Protein AF-A0A165X1Z7-F1 (afdb_monomer)

Secondary structure (DSSP, 8-state):
-TTHHHHHHHHHHHHTT----HHHHHHHHHHHHHHHH-SS-GGGT--S-PPPPPHHHHHHHHHHHHHHHHHHHT-SSS--HHHHHHHHHHHHHHHHHHHHHHHHHHHHHHH-STTS------HHHHHHHHSS---HHHHHHHHHHH---HHHHHHHHHHHHHHTS-HHHHHHHHHHHHHHHHHHHHHHHHHHHS--SSHHHHHHHHHHHHHHHHHHHHHHHHHHTSEEEEEEE-SS-EEEEEEE---TTS----GGGSHHHHHHHHHHHHHHHHHHHHHHHHHS-GGGHHHH-------S-------PPP--------------------------------------------------------EEEEEE--

Sequence (374 aa):
MSGLPDYAKEKRKKVAKEPHKITELFDTKTVVFIAKFGWNNLFRTLTEVVREATDKARAATQGEANAAHAAVKGGSGSTDTDKFAEQQRKDDIVKAVRGKYTKLYQRVLREGVPGATKLSIDVVKLIKSIMAKPSQRQLYLVWAKLRTRPDLEHKVDKQHAAALESKDEKVITRREALKLLDIEMKSWEDQAVSNPSSPAEARVFIERSEELLRAMMQFFANHVSGIAIMFLAGPKKVSLSEAVCEMPGQPKVLYSQVAEEETTLRLMGSRVLSQSCLINGAFIGVDSEMKWGVLLNDDEDKEDQPESIPMDVDSILDPAPQQTKSQTTLAAEDVVPSIVTVQAVTMTDGIEGHPRQVRGSPHRIEAALIVLTG

Structure (mmCIF, N/CA/C/O backbone):
data_AF-A0A165X1Z7-F1
#
_entry.id   AF-A0A165X1Z7-F1
#
loop_
_atom_site.group_PDB
_atom_site.id
_atom_site.type_symbol
_atom_site.label_atom_id
_atom_site.label_alt_id
_atom_site.label_comp_id
_atom_site.label_asym_id
_atom_site.label_entity_id
_atom_site.label_seq_id
_atom_site.pdbx_PDB_ins_code
_atom_site.Cartn_x
_atom_site.Cartn_y
_atom_site.Cartn_z
_atom_site.occupancy
_atom_site.B_iso_or_equiv
_atom_site.auth_seq_id
_atom_site.auth_comp_id
_atom_site.auth_asym_id
_atom_site.auth_atom_id
_atom_site.pdbx_PDB_model_num
ATOM 1 N N . MET A 1 1 ? 13.454 -23.107 -8.559 1.00 62.88 1 MET A N 1
ATOM 2 C CA . MET A 1 1 ? 14.526 -22.149 -8.927 1.00 62.88 1 MET A CA 1
ATOM 3 C C . MET A 1 1 ? 15.833 -22.530 -8.247 1.00 62.88 1 MET A C 1
ATOM 5 O O . MET A 1 1 ? 15.978 -22.299 -7.052 1.00 62.88 1 MET A O 1
ATOM 9 N N . SER A 1 2 ? 16.778 -23.107 -8.987 1.00 75.00 2 SER A N 1
ATOM 10 C CA . SER A 1 2 ? 18.017 -23.716 -8.467 1.00 75.00 2 SER A CA 1
ATOM 11 C C . SER A 1 2 ? 19.110 -22.719 -8.024 1.00 75.00 2 SER A C 1
ATOM 13 O O . SER A 1 2 ? 20.282 -22.920 -8.310 1.00 75.00 2 SER A O 1
ATOM 15 N N . GLY A 1 3 ? 18.763 -21.601 -7.382 1.00 83.06 3 GLY A N 1
ATOM 16 C CA . GLY A 1 3 ? 19.760 -20.610 -6.922 1.00 83.06 3 GLY A CA 1
ATOM 17 C C . GLY A 1 3 ? 19.290 -19.655 -5.827 1.00 83.06 3 GLY A C 1
ATOM 18 O O . GLY A 1 3 ? 20.037 -18.779 -5.400 1.00 83.06 3 GLY A O 1
ATOM 19 N N . LEU A 1 4 ? 18.050 -19.810 -5.359 1.00 84.75 4 LEU A N 1
ATOM 20 C CA . LEU A 1 4 ? 17.526 -19.021 -4.249 1.00 84.75 4 LEU A CA 1
ATOM 21 C C . LEU A 1 4 ? 18.268 -19.290 -2.922 1.00 84.75 4 LEU A C 1
ATOM 23 O O . LEU A 1 4 ? 18.559 -18.308 -2.237 1.00 84.75 4 LEU A O 1
ATOM 27 N N . PRO A 1 5 ? 18.607 -20.546 -2.550 1.00 89.12 5 PRO A N 1
ATOM 28 C CA . PRO A 1 5 ? 19.363 -20.808 -1.322 1.00 89.12 5 PRO A CA 1
ATOM 29 C C . PRO A 1 5 ? 20.733 -20.125 -1.331 1.00 89.12 5 PRO A C 1
ATOM 31 O O . PRO A 1 5 ? 21.108 -19.478 -0.354 1.00 89.12 5 PRO A O 1
ATOM 34 N N . ASP A 1 6 ? 21.430 -20.185 -2.466 1.00 91.06 6 ASP A N 1
ATOM 35 C CA . ASP A 1 6 ? 22.742 -19.563 -2.643 1.00 91.06 6 ASP A CA 1
ATOM 36 C C . ASP A 1 6 ? 22.649 -18.032 -2.565 1.00 91.06 6 ASP A C 1
ATOM 38 O O . ASP A 1 6 ? 23.439 -17.387 -1.875 1.00 91.06 6 ASP A O 1
ATOM 42 N N . TYR A 1 7 ? 21.620 -17.435 -3.181 1.00 90.12 7 TYR A N 1
ATOM 43 C CA . TYR A 1 7 ? 21.368 -15.996 -3.078 1.00 90.12 7 TYR A CA 1
ATOM 44 C C . TYR A 1 7 ? 21.060 -15.568 -1.638 1.00 90.12 7 TYR A C 1
ATOM 46 O O . TYR A 1 7 ? 21.568 -14.550 -1.165 1.00 90.12 7 TYR A O 1
ATOM 54 N N . ALA A 1 8 ? 20.249 -16.346 -0.917 1.00 88.56 8 ALA A N 1
ATOM 55 C CA . ALA A 1 8 ? 19.943 -16.084 0.484 1.00 88.56 8 ALA A CA 1
ATOM 56 C C . ALA A 1 8 ? 21.203 -16.173 1.359 1.00 88.56 8 ALA A C 1
ATOM 58 O O . ALA A 1 8 ? 21.411 -15.305 2.209 1.00 88.56 8 ALA A O 1
ATOM 59 N N . LYS A 1 9 ? 22.069 -17.166 1.116 1.00 93.06 9 LYS A N 1
ATOM 60 C CA . LYS A 1 9 ? 23.359 -17.328 1.800 1.00 93.06 9 LYS A CA 1
ATOM 61 C C . LYS A 1 9 ? 24.262 -16.114 1.582 1.00 93.06 9 LYS A C 1
ATOM 63 O O . LYS A 1 9 ? 24.727 -15.524 2.552 1.00 93.06 9 LYS A O 1
ATOM 68 N N . GLU A 1 10 ? 24.440 -15.679 0.338 1.00 94.25 10 GLU A N 1
ATOM 69 C CA . GLU A 1 10 ? 25.257 -14.501 0.017 1.00 94.25 10 GLU A CA 1
ATOM 70 C C . GLU A 1 10 ? 24.659 -13.193 0.567 1.00 94.25 10 GLU A C 1
ATOM 72 O O . GLU A 1 10 ? 25.383 -12.298 1.006 1.00 94.25 10 GLU A O 1
ATOM 77 N N . LYS A 1 11 ? 23.328 -13.078 0.630 1.00 89.38 11 LYS A N 1
ATOM 78 C CA . LYS A 1 11 ? 22.671 -11.924 1.257 1.00 89.38 11 LYS A CA 1
ATOM 79 C C . LYS A 1 11 ? 22.875 -11.896 2.775 1.00 89.38 11 LYS A C 1
ATOM 81 O O . LYS A 1 11 ? 23.050 -10.813 3.327 1.00 89.38 11 LYS A O 1
ATOM 86 N N . ARG A 1 12 ? 22.880 -13.054 3.447 1.00 90.56 12 ARG A N 1
ATOM 87 C CA . ARG A 1 12 ? 23.197 -13.148 4.885 1.00 90.56 12 ARG A CA 1
ATOM 88 C C . ARG A 1 12 ? 24.625 -12.687 5.165 1.00 90.56 12 ARG A C 1
ATOM 90 O O . ARG A 1 12 ? 24.799 -11.859 6.050 1.00 90.56 12 ARG A O 1
ATOM 97 N N . LYS A 1 13 ? 25.598 -13.105 4.347 1.00 94.56 13 LYS A N 1
ATOM 98 C CA . LYS A 1 13 ? 26.982 -12.599 4.421 1.00 94.56 13 LYS A CA 1
ATOM 99 C C . LYS A 1 13 ? 27.038 -11.075 4.324 1.00 94.56 13 LYS A C 1
ATOM 101 O O . LYS A 1 13 ? 27.660 -10.425 5.153 1.00 94.56 13 LYS A O 1
ATOM 106 N N . LYS A 1 14 ? 26.305 -10.483 3.371 1.00 91.62 14 LYS A N 1
ATOM 107 C CA . LYS A 1 14 ? 26.214 -9.020 3.237 1.00 91.62 14 LYS A CA 1
ATOM 108 C C . LYS A 1 14 ? 25.673 -8.340 4.502 1.00 91.62 14 LYS A C 1
ATOM 110 O O . LYS A 1 14 ? 26.192 -7.299 4.890 1.00 91.62 14 LYS A O 1
ATOM 115 N N . VAL A 1 15 ? 24.641 -8.904 5.132 1.00 88.19 15 VAL A N 1
ATOM 116 C CA . VAL A 1 15 ? 24.083 -8.382 6.396 1.00 88.19 15 VAL A CA 1
ATOM 117 C C . VAL A 1 15 ? 25.090 -8.522 7.541 1.00 88.19 15 VAL A C 1
ATOM 119 O O . VAL A 1 15 ? 25.256 -7.587 8.316 1.00 88.19 15 VAL A O 1
ATOM 122 N N . ALA A 1 16 ? 25.821 -9.637 7.587 1.00 93.75 16 ALA A N 1
ATOM 123 C CA . ALA A 1 16 ? 26.905 -9.886 8.536 1.00 93.75 16 ALA A CA 1
ATOM 124 C C . ALA A 1 16 ? 28.187 -9.073 8.250 1.00 93.75 16 ALA A C 1
ATOM 126 O O . ALA A 1 16 ? 29.165 -9.204 8.978 1.00 93.75 16 ALA A O 1
ATOM 127 N N . LYS A 1 17 ? 28.195 -8.224 7.209 1.00 95.12 17 LYS A N 1
ATOM 128 C CA . LYS A 1 17 ? 29.367 -7.471 6.720 1.00 95.12 17 LYS A CA 1
ATOM 129 C C . LYS A 1 17 ? 30.551 -8.360 6.305 1.00 95.12 17 LYS A C 1
ATOM 131 O O . LYS A 1 17 ? 31.687 -7.901 6.259 1.00 95.12 17 LYS A O 1
ATOM 136 N N . GLU A 1 18 ? 30.284 -9.609 5.943 1.00 97.06 18 GLU A N 1
ATOM 137 C CA . GLU A 1 18 ? 31.279 -10.531 5.404 1.00 97.06 18 GLU A CA 1
ATOM 138 C C . GLU A 1 18 ? 31.503 -10.296 3.895 1.00 97.06 18 GLU A C 1
ATOM 140 O O . GLU A 1 18 ? 30.596 -9.829 3.179 1.00 97.06 18 GLU A O 1
ATOM 145 N N . PRO A 1 19 ? 32.689 -10.659 3.366 1.00 94.19 19 PRO A N 1
ATOM 146 C CA . PRO A 1 19 ? 32.923 -10.718 1.930 1.00 94.19 19 PRO A CA 1
ATOM 147 C C . PRO A 1 19 ? 31.874 -11.603 1.244 1.00 94.19 19 PRO A C 1
ATOM 149 O O . PRO A 1 19 ? 31.699 -12.775 1.581 1.00 94.19 19 PRO A O 1
ATOM 152 N N . HIS A 1 20 ? 31.171 -11.040 0.264 1.00 94.19 20 HIS A N 1
ATOM 153 C CA . HIS A 1 20 ? 30.093 -11.710 -0.460 1.00 94.19 20 HIS A CA 1
ATOM 154 C C . HIS A 1 20 ? 30.296 -11.576 -1.969 1.00 94.19 20 HIS A C 1
ATOM 156 O O . HIS A 1 20 ? 30.790 -10.562 -2.460 1.00 94.19 20 HIS A O 1
ATOM 162 N N . LYS A 1 21 ? 29.882 -12.599 -2.716 1.00 93.25 21 LYS A N 1
ATOM 163 C CA . LYS A 1 21 ? 30.044 -12.707 -4.172 1.00 93.25 21 LYS A CA 1
ATOM 164 C C . LYS A 1 21 ? 28.693 -12.790 -4.878 1.00 93.25 21 LYS A C 1
ATOM 166 O O . LYS A 1 21 ? 28.464 -13.616 -5.756 1.00 93.25 21 LYS A O 1
ATOM 171 N N . ILE A 1 22 ? 27.777 -11.895 -4.502 1.00 87.62 22 ILE A N 1
ATOM 172 C CA . ILE A 1 22 ? 26.432 -11.816 -5.098 1.00 87.62 22 ILE A CA 1
ATOM 173 C C . ILE A 1 22 ? 26.507 -11.656 -6.627 1.00 87.62 22 ILE A C 1
ATOM 175 O O . ILE A 1 22 ? 25.690 -12.234 -7.342 1.00 87.62 22 ILE A O 1
ATOM 179 N N . THR A 1 23 ? 27.490 -10.905 -7.132 1.00 87.44 23 THR A N 1
ATOM 180 C CA . THR A 1 23 ? 27.692 -10.687 -8.572 1.00 87.44 23 THR A CA 1
ATOM 181 C C . THR A 1 23 ? 27.964 -11.994 -9.317 1.00 87.44 23 THR A C 1
ATOM 183 O O . THR A 1 23 ? 27.291 -12.265 -10.302 1.00 87.44 23 THR A O 1
ATOM 186 N N . GLU A 1 24 ? 28.841 -12.856 -8.797 1.00 90.88 24 GLU A N 1
ATOM 187 C CA . GLU A 1 24 ? 29.212 -14.138 -9.421 1.00 90.88 24 GLU A CA 1
ATOM 188 C C . GLU A 1 24 ? 28.003 -15.081 -9.571 1.00 90.88 24 GLU A C 1
ATOM 190 O O . GLU A 1 24 ? 27.826 -15.760 -10.588 1.00 90.88 24 GLU A O 1
ATOM 195 N N . LEU A 1 25 ? 27.102 -15.061 -8.584 1.00 89.00 25 LEU A N 1
ATOM 196 C CA . LEU A 1 25 ? 25.853 -15.816 -8.631 1.00 89.00 25 LEU A CA 1
ATOM 197 C C . LEU A 1 25 ? 24.922 -15.311 -9.739 1.00 89.00 25 LEU A C 1
ATOM 199 O O . LEU A 1 25 ? 24.316 -16.111 -10.460 1.00 89.00 25 LEU A O 1
ATOM 203 N N . PHE A 1 26 ? 24.802 -13.990 -9.893 1.00 87.69 26 PHE A N 1
ATOM 204 C CA . PHE A 1 26 ? 24.029 -13.408 -10.987 1.00 87.69 26 PHE A CA 1
ATOM 205 C C . PHE A 1 26 ? 24.667 -13.687 -12.343 1.00 87.69 26 PHE A C 1
ATOM 207 O O . PHE A 1 26 ? 23.932 -13.986 -13.284 1.00 87.69 26 PHE A O 1
ATOM 214 N N . ASP A 1 27 ? 25.991 -13.635 -12.442 1.00 88.44 27 ASP A N 1
ATOM 215 C CA . ASP A 1 27 ? 26.734 -13.891 -13.676 1.00 88.44 27 ASP A CA 1
ATOM 216 C C . ASP A 1 27 ? 26.479 -15.316 -14.160 1.00 88.44 27 ASP A C 1
ATOM 218 O O . ASP A 1 27 ? 25.999 -15.510 -15.276 1.00 88.44 27 ASP A O 1
ATOM 222 N N . THR A 1 28 ? 26.630 -16.297 -13.268 1.00 90.00 28 THR A N 1
ATOM 223 C CA . THR A 1 28 ? 26.376 -17.713 -13.565 1.00 90.00 28 THR A CA 1
ATOM 224 C C . THR A 1 28 ? 24.949 -17.940 -14.076 1.00 90.00 28 THR A C 1
ATOM 226 O O . THR A 1 28 ? 24.734 -18.589 -15.101 1.00 90.00 28 THR A O 1
ATOM 229 N N . LYS A 1 29 ? 23.934 -17.383 -13.399 1.00 89.25 29 LYS A N 1
ATOM 230 C CA . LYS A 1 29 ? 22.527 -17.554 -13.811 1.00 89.25 29 LYS A CA 1
ATOM 231 C C . LYS A 1 29 ? 22.181 -16.777 -15.080 1.00 89.25 29 LYS A C 1
ATOM 233 O O . LYS A 1 29 ? 21.338 -17.231 -15.853 1.00 89.25 29 LYS A O 1
ATOM 238 N N . THR A 1 30 ? 22.824 -15.635 -15.303 1.00 87.81 30 THR A N 1
ATOM 239 C CA . THR A 1 30 ? 22.654 -14.844 -16.526 1.00 87.81 30 THR A CA 1
ATOM 240 C C . THR A 1 30 ? 23.231 -15.590 -17.723 1.00 87.81 30 THR A C 1
ATOM 242 O O . THR A 1 30 ? 22.559 -15.692 -18.742 1.00 87.81 30 THR A O 1
ATOM 245 N N . VAL A 1 31 ? 24.405 -16.206 -17.576 1.00 89.94 31 VAL A N 1
ATOM 246 C CA . VAL A 1 31 ? 25.035 -17.022 -18.622 1.00 89.94 31 VAL A CA 1
ATOM 247 C C . VAL A 1 31 ? 24.196 -18.255 -18.939 1.00 89.94 31 VAL A C 1
ATOM 249 O O . VAL A 1 31 ? 23.938 -18.517 -20.106 1.00 89.94 31 VAL A O 1
ATOM 252 N N . VAL A 1 32 ? 23.679 -18.968 -17.932 1.00 88.38 32 VAL A N 1
ATOM 253 C CA . VAL A 1 32 ? 22.759 -20.100 -18.165 1.00 88.38 32 VAL A CA 1
ATOM 254 C C . VAL A 1 32 ? 21.491 -19.654 -18.897 1.00 88.38 32 VAL A C 1
ATOM 256 O O . VAL A 1 32 ? 21.007 -20.359 -19.781 1.00 88.38 32 VAL A O 1
ATOM 259 N N . PHE A 1 33 ? 20.952 -18.483 -18.550 1.00 87.88 33 PHE A N 1
ATOM 260 C CA . PHE A 1 33 ? 19.776 -17.929 -19.215 1.00 87.88 33 PHE A CA 1
ATOM 261 C C . PHE A 1 33 ? 20.069 -17.587 -20.682 1.00 87.88 33 PHE A C 1
ATOM 263 O O . PHE A 1 33 ? 19.342 -18.028 -21.567 1.00 87.88 33 PHE A O 1
ATOM 270 N N . ILE A 1 34 ? 21.154 -16.863 -20.956 1.00 88.50 34 ILE A N 1
ATOM 271 C CA . ILE A 1 34 ? 21.539 -16.484 -22.321 1.00 88.50 34 ILE A CA 1
ATOM 272 C C . ILE A 1 34 ? 21.917 -17.724 -23.139 1.00 88.50 34 ILE A C 1
ATOM 274 O O . ILE A 1 34 ? 21.509 -17.834 -24.285 1.00 88.50 34 ILE A O 1
ATOM 278 N N . ALA A 1 35 ? 22.584 -18.717 -22.553 1.00 88.38 35 ALA A N 1
ATOM 279 C CA . ALA A 1 35 ? 22.888 -19.973 -23.237 1.00 88.38 35 ALA A CA 1
ATOM 280 C C . ALA A 1 35 ? 21.624 -20.754 -23.620 1.00 88.38 35 ALA A C 1
ATOM 282 O O . ALA A 1 35 ? 21.594 -21.432 -24.644 1.00 88.38 35 ALA A O 1
ATOM 283 N N . LYS A 1 36 ? 20.578 -20.679 -22.788 1.00 87.31 36 LYS A N 1
ATOM 284 C CA . LYS A 1 36 ? 19.306 -21.360 -23.041 1.00 87.31 36 LYS A CA 1
ATOM 285 C C . LYS A 1 36 ? 18.487 -20.663 -24.118 1.00 87.31 36 LYS A C 1
ATOM 287 O O . LYS A 1 36 ? 17.835 -21.334 -24.905 1.00 87.31 36 LYS A O 1
ATOM 292 N N . PHE A 1 37 ? 18.490 -19.338 -24.126 1.00 85.62 37 PHE A N 1
ATOM 293 C CA . PHE A 1 37 ? 17.506 -18.571 -24.878 1.00 85.62 37 PHE A CA 1
ATOM 294 C C . PHE A 1 37 ? 18.107 -17.621 -25.937 1.00 85.62 37 PHE A C 1
ATOM 296 O O . PHE A 1 37 ? 17.380 -17.040 -26.740 1.00 85.62 37 PHE A O 1
ATOM 303 N N . GLY A 1 38 ? 19.427 -17.470 -25.970 1.00 88.44 38 GLY A N 1
ATOM 304 C CA . GLY A 1 38 ? 20.171 -16.605 -26.883 1.00 88.44 38 GLY A CA 1
ATOM 305 C C . GLY A 1 38 ? 20.200 -15.121 -26.493 1.00 88.44 38 GLY A C 1
ATOM 306 O O . GLY A 1 38 ? 19.668 -14.693 -25.468 1.00 88.44 38 GLY A O 1
ATOM 307 N N . TRP A 1 39 ? 20.816 -14.317 -27.365 1.00 89.25 39 TRP A N 1
ATOM 308 C CA . TRP A 1 39 ? 20.972 -12.855 -27.251 1.00 89.25 39 TRP A CA 1
ATOM 309 C C . TRP A 1 39 ? 19.785 -12.057 -27.826 1.00 89.25 39 TRP A C 1
ATOM 311 O O . TRP A 1 39 ? 19.908 -10.887 -28.197 1.00 89.25 39 TRP A O 1
ATOM 321 N N . ASN A 1 40 ? 18.613 -12.673 -27.951 1.00 85.06 40 ASN A N 1
ATOM 322 C CA . ASN A 1 40 ? 17.396 -11.965 -28.345 1.00 85.06 40 ASN A CA 1
ATOM 323 C C . ASN A 1 40 ? 16.630 -11.535 -27.083 1.00 85.06 40 ASN A C 1
ATOM 325 O O . ASN A 1 40 ? 16.719 -12.182 -26.045 1.00 85.06 40 ASN A O 1
ATOM 329 N N . ASN A 1 41 ? 15.912 -10.405 -27.119 1.00 69.81 41 ASN A N 1
ATOM 330 C CA . ASN A 1 41 ? 15.193 -9.901 -25.941 1.00 69.81 41 ASN A CA 1
ATOM 331 C C . ASN A 1 41 ? 13.925 -10.726 -25.673 1.00 69.81 41 ASN A C 1
ATOM 333 O O . ASN A 1 41 ? 12.819 -10.384 -26.086 1.00 69.81 41 ASN A O 1
ATOM 337 N N . LEU A 1 42 ? 14.110 -11.823 -24.951 1.00 66.62 42 LEU A N 1
ATOM 338 C CA . LEU A 1 42 ? 13.123 -12.886 -24.777 1.00 66.62 42 LEU A CA 1
ATOM 339 C C . LEU A 1 42 ? 11.930 -12.523 -23.904 1.00 66.62 42 LEU A C 1
ATOM 341 O O . LEU A 1 42 ? 10.900 -13.187 -23.967 1.00 66.62 42 LEU A O 1
ATOM 345 N N . PHE A 1 43 ? 12.023 -11.446 -23.119 1.00 68.44 43 PHE A N 1
ATOM 346 C CA . PHE A 1 43 ? 10.881 -10.959 -22.343 1.00 68.44 43 PHE A CA 1
ATOM 347 C C . PHE A 1 43 ? 9.742 -10.436 -23.228 1.00 68.44 43 PHE A C 1
ATOM 349 O O . PHE A 1 43 ? 8.684 -10.103 -22.699 1.00 68.44 43 PHE A O 1
ATOM 356 N N . ARG A 1 44 ? 9.959 -10.332 -24.546 1.00 61.25 44 ARG A N 1
ATOM 357 C CA . ARG A 1 44 ? 8.956 -9.896 -25.520 1.00 61.25 44 ARG A CA 1
ATOM 358 C C . ARG A 1 44 ? 8.492 -10.997 -26.478 1.00 61.25 44 ARG A C 1
ATOM 360 O O . ARG A 1 44 ? 7.483 -10.792 -27.136 1.00 61.25 44 ARG A O 1
ATOM 367 N N . THR A 1 45 ? 9.202 -12.121 -26.576 1.00 61.72 45 THR A N 1
ATOM 368 C CA . THR A 1 45 ? 9.046 -13.068 -27.699 1.00 61.72 45 THR A CA 1
ATOM 369 C C . THR A 1 45 ? 8.896 -14.538 -27.302 1.00 61.72 45 THR A C 1
ATOM 371 O O . THR A 1 45 ? 8.754 -15.379 -28.182 1.00 61.72 45 THR A O 1
ATOM 374 N N . LEU A 1 46 ? 8.911 -14.888 -26.012 1.00 63.50 46 LEU A N 1
ATOM 375 C CA . LEU A 1 46 ? 8.775 -16.288 -25.593 1.00 63.50 46 LEU A CA 1
ATOM 376 C C . LEU A 1 46 ? 7.316 -16.767 -25.608 1.00 63.50 46 LEU A C 1
ATOM 378 O O . LEU A 1 46 ? 6.563 -16.499 -24.674 1.00 63.50 46 LEU A O 1
ATOM 382 N N . THR A 1 47 ? 6.958 -17.542 -26.630 1.00 67.69 47 THR A N 1
ATOM 383 C CA . THR A 1 47 ? 5.772 -18.420 -26.649 1.00 67.69 47 THR A CA 1
ATOM 384 C C . THR A 1 47 ? 6.127 -19.902 -26.502 1.00 67.69 47 THR A C 1
ATOM 386 O O . THR A 1 47 ? 5.267 -20.696 -26.131 1.00 67.69 47 THR A O 1
ATOM 389 N N . GLU A 1 48 ? 7.383 -20.293 -26.739 1.00 72.00 48 GLU A N 1
ATOM 390 C CA . GLU A 1 48 ? 7.781 -21.703 -26.817 1.00 72.00 48 GLU A CA 1
ATOM 391 C C . GLU A 1 48 ? 8.545 -22.217 -25.589 1.00 72.00 48 GLU A C 1
ATOM 393 O O . GLU A 1 48 ? 9.341 -21.518 -24.953 1.00 72.00 48 GLU A O 1
ATOM 398 N N . VAL A 1 49 ? 8.324 -23.497 -25.276 1.00 71.50 49 VAL A N 1
ATOM 399 C CA . VAL A 1 49 ? 9.027 -24.223 -24.214 1.00 71.50 49 VAL A CA 1
ATOM 400 C C . VAL A 1 49 ? 10.423 -24.605 -24.706 1.00 71.50 49 VAL A C 1
ATOM 402 O O . VAL A 1 49 ? 10.608 -25.578 -25.432 1.00 71.50 49 VAL A O 1
ATOM 405 N N . VAL A 1 50 ? 11.431 -23.844 -24.285 1.00 77.19 50 VAL A N 1
ATOM 406 C CA . VAL A 1 50 ? 12.826 -24.103 -24.666 1.00 77.19 50 VAL A CA 1
ATOM 407 C C . VAL A 1 50 ? 13.450 -25.191 -23.779 1.00 77.19 50 VAL A C 1
ATOM 409 O O . VAL A 1 50 ? 13.364 -25.134 -22.543 1.00 77.19 50 VAL A O 1
ATOM 412 N N . ARG A 1 51 ? 14.114 -26.173 -24.411 1.00 84.31 51 ARG A N 1
ATOM 413 C CA . ARG A 1 51 ? 14.885 -27.248 -23.748 1.00 84.31 51 ARG A CA 1
ATOM 414 C C . ARG A 1 51 ? 16.034 -26.676 -22.905 1.00 84.31 51 ARG A C 1
ATOM 416 O O . ARG A 1 51 ? 16.444 -25.534 -23.085 1.00 84.31 51 ARG A O 1
ATOM 423 N N . GLU A 1 52 ? 16.533 -27.432 -21.929 1.00 86.06 52 GLU A N 1
ATOM 424 C CA . GLU A 1 52 ? 17.656 -26.971 -21.100 1.00 86.06 52 GLU A CA 1
ATOM 425 C C . GLU A 1 52 ? 18.942 -26.768 -21.916 1.00 86.06 52 GLU A C 1
ATOM 427 O O . GLU A 1 52 ? 19.228 -27.521 -22.845 1.00 86.06 52 GLU A O 1
ATOM 432 N N . ALA A 1 53 ? 19.721 -25.739 -21.562 1.00 87.38 53 ALA A N 1
ATOM 433 C CA . ALA A 1 53 ? 20.994 -25.452 -22.219 1.00 87.38 53 ALA A CA 1
ATOM 434 C C . ALA A 1 53 ? 22.012 -26.560 -21.933 1.00 87.38 53 ALA A C 1
ATOM 436 O O . ALA A 1 53 ? 22.261 -26.875 -20.762 1.00 87.38 53 ALA A O 1
ATOM 437 N N . THR A 1 54 ? 22.645 -27.081 -22.985 1.00 89.81 54 THR A N 1
ATOM 438 C CA . THR A 1 54 ? 23.771 -28.018 -22.885 1.00 89.81 54 THR A CA 1
ATOM 439 C C . THR A 1 54 ? 25.012 -27.320 -22.324 1.00 89.81 54 THR A C 1
ATOM 441 O O . THR A 1 54 ? 25.187 -26.111 -22.497 1.00 89.81 54 THR A O 1
ATOM 444 N N . ASP A 1 55 ? 25.913 -28.063 -21.677 1.00 89.12 55 ASP A N 1
ATOM 445 C CA . ASP A 1 55 ? 27.141 -27.482 -21.107 1.00 89.12 55 ASP A CA 1
ATOM 446 C C . ASP A 1 55 ? 28.035 -26.837 -22.171 1.00 89.12 55 ASP A C 1
ATOM 448 O O . ASP A 1 55 ? 28.638 -25.792 -21.929 1.00 89.12 55 ASP A O 1
ATOM 452 N N . LYS A 1 56 ? 28.025 -27.381 -23.395 1.00 89.75 56 LYS A N 1
ATOM 453 C CA . LYS A 1 56 ? 28.696 -26.779 -24.554 1.00 89.75 56 LYS A CA 1
ATOM 454 C C . LYS A 1 56 ? 28.155 -25.378 -24.868 1.00 89.75 56 LYS A C 1
ATOM 456 O O . LYS A 1 56 ? 28.944 -24.466 -25.102 1.00 89.75 56 LYS A O 1
ATOM 461 N N . ALA A 1 57 ? 26.833 -25.184 -24.836 1.00 86.81 57 ALA A N 1
ATOM 462 C CA . ALA A 1 57 ? 26.217 -23.874 -25.067 1.00 86.81 57 ALA A CA 1
ATOM 463 C C . ALA A 1 57 ? 26.546 -22.880 -23.941 1.00 86.81 57 ALA A C 1
ATOM 465 O O . ALA A 1 57 ? 26.805 -21.704 -24.202 1.00 86.81 57 ALA A O 1
ATOM 466 N N . ARG A 1 58 ? 26.599 -23.356 -22.688 1.00 87.31 58 ARG A N 1
ATOM 467 C CA . ARG A 1 58 ? 27.004 -22.537 -21.532 1.00 87.31 58 ARG A CA 1
ATOM 468 C C . ARG A 1 58 ? 28.456 -22.077 -21.654 1.00 87.31 58 ARG A C 1
ATOM 470 O O . ARG A 1 58 ? 28.720 -20.893 -21.477 1.00 87.31 58 ARG A O 1
ATOM 477 N N . ALA A 1 59 ? 29.371 -22.982 -22.008 1.00 89.56 59 ALA A N 1
ATOM 478 C CA . ALA A 1 59 ? 30.787 -22.666 -22.192 1.00 89.56 59 ALA A CA 1
ATOM 479 C C . ALA A 1 59 ? 31.015 -21.668 -23.339 1.00 89.56 59 ALA A C 1
ATOM 481 O O . ALA A 1 59 ? 31.762 -20.708 -23.167 1.00 89.56 59 ALA A O 1
ATOM 482 N N . ALA A 1 60 ? 30.321 -21.842 -24.472 1.00 89.25 60 ALA A N 1
ATOM 483 C CA . ALA A 1 60 ? 30.378 -20.898 -25.590 1.00 89.25 60 ALA A CA 1
ATOM 484 C C . ALA A 1 60 ? 29.889 -19.498 -25.179 1.00 89.25 60 ALA A C 1
ATOM 486 O O . ALA A 1 60 ? 30.587 -18.509 -25.387 1.00 89.25 60 ALA A O 1
ATOM 487 N N . THR A 1 61 ? 28.743 -19.426 -24.496 1.00 87.62 61 THR A N 1
ATOM 488 C CA . THR A 1 61 ? 28.167 -18.159 -24.012 1.00 87.62 61 THR A CA 1
ATOM 489 C C . THR A 1 61 ? 29.076 -17.470 -22.993 1.00 87.62 61 THR A C 1
ATOM 491 O O . THR A 1 61 ? 29.238 -16.252 -23.025 1.00 87.62 61 THR A O 1
ATOM 494 N N . GLN A 1 62 ? 29.701 -18.237 -22.095 1.00 87.88 62 GLN A N 1
ATOM 495 C CA . GLN A 1 62 ? 30.678 -17.704 -21.147 1.00 87.88 62 GLN A CA 1
ATOM 496 C C . GLN A 1 62 ? 31.910 -17.147 -21.870 1.00 87.88 62 GLN A C 1
ATOM 498 O O . GLN A 1 62 ? 32.403 -16.082 -21.501 1.00 87.88 62 GLN A O 1
ATOM 503 N N . GLY A 1 63 ? 32.393 -17.844 -22.902 1.00 88.50 63 GLY A N 1
ATOM 504 C CA . GLY A 1 63 ? 33.491 -17.383 -23.750 1.00 88.50 63 GLY A CA 1
ATOM 505 C C . GLY A 1 63 ? 33.166 -16.058 -24.439 1.00 88.50 63 GLY A C 1
ATOM 506 O O . GLY A 1 63 ? 33.958 -15.122 -24.354 1.00 88.50 63 GLY A O 1
ATOM 507 N N . GLU A 1 64 ? 31.975 -15.943 -25.032 1.00 87.12 64 GLU A N 1
ATOM 508 C CA . GLU A 1 64 ? 31.494 -14.702 -25.650 1.00 87.12 64 GLU A CA 1
ATOM 509 C C . GLU A 1 64 ? 31.388 -13.555 -24.640 1.00 87.12 64 GLU A C 1
ATOM 511 O O . GLU A 1 64 ? 31.874 -12.459 -24.907 1.00 87.12 64 GLU A O 1
ATOM 516 N N . ALA A 1 65 ? 30.810 -13.805 -23.461 1.00 82.94 65 ALA A N 1
ATOM 517 C CA . ALA A 1 65 ? 30.684 -12.798 -22.407 1.00 82.94 65 ALA A CA 1
ATOM 518 C C . ALA A 1 65 ? 32.053 -12.324 -21.881 1.00 82.94 65 ALA A C 1
ATOM 520 O O . ALA A 1 65 ? 32.250 -11.134 -21.628 1.00 82.94 65 ALA A O 1
ATOM 521 N N . ASN A 1 66 ? 33.021 -13.235 -21.752 1.00 84.50 66 ASN A N 1
ATOM 522 C CA . ASN A 1 66 ? 34.379 -12.901 -21.324 1.00 84.50 66 ASN A CA 1
ATOM 523 C C . ASN A 1 66 ? 35.135 -12.106 -22.400 1.00 84.50 66 ASN A C 1
ATOM 525 O O . ASN A 1 66 ? 35.818 -11.136 -22.072 1.00 84.50 66 ASN A O 1
ATOM 529 N N . ALA A 1 67 ? 34.999 -12.488 -23.674 1.00 84.62 67 ALA A N 1
ATOM 530 C CA . ALA A 1 67 ? 35.605 -11.779 -24.800 1.00 84.62 67 ALA A CA 1
ATOM 531 C C . ALA A 1 67 ? 35.045 -10.355 -24.934 1.00 84.62 67 ALA A C 1
ATOM 533 O O . ALA A 1 67 ? 35.805 -9.397 -25.067 1.00 84.62 67 ALA A O 1
ATOM 534 N N . ALA A 1 68 ? 33.726 -10.214 -24.800 1.00 79.62 68 ALA A N 1
ATOM 535 C CA . ALA A 1 68 ? 33.021 -8.940 -24.727 1.00 79.62 68 ALA A CA 1
ATOM 536 C C . ALA A 1 68 ? 33.571 -8.031 -23.613 1.00 79.62 68 ALA A C 1
ATOM 538 O O . ALA A 1 68 ? 33.944 -6.883 -23.852 1.00 79.62 68 ALA A O 1
ATOM 539 N N . HIS A 1 69 ? 33.702 -8.565 -22.396 1.00 78.19 69 HIS A N 1
ATOM 540 C CA . HIS A 1 69 ? 34.241 -7.816 -21.261 1.00 78.19 69 HIS A CA 1
ATOM 541 C C . HIS A 1 69 ? 35.714 -7.410 -21.465 1.00 78.19 69 HIS A C 1
ATOM 543 O O . HIS A 1 69 ? 36.114 -6.299 -21.111 1.00 78.19 69 HIS A O 1
ATOM 549 N N . ALA A 1 70 ? 36.535 -8.289 -22.049 1.00 82.62 70 ALA A N 1
ATOM 550 C CA . ALA A 1 70 ? 37.927 -7.982 -22.374 1.00 82.62 70 ALA A CA 1
ATOM 551 C C . ALA A 1 70 ? 38.041 -6.858 -23.421 1.00 82.62 70 ALA A C 1
ATOM 553 O O . ALA A 1 70 ? 38.881 -5.972 -23.262 1.00 82.62 70 ALA A O 1
ATOM 554 N N . ALA A 1 71 ? 37.164 -6.848 -24.431 1.00 78.88 71 ALA A N 1
ATOM 555 C CA . ALA A 1 71 ? 37.126 -5.808 -25.457 1.00 78.88 71 ALA A CA 1
ATOM 556 C C . ALA A 1 71 ? 36.807 -4.421 -24.873 1.00 78.88 71 ALA A C 1
ATOM 558 O O . ALA A 1 71 ? 37.452 -3.441 -25.236 1.00 78.88 71 ALA A O 1
ATOM 559 N N . VAL A 1 72 ? 35.883 -4.333 -23.909 1.00 76.94 72 VAL A N 1
ATOM 560 C CA . VAL A 1 72 ? 35.570 -3.069 -23.213 1.00 76.94 72 VAL A CA 1
ATOM 561 C C . VAL A 1 72 ? 36.762 -2.571 -22.390 1.00 76.94 72 VAL A C 1
ATOM 563 O O . VAL A 1 72 ? 37.045 -1.374 -22.357 1.00 76.94 72 VAL A O 1
ATOM 566 N N . LYS A 1 73 ? 37.502 -3.484 -21.747 1.00 82.19 73 LYS A N 1
ATOM 567 C CA . LYS A 1 73 ? 38.677 -3.137 -20.934 1.00 82.19 73 LYS A CA 1
ATOM 568 C C . LYS A 1 73 ? 39.869 -2.654 -21.775 1.00 82.19 73 LYS A C 1
ATOM 570 O O . LYS A 1 73 ? 40.698 -1.911 -21.258 1.00 82.19 73 LYS A O 1
ATOM 575 N N . GLY A 1 74 ? 39.952 -3.056 -23.045 1.00 80.31 74 GLY A N 1
ATOM 576 C CA . GLY A 1 74 ? 41.046 -2.708 -23.960 1.00 80.31 74 GLY A CA 1
ATOM 577 C C . GLY A 1 74 ? 41.092 -1.246 -24.424 1.00 80.31 74 GLY A C 1
ATOM 578 O O . GLY A 1 74 ? 42.093 -0.844 -25.007 1.00 80.31 74 GLY A O 1
ATOM 579 N N . GLY A 1 75 ? 40.061 -0.441 -24.139 1.00 65.88 75 GLY A N 1
ATOM 580 C CA . GLY A 1 75 ? 39.954 0.942 -24.619 1.00 65.88 75 GLY A CA 1
ATOM 581 C C . GLY A 1 75 ? 39.555 1.013 -26.100 1.00 65.88 75 GLY A C 1
ATOM 582 O O . GLY A 1 75 ? 39.945 0.173 -26.904 1.00 65.88 75 GLY A O 1
ATOM 583 N N . SER A 1 76 ? 38.745 2.011 -26.474 1.00 57.81 76 SER A N 1
ATOM 584 C CA . SER A 1 76 ? 38.064 2.123 -27.781 1.00 57.81 76 SER A CA 1
ATOM 585 C C . SER A 1 76 ? 38.977 2.511 -28.960 1.00 57.81 76 SER A C 1
ATOM 587 O O . SER A 1 76 ? 38.582 3.273 -29.845 1.00 57.81 76 SER A O 1
ATOM 589 N N . GLY A 1 77 ? 40.223 2.042 -28.966 1.00 61.00 77 GLY A N 1
ATOM 590 C CA . GLY A 1 77 ? 41.150 2.257 -30.066 1.00 61.00 77 GLY A CA 1
ATOM 591 C C . GLY A 1 77 ? 40.798 1.335 -31.228 1.00 61.00 77 GLY A C 1
ATOM 592 O O . GLY A 1 77 ? 41.292 0.218 -31.285 1.00 61.00 77 GLY A O 1
ATOM 593 N N . SER A 1 78 ? 39.966 1.807 -32.160 1.00 60.03 78 SER A N 1
ATOM 594 C CA . SER A 1 78 ? 39.688 1.148 -33.448 1.00 60.03 78 SER A CA 1
ATOM 595 C C . SER A 1 78 ? 38.798 -0.107 -33.403 1.00 60.03 78 SER A C 1
ATOM 597 O O . SER A 1 78 ? 39.063 -1.097 -34.092 1.00 60.03 78 SER A O 1
ATOM 599 N N . THR A 1 79 ? 37.696 -0.081 -32.655 1.00 60.38 79 THR A N 1
ATOM 600 C CA . THR A 1 79 ? 36.608 -1.042 -32.884 1.00 60.38 79 THR A CA 1
ATOM 601 C C . THR A 1 79 ? 35.612 -0.498 -33.901 1.00 60.38 79 THR A C 1
ATOM 603 O O . THR A 1 79 ? 35.018 0.559 -33.716 1.00 60.38 79 THR A O 1
ATOM 606 N N . ASP A 1 80 ? 35.459 -1.267 -34.976 1.00 83.38 80 ASP A N 1
ATOM 607 C CA . ASP A 1 80 ? 34.364 -1.241 -35.944 1.00 83.38 80 ASP A CA 1
ATOM 608 C C . ASP A 1 80 ? 33.022 -0.872 -35.275 1.00 83.38 80 ASP A C 1
ATOM 610 O O . ASP A 1 80 ? 32.626 -1.497 -34.282 1.00 83.38 80 ASP A O 1
ATOM 614 N N . THR A 1 81 ? 32.351 0.167 -35.781 1.00 84.38 81 THR A N 1
ATOM 615 C CA . THR A 1 81 ? 31.134 0.749 -35.186 1.00 84.38 81 THR A CA 1
ATOM 616 C C . THR A 1 81 ? 30.034 -0.289 -34.989 1.00 84.38 81 THR A C 1
ATOM 618 O O . THR A 1 81 ? 29.306 -0.245 -33.995 1.00 84.38 81 THR A O 1
ATOM 621 N N . ASP A 1 82 ? 29.971 -1.275 -35.882 1.00 85.50 82 ASP A N 1
ATOM 622 C CA . ASP A 1 82 ? 28.971 -2.338 -35.842 1.00 85.50 82 ASP A CA 1
ATOM 623 C C . ASP A 1 82 ? 29.209 -3.295 -34.666 1.00 85.50 82 ASP A C 1
ATOM 625 O O . ASP A 1 82 ? 28.267 -3.689 -33.972 1.00 85.50 82 ASP A O 1
ATOM 629 N N . LYS A 1 83 ? 30.477 -3.592 -34.349 1.00 85.38 83 LYS A N 1
ATOM 630 C CA . LYS A 1 83 ? 30.842 -4.423 -33.188 1.00 85.38 83 LYS A CA 1
ATOM 631 C C . LYS A 1 83 ? 30.510 -3.726 -31.875 1.00 85.38 83 LYS A C 1
ATOM 633 O O . LYS A 1 83 ? 30.111 -4.386 -30.916 1.00 85.38 83 LYS A O 1
ATOM 638 N N . PHE A 1 84 ? 30.648 -2.400 -31.824 1.00 83.50 84 PHE A N 1
ATOM 639 C CA . PHE A 1 84 ? 30.262 -1.621 -30.650 1.00 83.50 84 PHE A CA 1
ATOM 640 C C . PHE A 1 84 ? 28.743 -1.633 -30.438 1.00 83.50 84 PHE A C 1
ATOM 642 O O . PHE A 1 84 ? 28.284 -1.881 -29.322 1.00 83.50 84 PHE A O 1
ATOM 649 N N . ALA A 1 85 ? 27.958 -1.440 -31.504 1.00 86.69 85 ALA A N 1
ATOM 650 C CA . ALA A 1 85 ? 26.499 -1.493 -31.433 1.00 86.69 85 ALA A CA 1
ATOM 651 C C . ALA A 1 85 ? 25.988 -2.884 -31.011 1.00 86.69 85 ALA A C 1
ATOM 653 O O . ALA A 1 85 ? 25.088 -2.993 -30.172 1.00 86.69 85 ALA A O 1
ATOM 654 N N . GLU A 1 86 ? 26.585 -3.960 -31.537 1.00 87.38 86 GLU A N 1
ATOM 655 C CA . GLU A 1 86 ? 26.249 -5.327 -31.127 1.00 87.38 86 GLU A CA 1
ATOM 656 C C . GLU A 1 86 ? 26.597 -5.576 -29.651 1.00 87.38 86 GLU A C 1
ATOM 658 O O . GLU A 1 86 ? 25.789 -6.138 -28.905 1.00 87.38 86 GLU A O 1
ATOM 663 N N . GLN A 1 87 ? 27.767 -5.116 -29.205 1.00 85.44 87 GLN A N 1
ATOM 664 C CA . GLN A 1 87 ? 28.204 -5.246 -27.819 1.00 85.44 87 GLN A CA 1
ATOM 665 C C . GLN A 1 87 ? 27.270 -4.504 -26.856 1.00 85.44 87 GLN A C 1
ATOM 667 O O . GLN A 1 87 ? 26.809 -5.080 -25.870 1.00 85.44 87 GLN A O 1
ATOM 672 N N . GLN A 1 88 ? 26.908 -3.263 -27.183 1.00 86.00 88 GLN A N 1
ATOM 673 C CA . GLN A 1 88 ? 25.970 -2.471 -26.393 1.00 86.00 88 GLN A CA 1
ATOM 674 C C . GLN A 1 88 ? 24.606 -3.166 -26.271 1.00 86.00 88 GLN A C 1
ATOM 676 O O . GLN A 1 88 ? 24.041 -3.254 -25.178 1.00 86.00 88 GLN A O 1
ATOM 681 N N . ARG A 1 89 ? 24.104 -3.745 -27.369 1.00 88.94 89 ARG A N 1
ATOM 682 C CA . ARG A 1 89 ? 22.869 -4.538 -27.356 1.00 88.94 89 ARG A CA 1
ATOM 683 C C . ARG A 1 89 ? 22.978 -5.751 -26.420 1.00 88.94 89 ARG A C 1
ATOM 685 O O . ARG A 1 89 ? 22.022 -6.048 -25.699 1.00 88.94 89 ARG A O 1
ATOM 692 N N . LYS A 1 90 ? 24.106 -6.469 -26.429 1.00 88.00 90 LYS A N 1
ATOM 693 C CA . LYS A 1 90 ? 24.347 -7.619 -25.535 1.00 88.00 90 LYS A CA 1
ATOM 694 C C . LYS A 1 90 ? 24.376 -7.189 -24.066 1.00 88.00 90 LYS A C 1
ATOM 696 O O . LYS A 1 90 ? 23.734 -7.833 -23.231 1.00 88.00 90 LYS A O 1
ATOM 701 N N . ASP A 1 91 ? 25.022 -6.069 -23.762 1.00 85.81 91 ASP A N 1
ATOM 702 C CA . ASP A 1 91 ? 25.091 -5.517 -22.405 1.00 85.81 91 ASP A CA 1
ATOM 703 C C . ASP A 1 91 ? 23.713 -5.095 -21.875 1.00 85.81 91 ASP A C 1
ATOM 705 O O . ASP A 1 91 ? 23.365 -5.393 -20.726 1.00 85.81 91 ASP A O 1
ATOM 709 N N . ASP A 1 92 ? 22.872 -4.494 -22.720 1.00 86.38 92 ASP A N 1
ATOM 710 C CA . ASP A 1 92 ? 21.492 -4.149 -22.364 1.00 86.38 92 ASP A CA 1
ATOM 711 C C . ASP A 1 92 ? 20.657 -5.387 -22.006 1.00 86.38 92 ASP A C 1
ATOM 713 O O . ASP A 1 92 ? 19.852 -5.363 -21.065 1.00 86.38 92 ASP A O 1
ATOM 717 N N . ILE A 1 93 ? 20.879 -6.505 -22.702 1.00 87.31 93 ILE A N 1
ATOM 718 C CA . ILE A 1 93 ? 20.208 -7.778 -22.414 1.00 87.31 93 ILE A CA 1
ATOM 719 C C . ILE A 1 93 ? 20.690 -8.356 -21.086 1.00 87.31 93 ILE A C 1
ATOM 721 O O . ILE A 1 93 ? 19.861 -8.724 -20.249 1.00 87.31 93 ILE A O 1
ATOM 725 N N . VAL A 1 94 ? 22.003 -8.381 -20.842 1.00 87.25 94 VAL A N 1
ATOM 726 C CA . VAL A 1 94 ? 22.578 -8.815 -19.556 1.00 87.25 94 VAL A CA 1
ATOM 727 C C . VAL A 1 94 ? 21.991 -7.989 -18.413 1.00 87.25 94 VAL A C 1
ATOM 729 O O . VAL A 1 94 ? 21.522 -8.543 -17.414 1.00 87.25 94 VAL A O 1
ATOM 732 N N . LYS A 1 95 ? 21.937 -6.663 -18.573 1.00 88.56 95 LYS A N 1
ATOM 733 C CA . LYS A 1 95 ? 21.362 -5.738 -17.590 1.00 88.56 95 LYS A CA 1
ATOM 734 C C . LYS A 1 95 ? 19.880 -6.022 -17.339 1.00 88.56 95 LYS A C 1
ATOM 736 O O . LYS A 1 95 ? 19.452 -6.075 -16.180 1.00 88.56 95 LYS A O 1
ATOM 741 N N . ALA A 1 96 ? 19.097 -6.259 -18.391 1.00 86.31 96 ALA A N 1
ATOM 742 C CA . ALA A 1 96 ? 17.680 -6.596 -18.280 1.00 86.31 96 ALA A CA 1
ATOM 743 C C . ALA A 1 96 ? 17.451 -7.930 -17.544 1.00 86.31 96 ALA A C 1
ATOM 745 O O . ALA A 1 96 ? 16.620 -7.999 -16.630 1.00 86.31 96 ALA A O 1
ATOM 746 N N . VAL A 1 97 ? 18.216 -8.971 -17.889 1.00 87.38 97 VAL A N 1
ATOM 747 C CA . VAL A 1 97 ? 18.143 -10.303 -17.266 1.00 87.38 97 VAL A CA 1
ATOM 748 C C . VAL A 1 97 ? 18.522 -10.232 -15.785 1.00 87.38 97 VAL A C 1
ATOM 750 O O . VAL A 1 97 ? 17.758 -10.695 -14.932 1.00 87.38 97 VAL A O 1
ATOM 753 N N . ARG A 1 98 ? 19.634 -9.565 -15.444 1.00 87.94 98 ARG A N 1
ATOM 754 C CA . ARG A 1 98 ? 20.050 -9.342 -14.047 1.00 87.94 98 ARG A CA 1
ATOM 755 C C . ARG A 1 98 ? 18.993 -8.592 -13.242 1.00 87.94 98 ARG A C 1
ATOM 757 O O . ARG A 1 98 ? 18.680 -8.979 -12.112 1.00 87.94 98 ARG A O 1
ATOM 764 N N . GLY A 1 99 ? 18.396 -7.552 -13.826 1.00 86.25 99 GLY A N 1
ATOM 765 C CA . GLY A 1 99 ? 17.317 -6.792 -13.196 1.00 86.25 99 GLY A CA 1
ATOM 766 C C . GLY A 1 99 ? 16.095 -7.659 -12.875 1.00 86.25 99 GLY A C 1
ATOM 767 O O . GLY A 1 99 ? 15.499 -7.527 -11.804 1.00 86.25 99 GLY A O 1
ATOM 768 N N . LYS A 1 100 ? 15.737 -8.591 -13.765 1.00 86.38 100 LYS A N 1
ATOM 769 C CA . LYS A 1 100 ? 14.616 -9.519 -13.559 1.00 86.38 100 LYS A CA 1
ATOM 770 C C . LYS A 1 100 ? 14.916 -10.563 -12.489 1.00 86.38 100 LYS A C 1
ATOM 772 O O . LYS A 1 100 ? 14.094 -10.718 -11.588 1.00 86.38 100 LYS A O 1
ATOM 777 N N . TYR A 1 101 ? 16.089 -11.198 -12.517 1.00 85.25 101 TYR A N 1
ATOM 778 C CA . TYR A 1 101 ? 16.499 -12.124 -11.455 1.00 85.25 101 TYR A CA 1
ATOM 779 C C . TYR A 1 101 ? 16.540 -11.439 -10.090 1.00 85.25 101 TYR A C 1
ATOM 781 O O . TYR A 1 101 ? 16.036 -11.987 -9.114 1.00 85.25 101 TYR A O 1
ATOM 789 N N . THR A 1 102 ? 17.058 -10.211 -10.023 1.00 84.88 102 THR A N 1
ATOM 790 C CA . THR A 1 102 ? 17.078 -9.427 -8.781 1.00 84.88 102 THR A CA 1
ATOM 791 C C . THR A 1 102 ? 15.666 -9.204 -8.247 1.00 84.88 102 THR A C 1
ATOM 793 O O . THR A 1 102 ? 15.402 -9.485 -7.080 1.00 84.88 102 THR A O 1
ATOM 796 N N . LYS A 1 103 ? 14.729 -8.758 -9.097 1.00 85.06 103 LYS A N 1
ATOM 797 C CA . LYS A 1 103 ? 13.321 -8.568 -8.710 1.00 85.06 103 LYS A CA 1
ATOM 798 C C . LYS A 1 103 ? 12.679 -9.867 -8.233 1.00 85.06 103 LYS A C 1
ATOM 800 O O . LYS A 1 103 ? 11.949 -9.850 -7.248 1.00 85.06 103 LYS A O 1
ATOM 805 N N . LEU A 1 104 ? 12.961 -10.973 -8.914 1.00 82.44 104 LEU A N 1
ATOM 806 C CA . LEU A 1 104 ? 12.417 -12.288 -8.602 1.00 82.44 104 LEU A CA 1
ATOM 807 C C . LEU A 1 104 ? 12.939 -12.804 -7.255 1.00 82.44 104 LEU A C 1
ATOM 809 O O . LEU A 1 104 ? 12.149 -13.174 -6.396 1.00 82.44 104 LEU A O 1
ATOM 813 N N . TYR A 1 105 ? 14.249 -12.742 -7.018 1.00 83.75 105 TYR A N 1
ATOM 814 C CA . TYR A 1 105 ? 14.826 -13.135 -5.735 1.00 83.75 105 TYR A CA 1
ATOM 815 C C . TYR A 1 105 ? 14.378 -12.222 -4.592 1.00 83.75 105 TYR A C 1
ATOM 817 O O . TYR A 1 105 ? 14.050 -12.702 -3.512 1.00 83.75 105 TYR A O 1
ATOM 825 N N . GLN A 1 106 ? 14.301 -10.908 -4.819 1.00 83.94 106 GLN A N 1
ATOM 826 C CA . GLN A 1 106 ? 13.752 -9.976 -3.833 1.00 83.94 106 GLN A CA 1
ATOM 827 C C . GLN A 1 106 ? 12.272 -10.223 -3.552 1.00 83.94 106 GLN A C 1
ATOM 829 O O . GLN A 1 106 ? 11.825 -9.960 -2.440 1.00 83.94 106 GLN A O 1
ATOM 834 N N . ARG A 1 107 ? 11.500 -10.659 -4.551 1.00 78.00 107 ARG A N 1
ATOM 835 C CA . ARG A 1 107 ? 10.100 -11.042 -4.371 1.00 78.00 107 ARG A CA 1
ATOM 836 C C . ARG A 1 107 ? 10.012 -12.274 -3.480 1.00 78.00 107 ARG A C 1
ATOM 838 O O . ARG A 1 107 ? 9.387 -12.187 -2.437 1.00 78.00 107 ARG A O 1
ATOM 845 N N . VAL A 1 108 ? 10.731 -13.345 -3.811 1.00 76.31 108 VAL A N 1
ATOM 846 C CA . VAL A 1 108 ? 10.703 -14.581 -3.015 1.00 76.31 108 VAL A CA 1
ATOM 847 C C . VAL A 1 108 ? 11.221 -14.357 -1.589 1.00 76.31 108 VAL A C 1
ATOM 849 O O . VAL A 1 108 ? 10.661 -14.880 -0.637 1.00 76.31 108 VAL A O 1
ATOM 852 N N . LEU A 1 109 ? 12.245 -13.516 -1.404 1.00 78.12 109 LEU A N 1
ATOM 853 C CA . LEU A 1 109 ? 12.698 -13.148 -0.059 1.00 78.12 109 LEU A CA 1
ATOM 854 C C . LEU A 1 109 ? 11.681 -12.311 0.726 1.00 78.12 109 LEU A C 1
ATOM 856 O O . LEU A 1 109 ? 11.697 -12.360 1.950 1.00 78.12 109 LEU A O 1
ATOM 860 N N . ARG A 1 110 ? 10.853 -11.508 0.047 1.00 74.44 110 ARG A N 1
ATOM 861 C CA . ARG A 1 110 ? 9.779 -10.732 0.686 1.00 74.44 110 ARG A CA 1
ATOM 862 C C . ARG A 1 110 ? 8.563 -11.591 1.004 1.00 74.44 110 ARG A C 1
ATOM 864 O O . ARG A 1 110 ? 7.925 -11.365 2.018 1.00 74.44 110 ARG A O 1
ATOM 871 N N . GLU A 1 111 ? 8.252 -12.546 0.138 1.00 71.00 111 GLU A N 1
ATOM 872 C CA . GLU A 1 111 ? 7.103 -13.444 0.281 1.00 71.00 111 GLU A CA 1
ATOM 873 C C . GLU A 1 111 ? 7.346 -14.560 1.306 1.00 71.00 111 GLU A C 1
ATOM 875 O O . GLU A 1 111 ? 6.394 -15.223 1.707 1.00 71.00 111 GLU A O 1
ATOM 880 N N . GLY A 1 112 ? 8.589 -14.722 1.774 1.00 60.97 112 GLY A N 1
ATOM 881 C CA . GLY A 1 112 ? 8.966 -15.766 2.718 1.00 60.97 112 GLY A CA 1
ATOM 882 C C . GLY A 1 112 ? 9.040 -17.147 2.063 1.00 60.97 112 GLY A C 1
ATOM 883 O O . GLY A 1 112 ? 8.683 -17.345 0.901 1.00 60.97 112 GLY A O 1
ATOM 884 N N . VAL A 1 113 ? 9.555 -18.124 2.811 1.00 61.12 113 VAL A N 1
ATOM 885 C CA . VAL A 1 113 ? 9.455 -19.537 2.419 1.00 61.12 113 VAL A CA 1
ATOM 886 C C . VAL A 1 113 ? 7.964 -19.901 2.410 1.00 61.12 113 VAL A C 1
ATOM 888 O O . VAL A 1 113 ? 7.284 -19.569 3.383 1.00 61.12 113 VAL A O 1
ATOM 891 N N . PRO A 1 114 ? 7.437 -20.555 1.357 1.00 50.00 114 PRO A N 1
ATOM 892 C CA . PRO A 1 114 ? 6.053 -21.025 1.341 1.00 50.00 114 PRO A CA 1
ATOM 893 C C . PRO A 1 114 ? 5.827 -21.937 2.555 1.00 50.00 114 PRO A C 1
ATOM 895 O O . PRO A 1 114 ? 6.388 -23.026 2.617 1.00 50.00 114 PRO A O 1
ATOM 898 N N . GLY A 1 115 ? 5.091 -21.439 3.552 1.00 54.78 115 GLY A N 1
ATOM 899 C CA . GLY A 1 115 ? 4.890 -22.099 4.850 1.00 54.78 115 GLY A CA 1
ATOM 900 C C . GLY A 1 115 ? 5.077 -21.186 6.066 1.00 54.78 115 GLY A C 1
ATOM 901 O O . GLY A 1 115 ? 4.523 -21.473 7.120 1.00 54.78 115 GLY A O 1
ATOM 902 N N . ALA A 1 116 ? 5.780 -20.056 5.933 1.00 46.84 116 ALA A N 1
ATOM 903 C CA . ALA A 1 116 ? 5.724 -19.009 6.948 1.00 46.84 116 ALA A CA 1
ATOM 904 C C . ALA A 1 116 ? 4.399 -18.254 6.783 1.00 46.84 116 ALA A C 1
ATOM 906 O O . ALA A 1 116 ? 4.157 -17.643 5.738 1.00 46.84 116 ALA A O 1
ATOM 907 N N . THR A 1 117 ? 3.526 -18.326 7.789 1.00 41.12 117 THR A N 1
ATOM 908 C CA . THR A 1 117 ? 2.328 -17.489 7.876 1.00 41.12 117 THR A CA 1
ATOM 909 C C . THR A 1 117 ? 2.740 -16.045 7.612 1.00 41.12 117 THR A C 1
ATOM 911 O O . THR A 1 117 ? 3.621 -15.503 8.279 1.00 41.12 117 THR A O 1
ATOM 914 N N . LYS A 1 118 ? 2.163 -15.445 6.564 1.00 44.84 118 LYS A N 1
ATOM 915 C CA . LYS A 1 118 ? 2.376 -14.041 6.209 1.00 44.84 118 LYS A CA 1
ATOM 916 C C . LYS A 1 118 ? 1.868 -13.190 7.368 1.00 44.84 118 LYS A C 1
ATOM 918 O O . LYS A 1 118 ? 0.702 -12.812 7.392 1.00 44.84 118 LYS A O 1
ATOM 923 N N . LEU A 1 119 ? 2.729 -12.923 8.344 1.00 40.81 119 LEU A N 1
ATOM 924 C CA . LEU A 1 119 ? 2.474 -11.913 9.353 1.00 40.81 119 LEU A CA 1
ATOM 925 C C . LEU A 1 119 ? 2.451 -10.585 8.617 1.00 40.81 119 LEU A C 1
ATOM 927 O O . LEU A 1 119 ? 3.472 -10.160 8.083 1.00 40.81 119 LEU A O 1
ATOM 931 N N . SER A 1 120 ? 1.232 -10.058 8.521 1.00 42.97 120 SER A N 1
ATOM 932 C CA . SER A 1 120 ? 0.867 -8.715 8.104 1.00 42.97 120 SER A CA 1
ATOM 933 C C . SER A 1 120 ? 1.614 -8.201 6.870 1.00 42.97 120 SER A C 1
ATOM 935 O O . SER A 1 120 ? 2.780 -7.805 6.883 1.00 42.97 120 SER A O 1
ATOM 937 N N . ILE A 1 121 ? 0.870 -8.043 5.773 1.00 44.50 121 ILE A N 1
ATOM 938 C CA . ILE A 1 121 ? 1.093 -6.839 4.976 1.00 44.50 121 ILE A CA 1
ATOM 939 C C . ILE A 1 121 ? 1.088 -5.693 5.990 1.00 44.50 121 ILE A C 1
ATOM 941 O O . ILE A 1 121 ? 0.063 -5.423 6.607 1.00 44.50 121 ILE A O 1
ATOM 945 N N . ASP A 1 122 ? 2.277 -5.147 6.240 1.00 53.19 122 ASP A N 1
ATOM 946 C CA . ASP A 1 122 ? 2.524 -4.001 7.099 1.00 53.19 122 ASP A CA 1
ATOM 947 C C . ASP A 1 122 ? 1.469 -2.962 6.729 1.00 53.19 122 ASP A C 1
ATOM 949 O O . ASP A 1 122 ? 1.498 -2.415 5.623 1.00 53.19 122 ASP A O 1
ATOM 953 N N . VAL A 1 123 ? 0.458 -2.805 7.587 1.00 49.59 123 VAL A N 1
ATOM 954 C CA . VAL A 1 123 ? -0.719 -1.981 7.301 1.00 49.59 123 VAL A CA 1
ATOM 955 C C . VAL A 1 123 ? -0.253 -0.565 6.978 1.00 49.59 123 VAL A C 1
ATOM 957 O O . VAL A 1 123 ? -0.804 0.061 6.084 1.00 49.59 123 VAL A O 1
ATOM 960 N N . VAL A 1 124 ? 0.874 -0.125 7.549 1.00 51.16 124 VAL A N 1
ATOM 961 C CA . VAL A 1 124 ? 1.537 1.138 7.215 1.00 51.16 124 VAL A CA 1
ATOM 962 C C . VAL A 1 124 ? 2.083 1.151 5.787 1.00 51.16 124 VAL A C 1
ATOM 964 O O . VAL A 1 124 ? 2.021 2.187 5.141 1.00 51.16 124 VAL A O 1
ATOM 967 N N . LYS A 1 125 ? 2.587 0.043 5.228 1.00 55.50 125 LYS A N 1
ATOM 968 C CA . LYS A 1 125 ? 2.955 -0.048 3.797 1.00 55.50 125 LYS A CA 1
ATOM 969 C C . LYS A 1 125 ? 1.750 -0.132 2.881 1.00 55.50 125 LYS A C 1
ATOM 971 O O . LYS A 1 125 ? 1.828 0.385 1.772 1.00 55.50 125 LYS A O 1
ATOM 976 N N . LEU A 1 126 ? 0.671 -0.782 3.306 1.00 52.69 126 LEU A N 1
ATOM 977 C CA . LEU A 1 126 ? -0.563 -0.829 2.531 1.00 52.69 126 LEU A CA 1
ATOM 978 C C . LEU A 1 126 ? -1.207 0.551 2.487 1.00 52.69 126 LEU A C 1
ATOM 980 O O . LEU A 1 126 ? -1.429 1.047 1.389 1.00 52.69 126 LEU A O 1
ATOM 984 N N . ILE A 1 127 ? -1.362 1.200 3.644 1.00 53.22 127 ILE A N 1
ATOM 985 C CA . ILE A 1 127 ? -1.746 2.606 3.786 1.00 53.22 127 ILE A CA 1
ATOM 986 C C . ILE A 1 127 ? -0.777 3.465 2.985 1.00 53.22 127 ILE A C 1
ATOM 988 O O . ILE A 1 127 ? -1.232 4.175 2.114 1.00 53.22 127 ILE A O 1
ATOM 992 N N . LYS A 1 128 ? 0.548 3.333 3.122 1.00 56.69 128 LYS A N 1
ATOM 993 C CA . LYS A 1 128 ? 1.505 4.068 2.273 1.00 56.69 128 LYS A CA 1
ATOM 994 C C . LYS A 1 128 ? 1.410 3.731 0.794 1.00 56.69 128 LYS A C 1
ATOM 996 O O . LYS A 1 128 ? 1.885 4.540 0.025 1.00 56.69 128 LYS A O 1
ATOM 1001 N N . SER A 1 129 ? 0.870 2.591 0.360 1.00 55.91 129 SER A N 1
ATOM 1002 C CA . SER A 1 129 ? 0.676 2.275 -1.066 1.00 55.91 129 SER A CA 1
ATOM 1003 C C . SER A 1 129 ? -0.664 2.780 -1.604 1.00 55.91 129 SER A C 1
ATOM 1005 O O . SER A 1 129 ? -0.739 3.174 -2.761 1.00 55.91 129 SER A O 1
ATOM 1007 N N . ILE A 1 130 ? -1.690 2.810 -0.749 1.00 52.78 130 ILE A N 1
ATOM 1008 C CA . ILE A 1 130 ? -3.016 3.376 -1.018 1.00 52.78 130 ILE A CA 1
ATOM 1009 C C . ILE A 1 130 ? -2.923 4.911 -0.993 1.00 52.78 130 ILE A C 1
ATOM 1011 O O . ILE A 1 130 ? -3.472 5.588 -1.855 1.00 52.78 130 ILE A O 1
ATOM 1015 N N . MET A 1 131 ? -2.159 5.448 -0.044 1.00 51.94 131 MET A N 1
ATOM 1016 C CA . MET A 1 131 ? -1.811 6.859 0.125 1.00 51.94 131 MET A CA 1
ATOM 1017 C C . MET A 1 131 ? -0.557 7.267 -0.653 1.00 51.94 131 MET A C 1
ATOM 1019 O O . MET A 1 131 ? -0.268 8.459 -0.745 1.00 51.94 131 MET A O 1
ATOM 1023 N N . ALA A 1 132 ? 0.197 6.327 -1.242 1.00 57.56 132 ALA A N 1
ATOM 1024 C CA . ALA A 1 132 ? 1.264 6.677 -2.178 1.00 57.56 132 ALA A CA 1
ATOM 1025 C C . ALA A 1 132 ? 0.586 7.329 -3.364 1.00 57.56 132 ALA A C 1
ATOM 1027 O O . ALA A 1 132 ? -0.004 6.626 -4.178 1.00 57.56 132 ALA A O 1
ATOM 1028 N N . LYS A 1 133 ? 0.692 8.663 -3.412 1.00 57.69 133 LYS A N 1
ATOM 1029 C CA . LYS A 1 133 ? 0.270 9.550 -4.498 1.00 57.69 133 LYS A CA 1
ATOM 1030 C C . LYS A 1 133 ? -0.797 8.881 -5.362 1.00 57.69 133 LYS A C 1
ATOM 1032 O O . LYS A 1 133 ? -0.426 8.334 -6.410 1.00 57.69 133 LYS A O 1
ATOM 1037 N N . PRO A 1 134 ? -2.084 8.904 -4.945 1.00 54.94 134 PRO A N 1
ATOM 1038 C CA . PRO A 1 134 ? -3.168 8.617 -5.871 1.00 54.94 134 PRO A CA 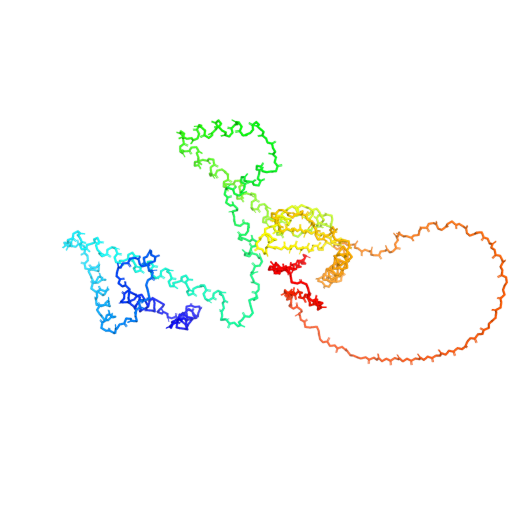1
ATOM 1039 C C . PRO A 1 134 ? -2.821 9.309 -7.182 1.00 54.94 134 PRO A C 1
ATOM 1041 O O . PRO A 1 134 ? -2.429 10.482 -7.193 1.00 54.94 134 PRO A O 1
ATOM 1044 N N . SER A 1 135 ? -2.806 8.538 -8.270 1.00 56.91 135 SER A N 1
ATOM 1045 C CA . SER A 1 135 ? -2.379 9.065 -9.561 1.00 56.91 135 SER A CA 1
ATOM 1046 C C . SER A 1 135 ? -3.148 10.358 -9.819 1.00 56.91 135 SER A C 1
ATOM 1048 O O . SER A 1 135 ? -4.297 10.491 -9.401 1.00 56.91 135 SER A O 1
ATOM 1050 N N . GLN A 1 136 ? -2.544 11.325 -10.504 1.00 52.72 136 GLN A N 1
ATOM 1051 C CA . GLN A 1 136 ? -3.194 12.617 -10.757 1.00 52.72 136 GLN A CA 1
ATOM 1052 C C . GLN A 1 136 ? -4.613 12.451 -11.334 1.00 52.72 136 GLN A C 1
ATOM 1054 O O . GLN A 1 136 ? -5.513 13.222 -11.023 1.00 52.72 136 GLN A O 1
ATOM 1059 N N . ARG A 1 137 ? -4.834 11.369 -12.091 1.00 56.12 137 ARG A N 1
ATOM 1060 C CA . ARG A 1 137 ? -6.142 10.948 -12.592 1.00 56.12 137 ARG A CA 1
ATOM 1061 C C . ARG A 1 137 ? -7.124 10.534 -11.487 1.00 56.12 137 ARG A C 1
ATOM 1063 O O . ARG A 1 137 ? -8.287 10.897 -11.568 1.00 56.12 137 ARG A O 1
ATOM 1070 N N . GLN A 1 138 ? -6.679 9.790 -10.476 1.00 58.91 138 GLN A N 1
ATOM 1071 C CA . GLN A 1 138 ? -7.492 9.389 -9.320 1.00 58.91 138 GLN A CA 1
ATOM 1072 C C . GLN A 1 138 ? -7.850 10.585 -8.432 1.00 58.91 138 GLN A C 1
ATOM 1074 O O . GLN A 1 138 ? -9.015 10.723 -8.076 1.00 58.91 138 GLN A O 1
ATOM 1079 N N . LEU A 1 139 ? -6.895 11.479 -8.147 1.00 54.22 139 LEU A N 1
ATOM 1080 C CA . LEU A 1 139 ? -7.170 12.725 -7.414 1.00 54.22 139 LEU A CA 1
ATOM 1081 C C . LEU A 1 139 ? -8.196 13.589 -8.149 1.00 54.22 139 LEU A C 1
ATOM 1083 O O . LEU A 1 139 ? -9.157 14.055 -7.546 1.00 54.22 139 LEU A O 1
ATOM 1087 N N . TYR A 1 140 ? -8.033 13.744 -9.465 1.00 54.44 140 TYR A N 1
ATOM 1088 C CA . TYR A 1 140 ? -8.961 14.522 -10.280 1.00 54.44 140 TYR A CA 1
ATOM 1089 C C . TYR A 1 140 ? -10.347 13.871 -10.371 1.00 54.44 140 TYR A C 1
ATOM 1091 O O . TYR A 1 140 ? -11.348 14.568 -10.298 1.00 54.44 140 TYR A O 1
ATOM 1099 N N . LEU A 1 141 ? -10.427 12.539 -10.472 1.00 57.75 141 LEU A N 1
ATOM 1100 C CA . LEU A 1 141 ? -11.697 11.804 -10.488 1.00 57.75 141 LEU A CA 1
ATOM 1101 C C . LEU A 1 141 ? -12.466 11.927 -9.169 1.00 57.75 141 LEU A C 1
ATOM 1103 O O . LEU A 1 141 ? -13.682 12.086 -9.198 1.00 57.75 141 LEU A O 1
ATOM 1107 N N . VAL A 1 142 ? -11.779 11.843 -8.028 1.00 58.78 142 VAL A N 1
ATOM 1108 C CA . VAL A 1 142 ? -12.406 12.009 -6.708 1.00 58.78 142 VAL A CA 1
ATOM 1109 C C . VAL A 1 142 ? -12.859 13.458 -6.523 1.00 58.78 142 VAL A C 1
ATOM 1111 O O . VAL A 1 142 ? -14.009 13.702 -6.171 1.00 58.78 142 VAL A O 1
ATOM 1114 N N . TRP A 1 143 ? -11.996 14.418 -6.859 1.00 61.47 143 TRP A N 1
ATOM 1115 C CA . TRP A 1 143 ? -12.304 15.844 -6.778 1.00 61.47 143 TRP A CA 1
ATOM 1116 C C . TRP A 1 143 ? -13.464 16.266 -7.698 1.00 61.47 143 TRP A C 1
ATOM 1118 O O . TRP A 1 143 ? -14.364 16.978 -7.258 1.00 61.47 143 TRP A O 1
ATOM 1128 N N . ALA A 1 144 ? -13.499 15.774 -8.941 1.00 53.94 144 ALA A N 1
ATOM 1129 C CA . ALA A 1 144 ? -14.568 16.055 -9.903 1.00 53.94 144 ALA A CA 1
ATOM 1130 C C . ALA A 1 144 ? -15.908 15.411 -9.511 1.00 53.94 144 ALA A C 1
ATOM 1132 O O . ALA A 1 144 ? -16.964 15.985 -9.759 1.00 53.94 144 ALA A O 1
ATOM 1133 N N . LYS A 1 145 ? -15.888 14.238 -8.862 1.00 51.16 145 LYS A N 1
ATOM 1134 C CA . LYS A 1 145 ? -17.112 13.566 -8.394 1.00 51.16 145 LYS A CA 1
ATOM 1135 C C . LYS A 1 145 ? -17.726 14.203 -7.147 1.00 51.16 145 LYS A C 1
ATOM 1137 O O . LYS A 1 145 ? -18.923 14.051 -6.933 1.00 51.16 145 LYS A O 1
ATOM 1142 N N . LEU A 1 146 ? -16.937 14.903 -6.333 1.00 44.59 146 LEU A N 1
ATOM 1143 C CA . LEU A 1 146 ? -17.401 15.500 -5.076 1.00 44.59 146 LEU A CA 1
ATOM 1144 C C . LEU A 1 146 ? -18.140 16.837 -5.256 1.00 44.59 146 LEU A C 1
ATOM 1146 O O . LEU A 1 146 ? -18.857 17.249 -4.346 1.00 44.59 146 LEU A O 1
ATOM 1150 N N . ARG A 1 147 ? -18.001 17.529 -6.398 1.00 52.72 147 ARG A N 1
ATOM 1151 C CA . ARG A 1 147 ? -18.754 18.763 -6.695 1.00 52.72 147 ARG A CA 1
ATOM 1152 C C . ARG A 1 147 ? -19.032 18.910 -8.189 1.00 52.72 147 ARG A C 1
ATOM 1154 O O . ARG A 1 147 ? -18.109 19.153 -8.959 1.00 52.72 147 ARG A O 1
ATOM 1161 N N . THR A 1 148 ? -20.304 18.898 -8.587 1.00 45.06 148 THR A N 1
ATOM 1162 C CA . THR A 1 148 ? -20.717 19.337 -9.928 1.00 45.06 148 THR A CA 1
ATOM 1163 C C . THR A 1 148 ? -20.422 20.829 -10.083 1.00 45.06 148 THR A C 1
ATOM 1165 O O . THR A 1 148 ? -21.008 21.655 -9.379 1.00 45.06 148 THR A O 1
ATOM 1168 N N . ARG A 1 149 ? -19.484 21.185 -10.969 1.00 53.69 149 ARG A N 1
ATOM 1169 C CA . ARG A 1 149 ? -19.119 22.579 -11.268 1.00 53.69 149 ARG A CA 1
ATOM 1170 C C . ARG A 1 149 ? -19.086 22.828 -12.781 1.00 53.69 149 ARG A C 1
ATOM 1172 O O . ARG A 1 149 ? -18.001 22.804 -13.365 1.00 53.69 149 ARG A O 1
ATOM 1179 N N . PRO A 1 150 ? -20.239 23.116 -13.405 1.00 67.00 150 PRO A N 1
ATOM 1180 C CA . PRO A 1 150 ? -20.313 23.379 -14.846 1.00 67.00 150 PRO A CA 1
ATOM 1181 C C . PRO A 1 150 ? -19.403 24.545 -15.284 1.00 67.00 150 PRO A C 1
ATOM 1183 O O . PRO A 1 150 ? -18.760 24.491 -16.330 1.00 67.00 150 PRO A O 1
ATOM 1186 N N . ASP A 1 151 ? -19.236 25.559 -14.435 1.00 64.81 151 ASP A N 1
ATOM 1187 C CA . ASP A 1 151 ? -18.378 26.722 -14.708 1.00 64.81 151 ASP A CA 1
ATOM 1188 C C . ASP A 1 151 ? -16.883 26.365 -14.727 1.00 64.81 151 ASP A C 1
ATOM 1190 O O . ASP A 1 151 ? -16.068 27.060 -15.341 1.00 64.81 151 ASP A O 1
ATOM 1194 N N . LEU A 1 152 ? -16.510 25.293 -14.023 1.00 57.38 152 LEU A N 1
ATOM 1195 C CA . LEU A 1 152 ? -15.133 24.842 -13.901 1.00 57.38 152 LEU A CA 1
ATOM 1196 C C . LEU A 1 152 ? -14.759 23.888 -15.034 1.00 57.38 152 LEU A C 1
ATOM 1198 O O . LEU A 1 152 ? -13.641 23.983 -15.522 1.00 57.38 152 LEU A O 1
ATOM 1202 N N . GLU A 1 153 ? -15.692 23.071 -15.520 1.00 64.31 153 GLU A N 1
ATOM 1203 C CA . GLU A 1 153 ? -15.526 22.305 -16.764 1.00 64.31 153 GLU A CA 1
ATOM 1204 C C . GLU A 1 153 ? -15.331 23.250 -17.956 1.00 64.31 153 GLU A C 1
ATOM 1206 O O . GLU A 1 153 ? -14.342 23.134 -18.673 1.00 64.31 153 GLU A O 1
ATOM 1211 N N . HIS A 1 154 ? -16.148 24.304 -18.071 1.00 72.31 154 HIS A N 1
ATOM 1212 C CA . HIS A 1 154 ? -15.993 25.306 -19.132 1.00 72.31 154 HIS A CA 1
ATOM 1213 C C . HIS A 1 154 ? -14.663 26.086 -19.035 1.00 72.31 154 HIS A C 1
ATOM 1215 O O . HIS A 1 154 ? -14.093 26.513 -20.047 1.00 72.31 154 HIS A O 1
ATOM 1221 N N . LYS A 1 155 ? -14.134 26.293 -17.820 1.00 68.81 155 LYS A N 1
ATOM 1222 C CA . LYS A 1 155 ? -12.809 26.903 -17.608 1.00 68.81 155 LYS A CA 1
ATOM 1223 C C . LYS A 1 155 ? -11.670 25.926 -17.877 1.00 68.81 155 LYS A C 1
ATOM 1225 O O . LYS A 1 155 ? -10.667 26.353 -18.437 1.00 68.81 155 LYS A O 1
ATOM 1230 N N . VAL A 1 156 ? -11.820 24.655 -17.508 1.00 64.88 156 VAL A N 1
ATOM 1231 C CA . VAL A 1 156 ? -10.851 23.589 -17.778 1.00 64.88 156 VAL A CA 1
ATOM 1232 C C . VAL A 1 156 ? -10.770 23.328 -19.271 1.00 64.88 156 VAL A C 1
ATOM 1234 O O . VAL A 1 156 ? -9.660 23.248 -19.761 1.00 64.88 156 VAL A O 1
ATOM 1237 N N . ASP A 1 157 ? -11.871 23.317 -20.017 1.00 72.25 157 ASP A N 1
ATOM 1238 C CA . ASP A 1 157 ? -11.846 23.169 -21.477 1.00 72.25 157 ASP A CA 1
ATOM 1239 C C . ASP A 1 157 ? -11.162 24.362 -22.152 1.00 72.25 157 ASP A C 1
ATOM 1241 O O . ASP A 1 157 ? -10.290 24.193 -23.008 1.00 72.25 157 ASP A O 1
ATOM 1245 N N . LYS A 1 158 ? -11.458 25.585 -21.689 1.00 73.69 158 LYS A N 1
ATOM 1246 C CA . LYS A 1 158 ? -10.779 26.805 -22.150 1.00 73.69 158 LYS A CA 1
ATOM 1247 C C . LYS A 1 158 ? -9.281 26.798 -21.803 1.00 73.69 158 LYS A C 1
ATOM 1249 O O . LYS A 1 158 ? -8.461 27.225 -22.611 1.00 73.69 158 LYS A O 1
ATOM 1254 N N . GLN A 1 159 ? -8.911 26.287 -20.627 1.00 63.94 159 GLN A N 1
ATOM 1255 C CA . GLN A 1 159 ? -7.518 26.139 -20.198 1.00 63.94 159 GLN A CA 1
ATOM 1256 C C . GLN A 1 159 ? -6.820 24.938 -20.836 1.00 63.94 159 GLN A C 1
ATOM 1258 O O . GLN A 1 159 ? -5.620 25.000 -21.030 1.00 63.94 159 GLN A O 1
ATOM 1263 N N . HIS A 1 160 ? -7.516 23.863 -21.196 1.00 61.03 160 HIS A N 1
ATOM 1264 C CA . HIS A 1 160 ? -6.952 22.690 -21.862 1.00 61.03 160 HIS A CA 1
ATOM 1265 C C . HIS A 1 160 ? -6.668 23.006 -23.335 1.00 61.03 160 HIS A C 1
ATOM 1267 O O . HIS A 1 160 ? -5.648 22.566 -23.866 1.00 61.03 160 HIS A O 1
ATOM 1273 N N . ALA A 1 161 ? -7.507 23.849 -23.953 1.00 64.19 161 ALA A N 1
ATOM 1274 C CA . ALA A 1 161 ? -7.235 24.483 -25.238 1.00 64.19 161 ALA A CA 1
ATOM 1275 C C . ALA A 1 161 ? -5.994 25.398 -25.177 1.00 64.19 161 ALA A C 1
ATOM 1277 O O . ALA A 1 161 ? -5.118 25.273 -26.024 1.00 64.19 161 ALA A O 1
ATOM 1278 N N . ALA A 1 162 ? -5.852 26.231 -24.137 1.00 60.62 162 ALA A N 1
ATOM 1279 C CA . ALA A 1 162 ? -4.672 27.089 -23.950 1.00 60.62 162 ALA A CA 1
ATOM 1280 C C . ALA A 1 162 ? -3.398 26.315 -23.529 1.00 60.62 162 ALA A C 1
ATOM 1282 O O . ALA A 1 162 ? -2.290 26.617 -23.957 1.00 60.62 162 ALA A O 1
ATOM 1283 N N . ALA A 1 163 ? -3.528 25.257 -22.726 1.00 56.53 163 ALA A N 1
ATOM 1284 C CA . ALA A 1 163 ? -2.417 24.451 -22.219 1.00 56.53 163 ALA A CA 1
ATOM 1285 C C . ALA A 1 163 ? -1.829 23.507 -23.282 1.00 56.53 163 ALA A C 1
ATOM 1287 O O . ALA A 1 163 ? -0.775 22.899 -23.063 1.00 56.53 163 ALA A O 1
ATOM 1288 N N . LEU A 1 164 ? -2.479 23.349 -24.437 1.00 58.28 164 LEU A N 1
ATOM 1289 C CA . LEU A 1 164 ? -1.832 22.772 -25.616 1.00 58.28 164 LEU A CA 1
ATOM 1290 C C . LEU A 1 164 ? -0.711 23.680 -26.159 1.00 58.28 164 LEU A C 1
ATOM 1292 O O . LEU A 1 164 ? 0.183 23.160 -26.824 1.00 58.28 164 LEU A O 1
ATOM 1296 N N . GLU A 1 165 ? -0.678 24.969 -25.798 1.00 57.06 165 GLU A N 1
ATOM 1297 C CA . GLU A 1 165 ? 0.249 25.955 -26.371 1.00 57.06 165 GLU A CA 1
ATOM 1298 C C . GLU A 1 165 ? 1.484 26.280 -25.501 1.00 57.06 165 GLU A C 1
ATOM 1300 O O . GLU A 1 165 ? 2.478 26.758 -26.039 1.00 57.06 165 GLU A O 1
ATOM 1305 N N . SER A 1 166 ? 1.526 25.935 -24.203 1.00 64.69 166 SER A N 1
ATOM 1306 C CA . SER A 1 166 ? 2.700 26.204 -23.342 1.00 64.69 166 SER A CA 1
ATOM 1307 C C . SER A 1 166 ? 3.118 24.995 -22.495 1.00 64.69 166 SER A C 1
ATOM 1309 O O . SER A 1 166 ? 2.479 24.617 -21.509 1.00 64.69 166 SER A O 1
ATOM 1311 N N . LYS A 1 167 ? 4.230 24.349 -22.875 1.00 75.44 167 LYS A N 1
ATOM 1312 C CA . LYS A 1 167 ? 4.835 23.244 -22.102 1.00 75.44 167 LYS A CA 1
ATOM 1313 C C . LYS A 1 167 ? 5.401 23.716 -20.759 1.00 75.44 167 LYS A C 1
ATOM 1315 O O . LYS A 1 167 ? 5.422 22.925 -19.815 1.00 75.44 167 LYS A O 1
ATOM 1320 N N . ASP A 1 168 ? 5.814 24.975 -20.664 1.00 77.81 168 ASP A N 1
ATOM 1321 C CA . ASP A 1 168 ? 6.488 25.517 -19.483 1.00 77.81 168 ASP A CA 1
ATOM 1322 C C . ASP A 1 168 ? 5.505 25.814 -18.344 1.00 77.81 168 ASP A C 1
ATOM 1324 O O . ASP A 1 168 ? 5.784 25.491 -17.187 1.00 77.81 168 ASP A O 1
ATOM 1328 N N . GLU A 1 169 ? 4.298 26.286 -18.661 1.00 72.69 169 GLU A N 1
ATOM 1329 C CA . GLU A 1 169 ? 3.234 26.485 -17.667 1.00 72.69 169 GLU A CA 1
ATOM 1330 C C . GLU A 1 169 ? 2.819 25.167 -17.007 1.00 72.69 169 GLU A C 1
ATOM 1332 O O . GLU A 1 169 ? 2.714 25.088 -15.783 1.00 72.69 169 GLU A O 1
ATOM 1337 N N . LYS A 1 170 ? 2.708 24.077 -17.782 1.00 72.94 170 LYS A N 1
ATOM 1338 C CA . LYS A 1 170 ? 2.428 22.737 -17.234 1.00 72.94 170 LYS A CA 1
ATOM 1339 C C . LYS A 1 170 ? 3.478 22.292 -16.217 1.00 72.94 170 LYS A C 1
ATOM 1341 O O . LYS A 1 170 ? 3.136 21.637 -15.230 1.00 72.94 170 LYS A O 1
ATOM 1346 N N . VAL A 1 171 ? 4.752 22.614 -16.446 1.00 79.94 171 VAL A N 1
ATOM 1347 C CA . VAL A 1 171 ? 5.839 22.267 -15.518 1.00 79.94 171 VAL A CA 1
ATOM 1348 C C . VAL A 1 171 ? 5.730 23.086 -14.232 1.00 79.94 171 VAL A C 1
ATOM 1350 O O . VAL A 1 171 ? 5.900 22.522 -13.147 1.00 79.94 171 VAL A O 1
ATOM 1353 N N . ILE A 1 172 ? 5.405 24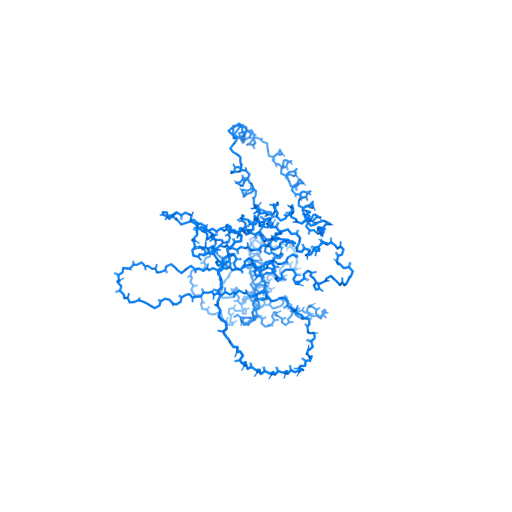.378 -14.335 1.00 80.94 172 ILE A N 1
ATOM 1354 C CA . ILE A 1 172 ? 5.233 25.273 -13.182 1.00 80.94 172 ILE A CA 1
ATOM 1355 C C . ILE A 1 172 ? 4.027 24.839 -12.342 1.00 80.94 172 ILE A C 1
ATOM 1357 O O . ILE A 1 172 ? 4.200 24.532 -11.162 1.00 80.94 172 ILE A O 1
ATOM 1361 N N . THR A 1 173 ? 2.847 24.678 -12.948 1.00 80.56 173 THR A N 1
ATOM 1362 C CA . THR A 1 173 ? 1.635 24.241 -12.237 1.00 80.56 173 THR A CA 1
ATOM 1363 C C . THR A 1 173 ? 1.825 22.870 -11.591 1.00 80.56 173 THR A C 1
ATOM 1365 O O . THR A 1 173 ? 1.420 22.652 -10.451 1.00 80.56 173 THR A O 1
ATOM 1368 N N . ARG A 1 174 ? 2.504 21.932 -12.267 1.00 78.88 174 ARG A N 1
ATOM 1369 C CA . ARG A 1 174 ? 2.818 20.619 -11.682 1.00 78.88 174 ARG A CA 1
ATOM 1370 C C . ARG A 1 174 ? 3.733 20.741 -10.468 1.00 78.88 174 ARG A C 1
ATOM 1372 O O . ARG A 1 174 ? 3.553 20.007 -9.498 1.00 78.88 174 ARG A O 1
ATOM 1379 N N . ARG A 1 175 ? 4.728 21.628 -10.517 1.00 87.25 175 ARG A N 1
ATOM 1380 C CA . ARG A 1 175 ? 5.640 21.866 -9.394 1.00 87.25 175 ARG A CA 1
ATOM 1381 C C . ARG A 1 175 ? 4.895 22.467 -8.203 1.00 87.25 175 ARG A 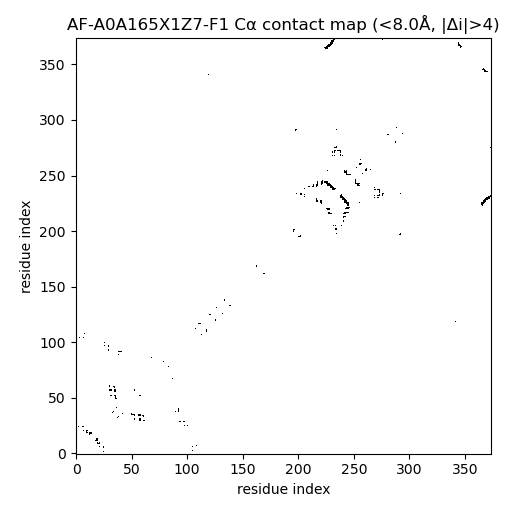C 1
ATOM 1383 O O . ARG A 1 175 ? 5.136 22.031 -7.085 1.00 87.25 175 ARG A O 1
ATOM 1390 N N . GLU A 1 176 ? 3.996 23.417 -8.429 1.00 85.88 176 GLU A N 1
ATOM 1391 C CA . GLU A 1 176 ? 3.173 24.021 -7.373 1.00 85.88 176 GLU A CA 1
ATOM 1392 C C . GLU A 1 176 ? 2.191 23.021 -6.764 1.00 85.88 176 GLU A C 1
ATOM 1394 O O . GLU A 1 176 ? 2.149 22.880 -5.544 1.00 85.88 176 GLU A O 1
ATOM 1399 N N . ALA A 1 177 ? 1.493 22.240 -7.592 1.00 76.06 177 ALA A N 1
ATOM 1400 C CA . ALA A 1 177 ? 0.605 21.181 -7.120 1.00 76.06 177 ALA A CA 1
ATOM 1401 C C . ALA A 1 177 ? 1.357 20.129 -6.286 1.00 76.06 177 ALA A C 1
ATOM 1403 O O . ALA A 1 177 ? 0.862 19.683 -5.256 1.00 76.06 177 ALA A O 1
ATOM 1404 N N . LEU A 1 178 ? 2.577 19.757 -6.693 1.00 77.75 178 LEU A N 1
ATOM 1405 C CA . LEU A 1 178 ? 3.421 18.851 -5.912 1.00 77.75 178 LEU A CA 1
ATOM 1406 C C . LEU A 1 178 ? 3.871 19.465 -4.582 1.00 77.75 178 LEU A C 1
ATOM 1408 O O . LEU A 1 178 ? 3.939 18.732 -3.605 1.00 77.75 178 LEU A O 1
ATOM 1412 N N . LYS A 1 179 ? 4.163 20.771 -4.534 1.00 88.12 179 LYS A N 1
ATOM 1413 C CA . LYS A 1 179 ? 4.500 21.468 -3.282 1.00 88.12 179 LYS A CA 1
ATOM 1414 C C . LYS A 1 179 ? 3.309 21.520 -2.328 1.00 88.12 179 LYS A C 1
ATOM 1416 O O . LYS A 1 179 ? 3.485 21.246 -1.150 1.00 88.12 179 LYS A O 1
ATOM 1421 N N . LEU A 1 180 ? 2.115 21.840 -2.830 1.00 79.19 180 LEU A N 1
ATOM 1422 C CA . LEU A 1 180 ? 0.893 21.846 -2.020 1.00 79.19 180 LEU A CA 1
ATOM 1423 C C . LEU A 1 180 ? 0.587 20.453 -1.471 1.00 79.19 180 LEU A C 1
ATOM 1425 O O . LEU A 1 180 ? 0.331 20.320 -0.281 1.00 79.19 180 LEU A O 1
ATOM 1429 N N . LEU A 1 181 ? 0.710 19.420 -2.310 1.00 74.25 181 LEU A N 1
ATOM 1430 C CA . LEU A 1 181 ? 0.544 18.033 -1.881 1.00 74.25 181 LEU A CA 1
ATOM 1431 C C . LEU A 1 181 ? 1.558 17.637 -0.800 1.00 74.25 181 LEU A C 1
ATOM 1433 O O . LEU A 1 181 ? 1.201 16.912 0.116 1.00 74.25 181 LEU A O 1
ATOM 1437 N N . ASP A 1 182 ? 2.809 18.088 -0.904 1.00 79.88 182 ASP A N 1
ATOM 1438 C CA . ASP A 1 182 ? 3.857 17.793 0.081 1.00 79.88 182 ASP A CA 1
ATOM 1439 C C . ASP A 1 182 ? 3.586 18.488 1.425 1.00 79.88 182 ASP A C 1
ATOM 1441 O O . ASP A 1 182 ? 3.704 17.867 2.477 1.00 79.88 182 ASP A O 1
ATOM 1445 N N . ILE A 1 183 ? 3.147 19.754 1.392 1.00 83.62 183 ILE A N 1
ATOM 1446 C CA . ILE A 1 183 ? 2.730 20.508 2.586 1.00 83.62 183 ILE A CA 1
ATOM 1447 C C . ILE A 1 183 ? 1.530 19.834 3.252 1.00 83.62 183 ILE A C 1
ATOM 1449 O O . ILE A 1 183 ? 1.531 19.637 4.465 1.00 83.62 183 ILE A O 1
ATOM 1453 N N . GLU A 1 184 ? 0.518 19.470 2.467 1.00 76.25 184 GLU A N 1
ATOM 1454 C CA . GLU A 1 184 ? -0.676 18.800 2.968 1.00 76.25 184 GLU A CA 1
ATOM 1455 C C . GLU A 1 184 ? -0.318 17.425 3.539 1.00 76.25 184 GLU A C 1
ATOM 1457 O O . GLU A 1 184 ? -0.645 17.156 4.689 1.00 76.25 184 GLU A O 1
ATOM 1462 N N . MET A 1 185 ? 0.441 16.594 2.813 1.00 71.62 185 MET A N 1
ATOM 1463 C CA . MET A 1 185 ? 0.931 15.305 3.317 1.00 71.62 185 MET A CA 1
ATOM 1464 C C . MET A 1 185 ? 1.693 15.454 4.631 1.00 71.62 185 MET A C 1
ATOM 1466 O O . MET A 1 185 ? 1.444 14.687 5.552 1.00 71.62 185 MET A O 1
ATOM 1470 N N . LYS A 1 186 ? 2.583 16.444 4.739 1.00 81.25 186 LYS A N 1
ATOM 1471 C CA . LYS A 1 186 ? 3.325 16.693 5.973 1.00 81.25 186 LYS A CA 1
ATOM 1472 C C . LYS A 1 186 ? 2.399 17.113 7.115 1.00 81.25 186 LYS A C 1
ATOM 1474 O O . LYS A 1 186 ? 2.528 16.592 8.211 1.00 81.25 186 LYS A O 1
ATOM 1479 N N . SER A 1 187 ? 1.422 17.982 6.849 1.00 78.75 187 SER A N 1
ATOM 1480 C CA . SER A 1 187 ? 0.396 18.340 7.835 1.00 78.75 187 SER A CA 1
ATOM 1481 C C . SER A 1 187 ? -0.410 17.121 8.288 1.00 78.75 187 SER A C 1
ATOM 1483 O O . SER A 1 187 ? -0.736 17.016 9.465 1.00 78.75 187 SER A O 1
ATOM 1485 N N . TRP A 1 188 ? -0.746 16.208 7.375 1.00 73.81 188 TRP A N 1
ATOM 1486 C CA . TRP A 1 188 ? -1.424 14.956 7.708 1.00 73.81 188 TRP A CA 1
ATOM 1487 C C . TRP A 1 188 ? -0.530 14.019 8.518 1.00 73.81 188 TRP A C 1
ATOM 1489 O O . TRP A 1 188 ? -1.017 13.402 9.454 1.00 73.81 188 TRP A O 1
ATOM 1499 N N . GLU A 1 189 ? 0.759 13.916 8.193 1.00 76.12 189 GLU A N 1
ATOM 1500 C CA . GLU A 1 189 ? 1.728 13.138 8.973 1.00 76.12 189 GLU A CA 1
ATOM 1501 C C . GLU A 1 189 ? 1.883 13.711 10.387 1.00 76.12 189 GLU A C 1
ATOM 1503 O O . GLU A 1 189 ? 1.795 12.960 11.354 1.00 76.12 189 GLU A O 1
ATOM 1508 N N . ASP A 1 190 ? 2.017 15.031 10.520 1.00 80.81 190 ASP A N 1
ATOM 1509 C CA . ASP A 1 190 ? 2.122 15.710 11.813 1.00 80.81 190 ASP A CA 1
ATOM 1510 C C . ASP A 1 190 ? 0.839 15.509 12.650 1.00 80.81 190 ASP A C 1
ATOM 1512 O O . ASP A 1 190 ? 0.920 15.179 13.833 1.00 80.81 190 ASP A O 1
ATOM 1516 N N . GLN A 1 191 ? -0.346 15.616 12.028 1.00 72.88 191 GLN A N 1
ATOM 1517 C CA . GLN A 1 191 ? -1.641 15.363 12.682 1.00 72.88 191 GLN A CA 1
ATOM 1518 C C . GLN A 1 191 ? -1.872 13.883 13.021 1.00 72.88 191 GLN A C 1
ATOM 1520 O O . GLN A 1 191 ? -2.484 13.571 14.038 1.00 72.88 191 GLN A O 1
ATOM 1525 N N . ALA A 1 192 ? -1.397 12.957 12.186 1.00 72.56 192 ALA A N 1
ATOM 1526 C CA . ALA A 1 192 ? -1.532 11.522 12.427 1.00 72.56 192 ALA A CA 1
ATOM 1527 C C . ALA A 1 192 ? -0.582 11.026 13.527 1.00 72.56 192 ALA A C 1
ATOM 1529 O O . ALA A 1 192 ? -0.868 10.024 14.176 1.00 72.56 192 ALA A O 1
ATOM 1530 N N . VAL A 1 193 ? 0.553 11.707 13.725 1.00 77.00 193 VAL A N 1
ATOM 1531 C CA . VAL A 1 193 ? 1.503 11.415 14.808 1.00 77.00 193 VAL A CA 1
ATOM 1532 C C . VAL A 1 193 ? 1.059 12.054 16.126 1.00 77.00 193 VAL A C 1
ATOM 1534 O O . VAL A 1 193 ? 1.379 11.530 17.195 1.00 77.00 193 VAL A O 1
ATOM 1537 N N . SER A 1 194 ? 0.311 13.161 16.087 1.00 77.75 194 SER A N 1
ATOM 1538 C CA . SER A 1 194 ? -0.253 13.741 17.303 1.00 77.75 194 SER A CA 1
ATOM 1539 C C . SER A 1 194 ? -1.368 12.858 17.861 1.00 77.75 194 SER A C 1
ATOM 1541 O O . SER A 1 194 ? -2.432 12.717 17.265 1.00 77.75 194 SER A O 1
ATOM 1543 N N . ASN A 1 195 ? -1.134 12.287 19.042 1.00 80.25 195 ASN A N 1
ATOM 1544 C CA . ASN A 1 195 ? -2.194 11.644 19.807 1.00 80.25 195 ASN A CA 1
ATOM 1545 C C . ASN A 1 195 ? -3.263 12.687 20.171 1.00 80.25 195 ASN A C 1
ATOM 1547 O O . ASN A 1 195 ? -2.891 13.793 20.576 1.00 80.25 195 ASN A O 1
ATOM 1551 N N . PRO A 1 196 ? -4.564 12.349 20.116 1.00 85.62 196 PRO A N 1
ATOM 1552 C CA . PRO A 1 196 ? -5.599 13.261 20.575 1.00 85.62 196 PRO A CA 1
ATOM 1553 C C . PRO A 1 196 ? -5.349 13.650 22.039 1.00 85.62 196 PRO A C 1
ATOM 1555 O O . PRO A 1 196 ? -4.965 12.815 22.874 1.00 85.62 196 PRO A O 1
ATOM 1558 N N . SER A 1 197 ? -5.573 14.931 22.333 1.00 84.75 197 SER A N 1
ATOM 1559 C CA . SER A 1 197 ? -5.392 15.561 23.645 1.00 84.75 197 SER A CA 1
ATOM 1560 C C . SER A 1 197 ? -6.700 15.669 24.435 1.00 84.75 197 SER A C 1
ATOM 1562 O O . SER A 1 197 ? -6.649 15.783 25.655 1.00 84.75 197 SER A O 1
ATOM 1564 N N . SER A 1 198 ? -7.863 15.587 23.764 1.00 84.88 198 SER A N 1
ATOM 1565 C CA . SER A 1 198 ? -9.218 15.473 24.360 1.00 84.88 198 SER A CA 1
ATOM 1566 C C . SER A 1 198 ? -10.037 14.292 23.765 1.00 84.88 198 SER A C 1
ATOM 1568 O O . SER A 1 198 ? -9.808 13.925 22.606 1.00 84.88 198 SER A O 1
ATOM 1570 N N . PRO A 1 199 ? -11.026 13.691 24.477 1.00 82.56 199 PRO A N 1
ATOM 1571 C CA . PRO A 1 199 ? -11.876 12.650 23.886 1.00 82.56 199 PRO A CA 1
ATOM 1572 C C . PRO A 1 199 ? -12.748 13.240 22.769 1.00 82.56 199 PRO A C 1
ATOM 1574 O O . PRO A 1 199 ? -13.149 12.543 21.837 1.00 82.56 199 PRO A O 1
ATOM 1577 N N . ALA A 1 200 ? -13.040 14.541 22.871 1.00 86.12 200 ALA A N 1
ATOM 1578 C CA . ALA A 1 200 ? -13.710 15.319 21.843 1.00 86.12 200 ALA A CA 1
ATOM 1579 C C . ALA A 1 200 ? -12.856 15.415 20.569 1.00 86.12 200 ALA A C 1
ATOM 1581 O O . ALA A 1 200 ? -13.370 15.203 19.477 1.00 86.12 200 ALA A O 1
ATOM 1582 N N . GLU A 1 201 ? -11.549 15.648 20.696 1.00 86.12 201 GLU A N 1
ATOM 1583 C CA . GLU A 1 201 ? -10.617 15.658 19.564 1.00 86.12 201 GLU A CA 1
ATOM 1584 C C . GLU A 1 201 ? -10.498 14.276 18.915 1.00 86.12 201 GLU A C 1
ATOM 1586 O O . GLU A 1 201 ? -10.587 14.171 17.693 1.00 86.12 201 GLU A O 1
ATOM 1591 N N . ALA A 1 202 ? -10.409 13.205 19.715 1.00 85.56 202 ALA A N 1
ATOM 1592 C CA . ALA A 1 202 ? -10.439 11.834 19.200 1.00 85.56 202 ALA A CA 1
ATOM 1593 C C . ALA A 1 202 ? -11.728 11.551 18.406 1.00 85.56 202 ALA A C 1
ATOM 1595 O O . ALA A 1 202 ? -11.693 10.930 17.345 1.00 85.56 202 ALA A O 1
ATOM 1596 N N . ARG A 1 203 ? -12.875 12.051 18.888 1.00 85.06 203 ARG A N 1
ATOM 1597 C CA . ARG A 1 203 ? -14.160 11.937 18.187 1.00 85.06 203 ARG A CA 1
ATOM 1598 C C . ARG A 1 203 ? -14.146 12.678 16.849 1.00 85.06 203 ARG A C 1
ATOM 1600 O O . ARG A 1 203 ? -14.519 12.082 15.844 1.00 85.06 203 ARG A O 1
ATOM 1607 N N . VAL A 1 204 ? -13.684 13.929 16.832 1.00 87.00 204 VAL A N 1
ATOM 1608 C CA . VAL A 1 204 ? -13.568 14.731 15.601 1.00 87.00 204 VAL A CA 1
ATOM 1609 C C . VAL A 1 204 ? -12.622 14.065 14.603 1.00 87.00 204 VAL A C 1
ATOM 1611 O O . VAL A 1 204 ? -12.899 14.061 13.407 1.00 87.00 204 VAL A O 1
ATOM 1614 N N . PHE A 1 205 ? -11.525 13.468 15.072 1.00 85.81 205 PHE A N 1
ATOM 1615 C CA . PHE A 1 205 ? -10.604 12.719 14.222 1.00 85.81 205 PHE A CA 1
ATOM 1616 C C . PHE A 1 205 ? -11.273 11.496 13.578 1.00 85.81 205 PHE A C 1
ATOM 1618 O O . PHE A 1 205 ? -11.166 11.315 12.364 1.00 85.81 205 PHE A O 1
ATOM 1625 N N . ILE A 1 206 ? -12.001 10.687 14.357 1.00 86.81 206 ILE A N 1
ATOM 1626 C CA . ILE A 1 206 ? -12.735 9.519 13.841 1.00 86.81 206 ILE A CA 1
ATOM 1627 C C . ILE A 1 206 ? -13.796 9.953 12.821 1.00 86.81 206 ILE A C 1
ATOM 1629 O O . ILE A 1 206 ? -13.878 9.365 11.747 1.00 86.81 206 ILE A O 1
ATOM 1633 N N . GLU A 1 207 ? -14.564 11.003 13.122 1.00 86.25 207 GLU A N 1
ATOM 1634 C CA . GLU A 1 207 ? -15.599 11.543 12.227 1.00 86.25 207 GLU A CA 1
ATOM 1635 C C . GLU A 1 207 ? -15.000 12.074 10.917 1.00 86.25 207 GLU A C 1
ATOM 1637 O O . GLU A 1 207 ? -15.486 11.752 9.837 1.00 86.25 207 GLU A O 1
ATOM 1642 N N . ARG A 1 208 ? -13.883 12.811 10.976 1.00 83.75 208 ARG A N 1
ATOM 1643 C CA . ARG A 1 208 ? -13.171 13.279 9.771 1.00 83.75 208 ARG A CA 1
ATOM 1644 C C . ARG A 1 208 ? -12.566 12.142 8.955 1.00 83.75 208 ARG A C 1
ATOM 1646 O O . AR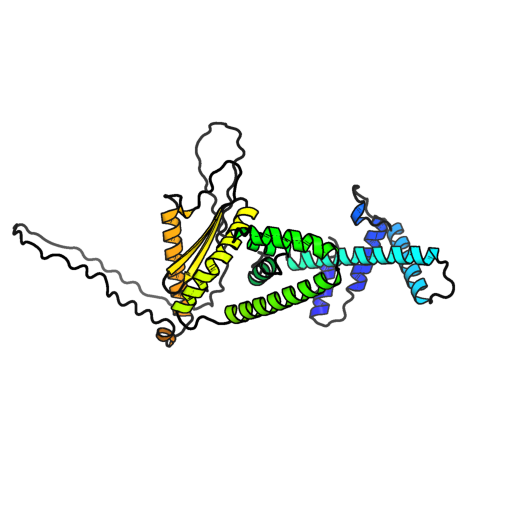G A 1 208 ? -12.444 12.257 7.739 1.00 83.75 208 ARG A O 1
ATOM 1653 N N . SER A 1 209 ? -12.174 11.057 9.614 1.00 83.44 209 SER A N 1
ATOM 1654 C CA . SER A 1 209 ? -11.591 9.894 8.948 1.00 83.44 209 SER A CA 1
ATOM 1655 C C . SER A 1 209 ? -12.645 9.028 8.255 1.00 83.44 209 SER A C 1
ATOM 1657 O O . SER A 1 209 ? -12.288 8.232 7.391 1.00 83.44 209 SER A O 1
ATOM 1659 N N . GLU A 1 210 ? -13.932 9.184 8.575 1.00 86.00 210 GLU A N 1
ATOM 1660 C CA . GLU A 1 210 ? -15.008 8.330 8.063 1.00 86.00 210 GLU A CA 1
ATOM 1661 C C . GLU A 1 210 ? -15.072 8.308 6.528 1.00 86.00 210 GLU A C 1
ATOM 1663 O O . GLU A 1 210 ? -15.197 7.240 5.931 1.00 86.00 210 GLU A O 1
ATOM 1668 N N . GLU A 1 211 ? -14.912 9.456 5.862 1.00 82.75 211 GLU A N 1
ATOM 1669 C CA . GLU A 1 211 ? -14.928 9.524 4.394 1.00 82.75 211 GLU A CA 1
ATOM 1670 C C . GLU A 1 211 ? -13.774 8.732 3.761 1.00 82.75 211 GLU A C 1
ATOM 1672 O O . GLU A 1 211 ? -13.977 7.967 2.811 1.00 82.75 211 GLU A O 1
ATOM 1677 N N . LEU A 1 212 ? -12.564 8.870 4.314 1.00 83.50 212 LEU A N 1
ATOM 1678 C CA . LEU A 1 212 ? -11.381 8.130 3.869 1.00 83.50 212 LEU A CA 1
ATOM 1679 C C . LEU A 1 212 ? -11.569 6.627 4.087 1.00 83.50 212 LEU A C 1
ATOM 1681 O O . LEU A 1 212 ? -11.283 5.815 3.205 1.00 83.50 212 LEU A O 1
ATOM 1685 N N . LEU A 1 213 ? -12.068 6.261 5.261 1.00 87.44 213 LEU A N 1
ATOM 1686 C CA . LEU A 1 213 ? -12.278 4.882 5.670 1.00 87.44 213 LEU A CA 1
ATOM 1687 C C . LEU A 1 213 ? -13.364 4.215 4.821 1.00 87.44 213 LEU A C 1
ATOM 1689 O O . LEU A 1 213 ? -13.161 3.100 4.342 1.00 87.44 213 LEU A O 1
ATOM 1693 N N . ARG A 1 214 ? -14.445 4.930 4.501 1.00 87.50 214 ARG A N 1
ATOM 1694 C CA . ARG A 1 214 ? -15.468 4.495 3.543 1.00 87.50 214 ARG A CA 1
ATOM 1695 C C . ARG A 1 214 ? -14.888 4.295 2.142 1.00 87.50 214 ARG A C 1
ATOM 1697 O O . ARG A 1 214 ? -15.177 3.284 1.501 1.00 87.50 214 ARG A O 1
ATOM 1704 N N . ALA A 1 215 ? -14.026 5.199 1.671 1.00 85.62 215 ALA A N 1
ATOM 1705 C CA . ALA A 1 215 ? -13.344 5.042 0.384 1.00 85.62 215 ALA A CA 1
ATOM 1706 C C . ALA A 1 215 ? -12.416 3.812 0.363 1.00 85.62 215 ALA A C 1
ATOM 1708 O O . ALA A 1 215 ? -12.396 3.068 -0.622 1.00 85.62 215 ALA A O 1
ATOM 1709 N N . MET A 1 216 ? -11.693 3.553 1.459 1.00 86.19 216 MET A N 1
ATOM 1710 C CA . MET A 1 216 ? -10.886 2.341 1.622 1.00 86.19 216 MET A CA 1
ATOM 1711 C C . MET A 1 216 ? -11.751 1.077 1.629 1.00 86.19 216 MET A C 1
ATOM 1713 O O . MET A 1 216 ? -11.425 0.122 0.925 1.00 86.19 216 MET A O 1
ATOM 1717 N N . MET A 1 217 ? -12.866 1.065 2.364 1.00 90.88 217 MET A N 1
ATOM 1718 C CA . MET A 1 217 ? -13.794 -0.070 2.370 1.00 90.88 217 MET A CA 1
ATOM 1719 C C . MET A 1 217 ? -14.345 -0.336 0.971 1.00 90.88 217 MET A C 1
ATOM 1721 O O . MET A 1 217 ? -14.332 -1.479 0.523 1.00 90.88 217 MET A O 1
ATOM 1725 N N . GLN A 1 218 ? -14.736 0.703 0.225 1.00 90.56 218 GLN A N 1
ATOM 1726 C CA . GLN A 1 218 ? -15.223 0.541 -1.148 1.00 90.56 218 GLN A CA 1
ATOM 1727 C C . GLN A 1 218 ? -14.147 -0.032 -2.075 1.00 90.56 218 GLN A C 1
ATOM 1729 O O . GLN A 1 218 ? -14.449 -0.869 -2.928 1.00 90.56 218 GLN A O 1
ATOM 1734 N N . PHE A 1 219 ? -12.886 0.375 -1.903 1.00 86.94 219 PHE A N 1
ATOM 1735 C CA . PHE A 1 219 ? -11.765 -0.208 -2.637 1.00 86.94 219 PHE A CA 1
ATOM 1736 C C . PHE A 1 219 ? -11.634 -1.712 -2.371 1.00 86.94 219 PHE A C 1
ATOM 1738 O O . PHE A 1 219 ? -11.517 -2.480 -3.331 1.00 86.94 219 PHE A O 1
ATOM 1745 N N . PHE A 1 220 ? -11.680 -2.133 -1.102 1.00 87.81 220 PHE A N 1
ATOM 1746 C CA . PHE A 1 220 ? -11.598 -3.548 -0.739 1.00 87.81 220 PHE A CA 1
ATOM 1747 C C . PHE A 1 220 ? -12.799 -4.332 -1.246 1.00 87.81 220 PHE A C 1
ATOM 1749 O O . PHE A 1 220 ? -12.593 -5.326 -1.935 1.00 87.81 220 PHE A O 1
ATOM 1756 N N . ALA A 1 221 ? -14.019 -3.853 -0.995 1.00 90.75 221 ALA A N 1
ATOM 1757 C CA . ALA A 1 221 ? -15.255 -4.482 -1.449 1.00 90.75 221 ALA A CA 1
ATOM 1758 C C . ALA A 1 221 ? -15.220 -4.754 -2.961 1.00 90.75 221 ALA A C 1
ATOM 1760 O O . ALA A 1 221 ? -15.482 -5.873 -3.398 1.00 90.75 221 ALA A O 1
ATOM 1761 N N . ASN A 1 222 ? -14.780 -3.772 -3.757 1.00 86.69 222 ASN A N 1
ATOM 1762 C CA . ASN A 1 222 ? -14.631 -3.924 -5.205 1.00 86.69 222 ASN A CA 1
ATOM 1763 C C . ASN A 1 222 ? -13.550 -4.939 -5.605 1.00 86.69 222 ASN A C 1
ATOM 1765 O O . ASN A 1 222 ? -13.719 -5.646 -6.593 1.00 86.69 222 ASN A O 1
ATOM 1769 N N . HIS A 1 223 ? -12.440 -5.020 -4.868 1.00 83.94 223 HIS A N 1
ATOM 1770 C CA . HIS A 1 223 ? -11.364 -5.969 -5.177 1.00 83.94 223 HIS A CA 1
ATOM 1771 C C . HIS A 1 223 ? -11.708 -7.406 -4.795 1.00 83.94 223 HIS A C 1
ATOM 1773 O O . HIS A 1 223 ? -11.303 -8.325 -5.502 1.00 83.94 223 HIS A O 1
ATOM 1779 N N . VAL A 1 224 ? -12.445 -7.603 -3.700 1.00 85.00 224 VAL A N 1
ATOM 1780 C CA . VAL A 1 224 ? -12.874 -8.938 -3.254 1.00 85.00 224 VAL A CA 1
ATOM 1781 C C . VAL A 1 224 ? -14.209 -9.362 -3.864 1.00 85.00 224 VAL A C 1
ATOM 1783 O O . VAL A 1 224 ? -14.652 -10.477 -3.629 1.00 85.00 224 VAL A O 1
ATOM 1786 N N . SER A 1 225 ? -14.841 -8.498 -4.671 1.00 88.69 225 SER A N 1
ATOM 1787 C CA . SER A 1 225 ? -16.191 -8.719 -5.214 1.00 88.69 225 SER A CA 1
ATOM 1788 C C . SER A 1 225 ? -17.211 -9.070 -4.119 1.00 88.69 225 SER A C 1
ATOM 1790 O O . SER A 1 225 ? -18.025 -9.974 -4.283 1.00 88.69 225 SER A O 1
ATOM 1792 N N . GLY A 1 226 ? -17.132 -8.381 -2.976 1.00 93.06 226 GLY A N 1
ATOM 1793 C CA . GLY A 1 226 ? -17.859 -8.745 -1.760 1.00 93.06 226 GLY A CA 1
ATOM 1794 C C . GLY A 1 226 ? -18.184 -7.553 -0.866 1.00 93.06 226 GLY A C 1
ATOM 1795 O O . GLY A 1 226 ? -18.503 -6.464 -1.349 1.00 93.06 226 GLY A O 1
ATOM 1796 N N . ILE A 1 227 ? -18.113 -7.775 0.446 1.00 91.88 227 ILE A N 1
ATOM 1797 C CA . ILE A 1 227 ? -18.490 -6.812 1.485 1.00 91.88 227 ILE A CA 1
ATOM 1798 C C . ILE A 1 227 ? -17.259 -6.511 2.340 1.00 91.88 227 ILE A C 1
ATOM 1800 O O . ILE A 1 227 ? -16.515 -7.418 2.716 1.00 91.88 227 ILE A O 1
ATOM 1804 N N . ALA A 1 228 ? -17.042 -5.234 2.643 1.00 93.69 228 ALA A N 1
ATOM 1805 C CA . ALA A 1 228 ? -15.991 -4.781 3.543 1.00 93.69 228 ALA A CA 1
ATOM 1806 C C . ALA A 1 228 ? -16.617 -4.005 4.704 1.00 93.69 228 ALA A C 1
ATOM 1808 O O . ALA A 1 228 ? -17.357 -3.047 4.477 1.00 93.69 228 ALA A O 1
ATOM 1809 N N . ILE A 1 229 ? -16.311 -4.424 5.932 1.00 93.31 229 ILE A N 1
ATOM 1810 C CA . ILE A 1 229 ? -16.825 -3.824 7.166 1.00 93.31 229 ILE A CA 1
ATOM 1811 C C . ILE A 1 229 ? -15.649 -3.549 8.094 1.00 93.31 229 ILE A C 1
ATOM 1813 O O . ILE A 1 229 ? -14.792 -4.411 8.308 1.00 93.31 229 ILE A O 1
ATOM 1817 N N . MET A 1 230 ? -15.619 -2.349 8.658 1.00 94.00 230 MET A N 1
ATOM 1818 C CA . MET A 1 230 ? -14.594 -1.915 9.591 1.00 94.00 230 MET A CA 1
ATOM 1819 C C . MET A 1 230 ? -15.230 -1.228 10.792 1.00 94.00 230 MET A C 1
ATOM 1821 O O . MET A 1 230 ? -16.062 -0.331 10.649 1.00 94.00 230 MET A O 1
ATOM 1825 N N . PHE A 1 231 ? -14.786 -1.646 11.974 1.00 93.25 231 PHE A N 1
ATOM 1826 C CA . PHE A 1 231 ? -15.171 -1.068 13.254 1.00 93.25 231 PHE A CA 1
ATOM 1827 C C . PHE A 1 231 ? -14.024 -0.217 13.789 1.00 93.25 231 PHE A C 1
ATOM 1829 O O . PHE A 1 231 ? -12.880 -0.672 13.833 1.00 93.25 231 PHE A O 1
ATOM 1836 N N . LEU A 1 232 ? -14.342 0.999 14.224 1.00 91.50 232 LEU A N 1
ATOM 1837 C CA . LEU A 1 232 ? -13.413 1.900 14.901 1.00 91.50 232 LEU A CA 1
ATOM 1838 C C . LEU A 1 232 ? -13.990 2.252 16.260 1.00 91.50 232 LEU A C 1
ATOM 1840 O O . LEU A 1 232 ? -14.979 2.980 16.348 1.00 91.50 232 LEU A O 1
ATOM 1844 N N . ALA A 1 233 ? -13.383 1.740 17.321 1.00 90.62 233 ALA A N 1
ATOM 1845 C CA . ALA A 1 233 ? -13.784 2.107 18.667 1.00 90.62 233 ALA A CA 1
ATOM 1846 C C . ALA A 1 233 ? -13.105 3.409 19.094 1.00 90.62 233 ALA A C 1
ATOM 1848 O O . ALA A 1 233 ? -11.882 3.506 19.130 1.00 90.62 233 ALA A O 1
ATOM 1849 N N . GLY A 1 234 ? -13.920 4.412 19.407 1.00 85.88 234 GLY A N 1
ATOM 1850 C CA . GLY A 1 234 ? -13.497 5.602 20.131 1.00 85.88 234 GLY A CA 1
ATOM 1851 C C . GLY A 1 234 ? -13.784 5.475 21.633 1.00 85.88 234 GLY A C 1
ATOM 1852 O O . GLY A 1 234 ? -14.333 4.471 22.079 1.00 85.88 234 GLY A O 1
ATOM 1853 N N . PRO A 1 235 ? -13.513 6.528 22.425 1.00 81.50 235 PRO A N 1
ATOM 1854 C CA . PRO A 1 235 ? -13.617 6.475 23.888 1.00 81.50 235 PRO A CA 1
ATOM 1855 C C . PRO A 1 235 ? -15.006 6.117 24.443 1.00 81.50 235 PRO A C 1
ATOM 1857 O O . PRO A 1 235 ? -15.107 5.620 25.557 1.00 81.50 235 PRO A O 1
ATOM 1860 N N . LYS A 1 236 ? -16.080 6.418 23.697 1.00 82.62 236 LYS A N 1
ATOM 1861 C CA . LYS A 1 236 ? -17.478 6.212 24.134 1.00 82.62 236 LYS A CA 1
ATOM 1862 C C . LYS A 1 236 ? -18.375 5.528 23.099 1.00 82.62 236 LYS A C 1
ATOM 1864 O O . LYS A 1 236 ? -19.491 5.149 23.423 1.00 82.62 236 LYS A O 1
ATOM 1869 N N . LYS A 1 237 ? -17.944 5.443 21.838 1.00 89.12 237 LYS A N 1
ATOM 1870 C CA . LYS A 1 237 ? -18.771 4.952 20.727 1.00 89.12 237 LYS A CA 1
ATOM 1871 C C . LYS A 1 237 ? -17.926 4.191 19.723 1.00 89.12 237 LYS A C 1
ATOM 1873 O O . LYS A 1 237 ? -16.742 4.486 19.572 1.00 89.12 237 LYS A O 1
ATOM 1878 N N . VAL A 1 238 ? -18.557 3.277 18.997 1.00 91.06 238 VAL A N 1
ATOM 1879 C CA . VAL A 1 238 ? -17.963 2.624 17.829 1.00 91.06 238 VAL A CA 1
ATOM 1880 C C . VAL A 1 238 ? -18.506 3.282 16.574 1.00 91.06 238 VAL A C 1
ATOM 1882 O O . VAL A 1 238 ? -19.712 3.470 16.445 1.00 91.06 238 VAL A O 1
ATOM 1885 N N . SER A 1 239 ? -17.609 3.654 15.667 1.00 91.56 239 SER A N 1
ATOM 1886 C CA . SER A 1 239 ? -17.954 4.043 14.305 1.00 91.56 239 SER A CA 1
ATOM 1887 C C . SER A 1 239 ? -17.871 2.820 13.396 1.00 91.56 239 SER A C 1
ATOM 1889 O O . SER A 1 239 ? -16.915 2.043 13.475 1.00 91.56 239 SER A O 1
ATOM 1891 N N . LEU A 1 240 ? -18.885 2.649 12.553 1.00 93.25 240 LEU A N 1
ATOM 1892 C CA . LEU A 1 240 ? -18.990 1.576 11.574 1.00 93.25 240 LEU A CA 1
ATOM 1893 C C . LEU A 1 240 ? -18.791 2.173 10.181 1.00 93.25 240 LEU A C 1
ATOM 1895 O O . LEU A 1 240 ? -19.520 3.072 9.776 1.00 93.25 240 LEU A O 1
ATOM 1899 N N . SER A 1 241 ? -17.811 1.667 9.439 1.00 93.62 241 SER A N 1
ATOM 1900 C CA . SER A 1 241 ? -17.639 1.976 8.020 1.00 93.62 241 SER A CA 1
ATOM 1901 C C . SER A 1 241 ? -17.847 0.710 7.208 1.00 93.62 241 SER A C 1
ATOM 1903 O O . SER A 1 241 ? -17.156 -0.285 7.416 1.00 93.62 241 SER A O 1
ATOM 1905 N N . GLU A 1 242 ? -18.779 0.758 6.265 1.00 94.19 242 GLU A N 1
ATOM 1906 C CA . GLU A 1 242 ? -19.121 -0.375 5.411 1.00 94.19 242 GLU A CA 1
ATOM 1907 C C . GLU A 1 242 ? -19.101 0.008 3.931 1.00 94.19 242 GLU A C 1
ATOM 1909 O O . GLU A 1 242 ? -19.336 1.159 3.549 1.00 94.19 242 GLU A O 1
ATOM 1914 N N . ALA A 1 243 ? -18.811 -0.974 3.085 1.00 94.50 243 ALA A N 1
ATOM 1915 C CA . ALA A 1 243 ? -18.982 -0.861 1.650 1.00 94.50 243 ALA A CA 1
ATOM 1916 C C . ALA A 1 243 ? -19.288 -2.220 1.022 1.00 94.50 243 ALA A C 1
ATOM 1918 O O . ALA A 1 243 ? -18.823 -3.265 1.479 1.00 94.50 243 ALA A O 1
ATOM 1919 N N . VAL A 1 244 ? -20.033 -2.177 -0.078 1.00 94.38 244 VAL A N 1
ATOM 1920 C CA . VAL A 1 244 ? -20.457 -3.354 -0.838 1.00 94.38 244 VAL A CA 1
ATOM 1921 C C . VAL A 1 244 ? -20.040 -3.181 -2.293 1.00 94.38 244 VAL A C 1
ATOM 1923 O O . VAL A 1 244 ? -20.101 -2.071 -2.839 1.00 94.38 244 VAL A O 1
ATOM 1926 N N . CYS A 1 245 ? -19.570 -4.268 -2.904 1.00 91.25 245 CYS A N 1
ATOM 1927 C CA . CYS A 1 245 ? -19.240 -4.307 -4.320 1.00 91.25 245 CYS A CA 1
ATOM 1928 C C . CYS A 1 245 ? -20.494 -4.069 -5.166 1.00 91.25 245 CYS A C 1
ATOM 1930 O O . CYS A 1 245 ? -21.531 -4.696 -4.958 1.00 91.25 245 CYS A O 1
ATOM 1932 N N . GLU A 1 246 ? -20.398 -3.168 -6.139 1.00 89.00 246 GLU A N 1
ATOM 1933 C CA . GLU A 1 246 ? -21.490 -2.915 -7.075 1.00 89.00 246 GLU A CA 1
ATOM 1934 C C . GLU A 1 246 ? -21.538 -4.023 -8.132 1.00 89.00 246 GLU A C 1
ATOM 1936 O O . GLU A 1 246 ? -20.654 -4.123 -8.984 1.00 89.00 246 GLU A O 1
ATOM 1941 N N . MET A 1 247 ? -22.584 -4.851 -8.083 1.00 83.06 247 MET A N 1
ATOM 1942 C CA . MET A 1 247 ? -22.846 -5.872 -9.097 1.00 83.06 247 MET A CA 1
ATOM 1943 C C . MET A 1 247 ? -23.894 -5.376 -10.105 1.00 83.06 247 MET A C 1
ATOM 1945 O O . MET A 1 247 ? -24.967 -4.927 -9.695 1.00 83.06 247 MET A O 1
ATOM 1949 N N . PRO A 1 248 ? -23.635 -5.458 -11.426 1.00 88.38 248 PRO A N 1
ATOM 1950 C CA . PRO A 1 248 ? -24.596 -5.033 -12.439 1.00 88.38 248 PRO A CA 1
ATOM 1951 C C . PRO A 1 248 ? -25.948 -5.740 -12.286 1.00 88.38 248 PRO A C 1
ATOM 1953 O O . PRO A 1 248 ? -26.015 -6.967 -12.260 1.00 88.38 248 PRO A O 1
ATOM 1956 N N . GLY A 1 249 ? -27.028 -4.959 -12.214 1.00 91.94 249 GLY A N 1
ATOM 1957 C CA . GLY A 1 249 ? -28.398 -5.476 -12.120 1.00 91.94 249 GLY A CA 1
ATOM 1958 C C . GLY A 1 249 ? -28.856 -5.885 -10.715 1.00 91.94 249 GLY A C 1
ATOM 1959 O O . GLY A 1 249 ? -29.995 -6.317 -10.576 1.00 91.94 249 GLY A O 1
ATOM 1960 N N . GLN A 1 250 ? -28.018 -5.730 -9.686 1.00 90.31 250 GLN A N 1
ATOM 1961 C CA . GLN A 1 250 ? -28.393 -5.950 -8.286 1.00 90.31 250 GLN A CA 1
ATOM 1962 C C . GLN A 1 250 ? -28.439 -4.609 -7.534 1.00 90.31 250 GLN A C 1
ATOM 1964 O O . GLN A 1 250 ? -27.562 -3.764 -7.746 1.00 90.31 250 GLN A O 1
ATOM 1969 N N . PRO A 1 251 ? -29.440 -4.373 -6.666 1.00 91.81 251 PRO A N 1
ATOM 1970 C CA . PRO A 1 251 ? -29.464 -3.182 -5.830 1.00 91.81 251 PRO A CA 1
ATOM 1971 C C . PRO A 1 251 ? -28.295 -3.211 -4.840 1.00 91.81 251 PRO A C 1
ATOM 1973 O O . PRO A 1 251 ? -27.973 -4.245 -4.255 1.00 91.81 251 PRO A O 1
ATOM 1976 N N . LYS A 1 252 ? -27.661 -2.054 -4.636 1.00 93.44 252 LYS A N 1
ATOM 1977 C CA . LYS A 1 252 ? -26.617 -1.889 -3.623 1.00 93.44 252 LYS A CA 1
ATOM 1978 C C . LYS A 1 252 ? -27.276 -1.832 -2.245 1.00 93.44 252 LYS A C 1
ATOM 1980 O O . LYS A 1 252 ? -27.747 -0.774 -1.841 1.00 93.44 252 LYS A O 1
ATOM 1985 N N . VAL A 1 253 ? -27.317 -2.969 -1.560 1.00 93.81 253 VAL A N 1
ATOM 1986 C CA . VAL A 1 253 ? -27.806 -3.086 -0.180 1.00 93.81 253 VAL A CA 1
ATOM 1987 C C . VAL A 1 253 ? -26.599 -3.149 0.743 1.00 93.81 253 VAL A C 1
ATOM 1989 O O . VAL A 1 253 ? -25.702 -3.962 0.523 1.00 93.81 253 VAL A O 1
ATOM 1992 N N . LEU A 1 254 ? -26.542 -2.256 1.727 1.00 93.56 254 LEU A N 1
ATOM 1993 C CA . LEU A 1 254 ? -25.491 -2.272 2.741 1.00 93.56 254 LEU A CA 1
ATOM 1994 C C . LEU A 1 254 ? -25.724 -3.416 3.731 1.00 93.56 254 LEU A C 1
ATOM 1996 O O . LEU A 1 254 ? -26.859 -3.839 3.934 1.00 93.56 254 LEU A O 1
ATOM 2000 N N . TYR A 1 255 ? -24.665 -3.909 4.369 1.00 92.12 255 TYR A N 1
ATOM 2001 C CA . TYR A 1 255 ? -24.802 -5.034 5.295 1.00 92.12 255 TYR A CA 1
ATOM 2002 C C . TYR A 1 255 ? -25.619 -4.639 6.532 1.00 92.12 255 TYR A C 1
ATOM 2004 O O . TYR A 1 255 ? -26.444 -5.415 6.998 1.00 92.12 255 TYR A O 1
ATOM 2012 N N . SER A 1 256 ? -25.484 -3.391 6.991 1.00 93.50 256 SER A N 1
ATOM 2013 C CA . SER A 1 256 ? -26.309 -2.822 8.067 1.00 93.50 256 SER A CA 1
ATOM 2014 C C . SER A 1 256 ? -27.803 -2.711 7.745 1.00 93.50 256 SER A C 1
ATOM 2016 O O . SER A 1 256 ? -28.610 -2.574 8.658 1.00 93.50 256 SER A O 1
ATOM 2018 N N . GLN A 1 257 ? -28.186 -2.756 6.464 1.00 94.62 257 GLN A N 1
ATOM 2019 C CA . GLN A 1 257 ? -29.585 -2.662 6.034 1.00 94.62 257 GLN A CA 1
ATOM 2020 C C . GLN A 1 257 ? -30.294 -4.021 6.035 1.00 94.62 257 GLN A C 1
ATOM 2022 O O . GLN A 1 257 ? -31.507 -4.075 5.832 1.00 94.62 257 GLN A O 1
ATOM 2027 N N . VAL A 1 258 ? -29.556 -5.115 6.240 1.00 92.88 258 VAL A N 1
ATOM 2028 C CA . VAL A 1 258 ? -30.123 -6.454 6.397 1.00 92.88 258 VAL A CA 1
ATOM 2029 C C . VAL A 1 258 ? -30.524 -6.615 7.862 1.00 92.88 258 VAL A C 1
ATOM 2031 O O . VAL A 1 258 ? -29.672 -6.587 8.748 1.00 92.88 258 VAL A O 1
ATOM 2034 N N . ALA A 1 259 ? -31.827 -6.740 8.126 1.00 89.62 259 ALA A N 1
ATOM 2035 C CA . ALA A 1 259 ? -32.386 -6.692 9.480 1.00 89.62 259 ALA A CA 1
ATOM 2036 C C . ALA A 1 259 ? -31.804 -7.774 10.409 1.00 89.62 259 ALA A C 1
ATOM 2038 O O . ALA A 1 259 ? -31.553 -7.519 11.588 1.00 89.62 259 ALA A O 1
ATOM 2039 N N . GLU A 1 260 ? -31.546 -8.969 9.874 1.00 91.94 260 GLU A N 1
ATOM 2040 C CA . GLU A 1 260 ? -30.925 -10.071 10.610 1.00 91.94 260 GLU A CA 1
ATOM 2041 C C . GLU A 1 260 ? -29.480 -9.744 11.018 1.00 91.94 260 GLU A C 1
ATOM 2043 O O . GLU A 1 260 ? -29.031 -10.106 12.107 1.00 91.94 260 GLU A O 1
ATOM 2048 N N . GLU A 1 261 ? -28.768 -8.999 10.174 1.00 92.50 261 GLU A N 1
ATOM 2049 C CA . GLU A 1 261 ? -27.353 -8.687 10.358 1.00 92.50 261 GLU A CA 1
ATOM 2050 C C . GLU A 1 261 ? -27.113 -7.429 11.189 1.00 92.50 261 GLU A C 1
ATOM 2052 O O . GLU A 1 261 ? -26.061 -7.300 11.817 1.00 92.50 261 GLU A O 1
ATOM 2057 N N . GLU A 1 262 ? -28.088 -6.520 11.272 1.00 92.69 262 GLU A N 1
ATOM 2058 C CA . GLU A 1 262 ? -27.990 -5.323 12.112 1.00 92.69 262 GLU A CA 1
ATOM 2059 C C . GLU A 1 262 ? -27.702 -5.696 13.577 1.00 92.69 262 GLU A C 1
ATOM 2061 O O . GLU A 1 262 ? -26.840 -5.100 14.233 1.00 92.69 262 GLU A O 1
ATOM 2066 N N . THR A 1 263 ? -28.371 -6.739 14.080 1.00 92.56 263 THR A N 1
ATOM 2067 C CA . THR A 1 263 ? -28.163 -7.241 15.445 1.00 92.56 263 THR A CA 1
ATOM 2068 C C . THR A 1 263 ? -26.749 -7.798 15.612 1.00 92.56 263 THR A C 1
ATOM 2070 O O . THR A 1 263 ? -26.073 -7.486 16.596 1.00 92.56 263 THR A O 1
ATOM 2073 N N . THR A 1 264 ? -26.259 -8.558 14.630 1.00 94.19 264 THR A N 1
ATOM 2074 C CA . THR A 1 264 ? -24.892 -9.100 14.614 1.00 94.19 264 THR A CA 1
ATOM 2075 C C . THR A 1 264 ? -23.852 -7.981 14.628 1.00 94.19 264 THR A C 1
ATOM 2077 O O . THR A 1 264 ? -22.940 -7.995 15.460 1.00 94.19 264 THR A O 1
ATOM 2080 N N . LEU A 1 265 ? -24.006 -6.967 13.772 1.00 93.50 265 LEU A N 1
ATOM 2081 C CA . LEU A 1 265 ? 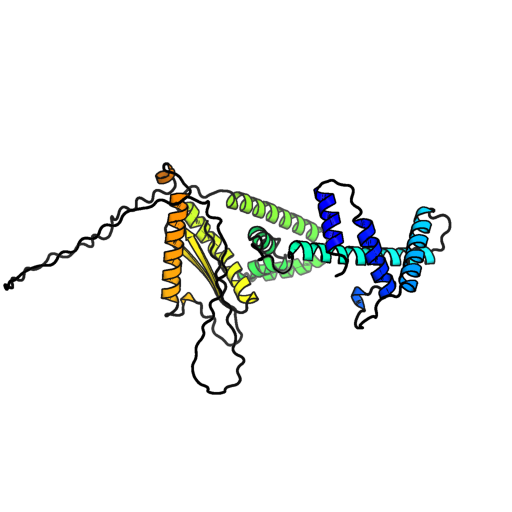-23.109 -5.810 13.722 1.00 93.50 265 LEU A CA 1
ATOM 2082 C C . LEU A 1 265 ? -23.109 -5.028 15.031 1.00 93.50 265 LEU A C 1
ATOM 2084 O O . LEU A 1 265 ? -22.045 -4.614 15.492 1.00 93.50 265 LEU A O 1
ATOM 2088 N N . ARG A 1 266 ? -24.278 -4.855 15.654 1.00 92.62 266 ARG A N 1
ATOM 2089 C CA . ARG A 1 266 ? -24.401 -4.192 16.954 1.00 92.62 266 ARG A CA 1
ATOM 2090 C C . ARG A 1 266 ? -23.656 -4.969 18.038 1.00 92.62 266 ARG A C 1
ATOM 2092 O O . ARG A 1 266 ? -22.860 -4.372 18.756 1.00 92.62 266 ARG A O 1
ATOM 2099 N N . LEU A 1 267 ? -23.831 -6.292 18.105 1.00 93.62 267 LEU A N 1
ATOM 2100 C CA . LEU A 1 267 ? -23.127 -7.157 19.061 1.00 93.62 267 LEU A CA 1
ATOM 2101 C C . LEU A 1 267 ? -21.607 -7.138 18.851 1.00 93.62 267 LEU A C 1
ATOM 2103 O O . LEU A 1 267 ? -20.844 -7.039 19.815 1.00 93.62 267 LEU A O 1
ATOM 2107 N N . MET A 1 268 ? -21.154 -7.189 17.596 1.00 94.44 268 MET A N 1
ATOM 2108 C CA . MET A 1 268 ? -19.735 -7.067 17.258 1.00 94.44 268 MET A CA 1
ATOM 2109 C C . MET A 1 268 ? -19.184 -5.697 17.653 1.00 94.44 268 MET A C 1
ATOM 2111 O O . MET A 1 268 ? -18.137 -5.629 18.295 1.00 94.44 268 MET A O 1
ATOM 2115 N N . GLY A 1 269 ? -19.905 -4.620 17.336 1.00 92.50 269 GLY A N 1
ATOM 2116 C CA . GLY A 1 269 ? -19.558 -3.260 17.734 1.00 92.50 269 GLY A CA 1
ATOM 2117 C C . GLY A 1 269 ? -19.425 -3.132 19.251 1.00 92.50 269 GLY A C 1
ATOM 2118 O O . GLY A 1 269 ? -18.386 -2.688 19.732 1.00 92.50 269 GLY A O 1
ATOM 2119 N N . SER A 1 270 ? -20.409 -3.607 20.018 1.00 91.31 270 SER A N 1
ATOM 2120 C CA . SER A 1 270 ? -20.354 -3.618 21.485 1.00 91.31 270 SER A CA 1
ATOM 2121 C C . SER A 1 270 ? -19.137 -4.380 22.009 1.00 91.31 270 SER A C 1
ATOM 2123 O O . SER A 1 270 ? -18.426 -3.875 22.873 1.00 91.31 270 SER A O 1
ATOM 2125 N N . ARG A 1 271 ? -18.830 -5.557 21.448 1.00 93.00 271 ARG A N 1
ATOM 2126 C CA . ARG A 1 271 ? -17.652 -6.340 21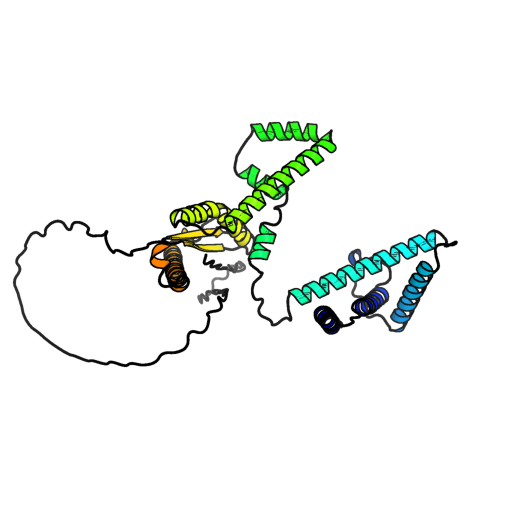.848 1.00 93.00 271 ARG A CA 1
ATOM 2127 C C . ARG A 1 271 ? -16.340 -5.606 21.560 1.00 93.00 271 ARG A C 1
ATOM 2129 O O . ARG A 1 271 ? -15.450 -5.608 22.410 1.00 93.00 271 ARG A O 1
ATOM 2136 N N . VAL A 1 272 ? -16.216 -4.984 20.386 1.00 91.88 272 VAL A N 1
ATOM 2137 C CA . VAL A 1 272 ? -15.034 -4.189 20.009 1.00 91.88 272 VAL A CA 1
ATOM 2138 C C . VAL A 1 272 ? -14.889 -2.976 20.932 1.00 91.88 272 VAL A C 1
ATOM 2140 O O . VAL A 1 272 ? -13.779 -2.695 21.383 1.00 91.88 272 VAL A O 1
ATOM 2143 N N . LEU A 1 273 ? -15.993 -2.309 21.290 1.00 88.69 273 LEU A N 1
ATOM 2144 C CA . LEU A 1 273 ? -15.986 -1.218 22.269 1.00 88.69 273 LEU A CA 1
ATOM 2145 C C . LEU A 1 273 ? -15.461 -1.694 23.621 1.00 88.69 273 LEU A C 1
ATOM 2147 O O . LEU A 1 273 ? -14.497 -1.125 24.123 1.00 88.69 273 LEU A O 1
ATOM 2151 N N . SER A 1 274 ? -16.033 -2.765 24.178 1.00 86.88 274 SER A N 1
ATOM 2152 C CA . SER A 1 274 ? -15.611 -3.307 25.473 1.00 86.88 274 SER A CA 1
ATOM 2153 C C . SER A 1 274 ? -14.125 -3.669 25.476 1.00 86.88 274 SER A C 1
ATOM 2155 O O . SER A 1 274 ? -13.412 -3.322 26.413 1.00 86.88 274 SER A O 1
ATOM 2157 N N . GLN A 1 275 ? -13.626 -4.304 24.410 1.00 87.81 275 GLN A N 1
ATOM 2158 C CA . GLN A 1 275 ? -12.200 -4.617 24.282 1.00 87.81 275 GLN A CA 1
ATOM 2159 C C . GLN A 1 275 ? -11.333 -3.358 24.202 1.00 87.81 275 GLN A C 1
ATOM 2161 O O . GLN A 1 275 ? -10.287 -3.304 24.844 1.00 87.81 275 GLN A O 1
ATOM 2166 N N . SER A 1 276 ? -11.768 -2.334 23.466 1.00 85.12 276 SER A N 1
ATOM 2167 C CA . SER A 1 276 ? -11.043 -1.062 23.400 1.00 85.12 276 SER A CA 1
ATOM 2168 C C . SER A 1 276 ? -10.984 -0.360 24.758 1.00 85.12 276 SER A C 1
ATOM 2170 O O . SER A 1 276 ? -9.931 0.150 25.132 1.00 85.12 276 SER A O 1
ATOM 2172 N N . CYS A 1 277 ? -12.071 -0.394 25.539 1.00 83.19 277 CYS A N 1
ATOM 2173 C CA . CYS A 1 277 ? -12.105 0.154 26.891 1.00 83.19 277 CYS A CA 1
ATOM 2174 C C . CYS A 1 277 ? -11.124 -0.585 27.807 1.00 83.19 277 CYS A C 1
ATOM 2176 O O . CYS A 1 277 ? -10.398 0.061 28.554 1.00 83.19 277 CYS A O 1
ATOM 2178 N N . LEU A 1 278 ? -11.046 -1.917 27.706 1.00 82.94 278 LEU A N 1
ATOM 2179 C CA . LEU A 1 278 ? -10.084 -2.716 28.472 1.00 82.94 278 LEU A CA 1
ATOM 2180 C C . LEU A 1 278 ? -8.633 -2.401 28.092 1.00 82.94 278 LEU A C 1
ATOM 2182 O O . LEU A 1 278 ? -7.799 -2.233 28.975 1.00 82.94 278 LEU A O 1
ATOM 2186 N N . ILE A 1 279 ? -8.327 -2.285 26.796 1.00 79.44 279 ILE A N 1
ATOM 2187 C CA . ILE A 1 279 ? -6.980 -1.933 26.317 1.00 79.44 279 ILE A CA 1
ATOM 2188 C C . ILE A 1 279 ? -6.591 -0.538 26.815 1.00 79.44 279 ILE A C 1
ATOM 2190 O O . ILE A 1 279 ? -5.500 -0.359 27.353 1.00 79.44 279 ILE A O 1
ATOM 2194 N N . ASN A 1 280 ? -7.501 0.429 26.699 1.00 73.50 280 ASN A N 1
ATOM 2195 C CA . ASN A 1 280 ? -7.270 1.801 27.141 1.00 73.50 280 ASN A CA 1
ATOM 2196 C C . ASN A 1 280 ? -7.172 1.921 28.667 1.00 73.50 280 ASN A C 1
ATOM 2198 O O . ASN A 1 280 ? -6.394 2.733 29.154 1.00 73.50 280 ASN A O 1
ATOM 2202 N N . GLY A 1 281 ? -7.905 1.104 29.425 1.00 71.56 281 GLY A N 1
ATOM 2203 C CA . GLY A 1 281 ? -7.788 1.046 30.883 1.00 71.56 281 GLY A CA 1
ATOM 2204 C C . GLY A 1 281 ? -6.510 0.350 31.364 1.00 71.56 281 GLY A C 1
ATOM 2205 O O . GLY A 1 281 ? -5.942 0.744 32.374 1.00 71.56 281 GLY A O 1
ATOM 2206 N N . ALA A 1 282 ? -6.025 -0.664 30.640 1.00 63.31 282 ALA A N 1
ATOM 2207 C CA . ALA A 1 282 ? -4.829 -1.421 31.018 1.00 63.31 282 ALA A CA 1
ATOM 2208 C C . ALA A 1 282 ? -3.515 -0.739 30.601 1.00 63.31 282 ALA A C 1
ATOM 2210 O O . ALA A 1 282 ? -2.501 -0.880 31.283 1.00 63.31 282 ALA A O 1
ATOM 2211 N N . PHE A 1 283 ? -3.507 -0.031 29.467 1.00 55.56 283 PHE A N 1
ATOM 2212 C CA . PHE A 1 283 ? -2.291 0.573 28.916 1.00 55.56 283 PHE A CA 1
ATOM 2213 C C . PHE A 1 283 ? -1.868 1.841 29.654 1.00 55.56 283 PHE A C 1
ATOM 2215 O O . PHE A 1 283 ? -0.697 2.223 29.628 1.00 55.56 283 PHE A O 1
ATOM 2222 N N . ILE A 1 284 ? -2.811 2.501 30.314 1.00 55.09 284 ILE A N 1
ATOM 2223 C CA . ILE A 1 284 ? -2.548 3.764 30.966 1.00 55.09 284 ILE A CA 1
ATOM 2224 C C . ILE A 1 284 ? -2.727 3.539 32.464 1.00 55.09 284 ILE A C 1
ATOM 2226 O O . ILE A 1 284 ? -3.842 3.479 32.967 1.00 55.09 284 ILE A O 1
ATOM 2230 N N . GLY A 1 285 ? -1.596 3.299 33.141 1.00 48.56 285 GLY A N 1
ATOM 2231 C CA . GLY A 1 285 ? -1.533 2.972 34.566 1.00 48.56 285 GLY A CA 1
ATOM 2232 C C . GLY A 1 285 ? -2.276 3.977 35.447 1.00 48.56 285 GLY A C 1
ATOM 2233 O O . GLY A 1 285 ? -2.691 5.025 34.970 1.00 48.56 285 GLY A O 1
ATOM 2234 N N . VAL A 1 286 ? -2.403 3.635 36.731 1.00 53.78 286 VAL A N 1
ATOM 2235 C CA . VAL A 1 286 ? -3.219 4.252 37.805 1.00 53.78 286 VAL A CA 1
ATOM 2236 C C . VAL A 1 286 ? -3.352 5.794 37.786 1.00 53.78 286 VAL A C 1
ATOM 2238 O O . VAL A 1 286 ? -4.344 6.316 38.276 1.00 53.78 286 VAL A O 1
ATOM 2241 N N . ASP A 1 287 ? -2.454 6.533 37.135 1.00 55.12 287 ASP A N 1
ATOM 2242 C CA . ASP A 1 287 ? -2.557 7.984 36.921 1.00 55.12 287 ASP A CA 1
ATOM 2243 C C . ASP A 1 287 ? -3.456 8.418 35.732 1.00 55.12 287 ASP A C 1
ATOM 2245 O O . ASP A 1 287 ? -3.634 9.613 35.487 1.00 55.12 287 ASP A O 1
ATOM 2249 N N . SER A 1 288 ? -4.028 7.491 34.950 1.00 48.41 288 SER A N 1
ATOM 2250 C CA . SER A 1 288 ? -4.779 7.818 33.724 1.00 48.41 288 SER A CA 1
ATOM 2251 C C . SER A 1 288 ? -6.291 7.884 33.828 1.00 48.41 288 SER A C 1
ATOM 2253 O O . SER A 1 288 ? -6.950 8.255 32.849 1.00 48.41 288 SER A O 1
ATOM 2255 N N . GLU A 1 289 ? -6.849 7.675 35.019 1.00 50.53 289 GLU A N 1
ATOM 2256 C CA . GLU A 1 289 ? -8.212 8.142 35.300 1.00 50.53 289 GLU A CA 1
ATOM 2257 C C . GLU A 1 289 ? -8.392 9.624 34.886 1.00 50.53 289 GLU A C 1
ATOM 2259 O O . GLU A 1 289 ? -9.490 10.046 34.528 1.00 50.53 289 GLU A O 1
ATOM 2264 N N . MET A 1 290 ? -7.295 10.392 34.781 1.00 52.25 290 MET A N 1
ATOM 2265 C CA . MET A 1 290 ? -7.281 11.771 34.295 1.00 52.25 290 MET A CA 1
ATOM 2266 C C . MET A 1 290 ? -7.272 11.998 32.776 1.00 52.25 290 MET A C 1
ATOM 2268 O O . MET A 1 290 ? -7.675 13.088 32.373 1.00 52.25 290 MET A O 1
ATOM 2272 N N . LYS A 1 291 ? -6.822 11.078 31.899 1.00 56.44 291 LYS A N 1
ATOM 2273 C CA . LYS A 1 291 ? -6.690 11.471 30.476 1.00 56.44 291 LYS A CA 1
ATOM 2274 C C . LYS A 1 291 ? -8.054 11.625 29.817 1.00 56.44 291 LYS A C 1
ATOM 2276 O O . LYS A 1 291 ? -8.276 12.638 29.165 1.00 56.44 291 LYS A O 1
ATOM 2281 N N . TRP A 1 292 ? -8.964 10.666 30.007 1.00 54.47 292 TRP A N 1
ATOM 2282 C CA . TRP A 1 292 ? -10.285 10.679 29.362 1.00 54.47 292 TRP A CA 1
ATOM 2283 C C . TRP A 1 292 ? -11.488 10.665 30.301 1.00 54.47 292 TRP A C 1
ATOM 2285 O O . TRP A 1 292 ? -12.605 10.736 29.790 1.00 54.47 292 TRP A O 1
ATOM 2295 N N . GLY A 1 293 ? -11.272 10.635 31.623 1.00 48.75 293 GLY A N 1
ATOM 2296 C CA . GLY A 1 293 ? -12.283 10.957 32.633 1.00 48.75 293 GLY A CA 1
ATOM 2297 C C . GLY A 1 293 ? -13.659 10.366 32.348 1.00 48.75 293 GLY A C 1
ATOM 2298 O O . GLY A 1 293 ? -14.643 11.099 32.267 1.00 48.75 293 GLY A O 1
ATOM 2299 N N . VAL A 1 294 ? -13.737 9.053 32.133 1.00 48.53 294 VAL A N 1
ATOM 2300 C CA . VAL A 1 294 ? -15.024 8.363 32.179 1.00 48.53 294 VAL A CA 1
ATOM 2301 C C . VAL A 1 294 ? -15.184 7.863 33.605 1.00 48.53 294 VAL A C 1
ATOM 2303 O O . VAL A 1 294 ? -14.923 6.705 33.905 1.00 48.53 294 VAL A O 1
ATOM 2306 N N . LEU A 1 295 ? -15.604 8.770 34.490 1.00 51.22 295 LEU A N 1
ATOM 2307 C CA . LEU A 1 295 ? -16.450 8.360 35.601 1.00 51.22 295 LEU A CA 1
ATOM 2308 C C . LEU A 1 295 ? -17.687 7.752 34.940 1.00 51.22 295 LEU A C 1
ATOM 2310 O O . LEU A 1 295 ? -18.525 8.475 34.400 1.00 51.22 295 LEU A O 1
ATOM 2314 N N . LEU A 1 296 ? -17.751 6.422 34.903 1.00 50.72 296 LEU A N 1
ATOM 2315 C CA . LEU A 1 296 ? -19.004 5.691 34.747 1.00 50.72 296 LEU A CA 1
ATOM 2316 C C . LEU A 1 296 ? -19.814 5.937 36.028 1.00 50.72 296 LEU A C 1
ATOM 2318 O O . LEU A 1 296 ? -19.980 5.046 36.849 1.00 50.72 296 LEU A O 1
ATOM 2322 N N . ASN A 1 297 ? -20.211 7.187 36.260 1.00 46.53 297 ASN A N 1
ATOM 2323 C CA . ASN A 1 297 ? -21.276 7.461 37.198 1.00 46.53 297 ASN A CA 1
ATOM 2324 C C . ASN A 1 297 ? -22.550 7.112 36.441 1.00 46.53 297 ASN A C 1
ATOM 2326 O O . ASN A 1 297 ? -22.882 7.770 35.454 1.00 46.53 297 ASN A O 1
ATOM 2330 N N . ASP A 1 298 ? -23.192 6.041 36.894 1.00 49.06 298 ASP A N 1
ATOM 2331 C CA . ASP A 1 298 ? -24.531 5.569 36.535 1.00 49.06 298 ASP A CA 1
ATOM 2332 C C . ASP A 1 298 ? -25.621 6.594 36.933 1.00 49.06 298 ASP A C 1
ATOM 2334 O O . ASP A 1 298 ? -26.628 6.258 37.551 1.00 49.06 298 ASP A O 1
ATOM 2338 N N . ASP A 1 299 ? -25.410 7.869 36.614 1.00 53.91 299 ASP A N 1
ATOM 2339 C CA . ASP A 1 299 ? -26.340 8.965 36.854 1.00 53.91 299 ASP A CA 1
ATOM 2340 C C . ASP A 1 299 ? -26.899 9.415 35.505 1.00 53.91 299 ASP A C 1
ATOM 2342 O O . ASP A 1 299 ? -26.364 10.335 34.897 1.00 53.91 299 ASP A O 1
ATOM 2346 N N . GLU A 1 300 ? -27.917 8.710 35.009 1.00 55.59 300 GLU A N 1
ATOM 2347 C CA . GLU A 1 300 ? -29.054 9.248 34.237 1.00 55.59 300 GLU A CA 1
ATOM 2348 C C . GLU A 1 300 ? -29.825 8.087 33.601 1.00 55.59 300 GLU A C 1
ATOM 2350 O O . GLU A 1 300 ? -29.684 7.802 32.424 1.00 55.59 300 GLU A O 1
ATOM 2355 N N . ASP A 1 301 ? -30.595 7.389 34.436 1.00 53.84 301 ASP A N 1
ATOM 2356 C CA . ASP A 1 301 ? -31.911 6.829 34.093 1.00 53.84 301 ASP A CA 1
ATOM 2357 C C . ASP A 1 301 ? -32.676 6.596 35.411 1.00 53.84 301 ASP A C 1
ATOM 2359 O O . ASP A 1 301 ? -33.148 5.509 35.743 1.00 53.84 301 ASP A O 1
ATOM 2363 N N . LYS A 1 302 ? -32.790 7.656 36.221 1.00 53.91 302 LYS A N 1
ATOM 2364 C CA . LYS A 1 302 ? -33.979 7.812 37.062 1.00 53.91 302 LYS A CA 1
ATOM 2365 C C . LYS A 1 302 ? -35.027 8.465 36.174 1.00 53.91 302 LYS A C 1
ATOM 2367 O O . LYS A 1 302 ? -35.232 9.671 36.240 1.00 53.91 302 LYS A O 1
ATOM 2372 N N . GLU A 1 303 ? -35.637 7.665 35.303 1.00 57.19 303 GLU A N 1
ATOM 2373 C CA . GLU A 1 303 ? -36.970 8.000 34.821 1.00 57.19 303 GLU A CA 1
ATOM 2374 C C . GLU A 1 303 ? -37.846 8.173 36.064 1.00 57.19 303 GLU A C 1
ATOM 2376 O O . GLU A 1 303 ? -37.961 7.263 36.891 1.00 57.19 303 GLU A O 1
ATOM 2381 N N . ASP A 1 304 ? -38.401 9.372 36.219 1.00 55.44 304 ASP A N 1
ATOM 2382 C CA . ASP A 1 304 ? -39.466 9.664 37.164 1.00 55.44 304 ASP A CA 1
ATOM 2383 C C . ASP A 1 304 ? -40.592 8.647 36.946 1.00 55.44 304 ASP A C 1
ATOM 2385 O O . ASP A 1 304 ? -41.420 8.784 36.041 1.00 55.44 304 ASP A O 1
ATOM 2389 N N . GLN A 1 305 ? -40.617 7.594 37.766 1.00 46.19 305 GLN A N 1
ATOM 2390 C CA . GLN A 1 305 ? -41.791 6.747 37.864 1.00 46.19 305 GLN A CA 1
ATOM 2391 C C . GLN A 1 305 ? -42.947 7.614 38.373 1.00 46.19 305 GLN A C 1
ATOM 2393 O O . GLN A 1 305 ? -42.830 8.198 39.454 1.00 46.19 305 GLN A O 1
ATOM 2398 N N . PRO A 1 306 ? -44.069 7.705 37.638 1.00 57.94 306 PRO A N 1
ATOM 2399 C CA . PRO A 1 306 ? -45.263 8.332 38.168 1.00 57.94 306 PRO A CA 1
ATOM 2400 C C . PRO A 1 306 ? -45.746 7.538 39.386 1.00 57.94 306 PRO A C 1
ATOM 2402 O O . PRO A 1 306 ? -45.819 6.309 39.360 1.00 57.94 306 PRO A O 1
ATOM 2405 N N . GLU A 1 307 ? -46.052 8.275 40.451 1.00 53.41 307 GLU A N 1
ATOM 2406 C CA . GLU A 1 307 ? -46.565 7.790 41.728 1.00 53.41 307 GLU A CA 1
ATOM 2407 C C . GLU A 1 307 ? -47.605 6.670 41.562 1.00 53.41 307 GLU A C 1
ATOM 2409 O O . GLU A 1 307 ? -48.620 6.797 40.873 1.00 53.41 307 GLU A O 1
ATOM 2414 N N . SER A 1 308 ? -47.338 5.558 42.241 1.00 54.53 308 SER A N 1
ATOM 2415 C CA . SER A 1 308 ? -48.223 4.410 42.382 1.00 54.53 308 SER A CA 1
ATOM 2416 C C . SER A 1 308 ? -49.570 4.797 43.003 1.00 54.53 308 SER A C 1
ATOM 2418 O O . SER A 1 308 ? -49.616 5.327 44.114 1.00 54.53 308 SER A O 1
ATOM 2420 N N . ILE A 1 309 ? -50.668 4.427 42.341 1.00 55.62 309 ILE A N 1
ATOM 2421 C CA . ILE A 1 309 ? -51.988 4.293 42.972 1.00 55.62 309 ILE A CA 1
ATOM 2422 C C . ILE A 1 309 ? -51.967 3.011 43.827 1.00 55.62 309 ILE A C 1
ATOM 2424 O O . ILE A 1 309 ? -51.603 1.956 43.301 1.00 55.62 309 ILE A O 1
ATOM 2428 N N . PRO A 1 310 ? -52.357 3.054 45.114 1.00 61.69 310 PRO A N 1
ATOM 2429 C CA . PRO A 1 310 ? -52.392 1.870 45.959 1.00 61.69 310 PRO A CA 1
ATOM 2430 C C . PRO A 1 310 ? -53.618 1.018 45.606 1.00 61.69 310 PRO A C 1
ATOM 2432 O O . PRO A 1 310 ? -54.752 1.493 45.669 1.00 61.69 310 PRO A O 1
ATOM 2435 N N . MET A 1 311 ? -53.402 -0.249 45.256 1.00 53.16 311 MET A N 1
ATOM 2436 C CA . MET A 1 311 ? -54.437 -1.276 45.363 1.00 53.16 311 MET A CA 1
ATOM 2437 C C . MET A 1 311 ? -53.988 -2.316 46.381 1.00 53.16 311 MET A C 1
ATOM 2439 O O . MET A 1 311 ? -53.071 -3.096 46.127 1.00 53.16 311 MET A O 1
ATOM 2443 N N . ASP A 1 312 ? -54.662 -2.300 47.528 1.00 54.78 312 ASP A N 1
ATOM 2444 C CA . ASP A 1 312 ? -54.709 -3.404 48.477 1.00 54.78 312 ASP A CA 1
ATOM 2445 C C . ASP A 1 312 ? -55.326 -4.625 47.796 1.00 54.78 312 ASP A C 1
ATOM 2447 O O . ASP A 1 312 ? -56.494 -4.591 47.404 1.00 54.78 312 ASP A O 1
ATOM 2451 N N . VAL A 1 313 ? -54.574 -5.720 47.707 1.00 53.00 313 VAL A N 1
ATOM 2452 C CA . VAL A 1 313 ? -55.164 -7.059 47.669 1.00 53.00 313 VAL A CA 1
ATOM 2453 C C . VAL A 1 313 ? -54.301 -7.985 48.516 1.00 53.00 313 VAL A C 1
ATOM 2455 O O . VAL A 1 313 ? -53.172 -8.328 48.166 1.00 53.00 313 VAL A O 1
ATOM 2458 N N . ASP A 1 314 ? -54.877 -8.363 49.652 1.00 44.56 314 ASP A N 1
ATOM 2459 C CA . ASP A 1 314 ? -54.443 -9.430 50.539 1.00 44.56 314 ASP A CA 1
ATOM 2460 C C . ASP A 1 314 ? -54.203 -10.752 49.798 1.00 44.56 314 ASP A C 1
ATOM 2462 O O . ASP A 1 314 ? -54.978 -11.120 48.916 1.00 44.56 314 ASP A O 1
ATOM 2466 N N . SER A 1 315 ? -53.238 -11.529 50.304 1.00 47.91 315 SER A N 1
ATOM 2467 C CA . SER A 1 315 ? -53.410 -12.939 50.710 1.00 47.91 315 SER A CA 1
ATOM 2468 C C . SER A 1 315 ? -52.307 -13.916 50.273 1.00 47.91 315 SER A C 1
ATOM 2470 O O . SER A 1 315 ? -52.133 -14.211 49.096 1.00 47.91 315 SER A O 1
ATOM 2472 N N . ILE A 1 316 ? -51.746 -14.547 51.320 1.00 44.41 316 ILE A N 1
ATOM 2473 C CA . ILE A 1 316 ? -51.373 -15.974 51.458 1.00 44.41 316 ILE A CA 1
ATOM 2474 C C . ILE A 1 316 ? -49.891 -16.366 51.221 1.00 44.41 316 ILE A C 1
ATOM 2476 O O . ILE A 1 316 ? -49.442 -16.573 50.100 1.00 44.41 316 ILE A O 1
ATOM 2480 N N . LEU A 1 317 ? -49.159 -16.451 52.354 1.00 40.91 317 LEU A N 1
ATOM 2481 C CA . LEU A 1 317 ? -48.435 -17.616 52.948 1.00 40.91 317 LEU A CA 1
ATOM 2482 C C . LEU A 1 317 ? -48.025 -18.752 51.973 1.00 40.91 317 LEU A C 1
ATOM 2484 O O . LEU A 1 317 ? -48.855 -19.210 51.200 1.00 40.91 317 LEU A O 1
ATOM 2488 N N . ASP A 1 318 ? -46.828 -19.358 51.976 1.00 38.34 318 ASP A N 1
ATOM 2489 C CA . ASP A 1 318 ? -45.957 -19.836 53.077 1.00 38.34 318 ASP A CA 1
ATOM 2490 C C . ASP A 1 318 ? -44.583 -20.346 52.489 1.00 38.34 318 ASP A C 1
ATOM 2492 O O . ASP A 1 318 ? -44.380 -20.201 51.280 1.00 38.34 318 ASP A O 1
ATOM 2496 N N . PRO A 1 319 ? -43.597 -20.917 53.238 1.00 54.44 319 PRO A N 1
ATOM 2497 C CA . PRO A 1 319 ? -42.173 -20.590 53.065 1.00 54.44 319 PRO A CA 1
ATOM 2498 C C . PRO A 1 319 ? -41.184 -21.772 52.827 1.00 54.44 319 PRO A C 1
ATOM 2500 O O . PRO A 1 319 ? -41.426 -22.912 53.206 1.00 54.44 319 PRO A O 1
ATOM 2503 N N . ALA A 1 320 ? -39.978 -21.409 52.351 1.00 42.28 320 ALA A N 1
ATOM 2504 C CA . ALA A 1 320 ? -38.648 -21.996 52.656 1.00 42.28 320 ALA A CA 1
ATOM 2505 C C . ALA A 1 320 ? -38.311 -23.456 52.212 1.00 42.28 320 ALA A C 1
ATOM 2507 O O . ALA A 1 320 ? -39.180 -24.231 51.836 1.00 42.28 320 ALA A O 1
ATOM 2508 N N . PRO A 1 321 ? -37.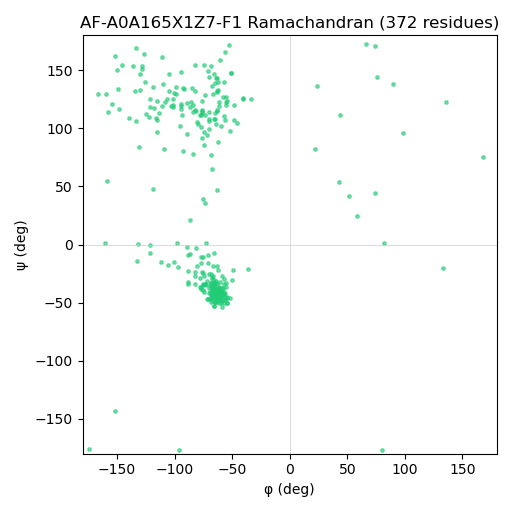047 -23.920 52.367 1.00 53.91 321 PRO A N 1
ATOM 2509 C CA . PRO A 1 321 ? -35.777 -23.372 51.852 1.00 53.91 321 PRO A CA 1
ATOM 2510 C C . PRO A 1 321 ? -34.891 -24.476 51.211 1.00 53.91 321 PRO A C 1
ATOM 2512 O O . PRO A 1 321 ? -35.099 -25.655 51.478 1.00 53.91 321 PRO A O 1
ATOM 2515 N N . GLN A 1 322 ? -33.808 -24.130 50.495 1.00 36.94 322 GLN A N 1
ATOM 2516 C CA . GLN A 1 322 ? -32.579 -24.947 50.552 1.00 36.94 322 GLN A CA 1
ATOM 2517 C C . GLN A 1 322 ? -31.308 -24.211 50.103 1.00 36.94 322 GLN A C 1
ATOM 2519 O O . GLN A 1 322 ? -31.236 -23.581 49.052 1.00 36.94 322 GLN A O 1
ATOM 2524 N N . GLN A 1 323 ? -30.305 -24.315 50.975 1.00 41.31 323 GLN A N 1
ATOM 2525 C CA . GLN A 1 323 ? -28.907 -23.946 50.795 1.00 41.31 323 GLN A CA 1
ATOM 2526 C C . GLN A 1 323 ? -28.211 -24.910 49.828 1.00 41.31 323 GLN A C 1
ATOM 2528 O O . GLN A 1 323 ? -28.429 -26.109 49.938 1.00 41.31 323 GLN A O 1
ATOM 2533 N N . THR A 1 324 ? -27.216 -24.421 49.085 1.00 33.25 324 THR A N 1
ATOM 2534 C CA . THR A 1 324 ? -25.903 -25.090 49.020 1.00 33.25 324 THR A CA 1
ATOM 2535 C C . THR A 1 324 ? -24.809 -24.084 48.669 1.00 33.25 324 THR A C 1
ATOM 2537 O O . THR A 1 324 ? -24.832 -23.442 47.623 1.00 33.25 324 THR A O 1
ATOM 2540 N N . LYS A 1 325 ? -23.839 -23.975 49.582 1.00 36.53 325 LYS A N 1
ATOM 2541 C CA . LYS A 1 325 ? -22.506 -23.401 49.380 1.00 36.53 325 LYS A CA 1
ATOM 2542 C C . LYS A 1 325 ? -21.712 -24.269 48.403 1.00 36.53 325 LYS A C 1
ATOM 2544 O O . LYS A 1 325 ? -21.776 -25.490 48.510 1.00 36.53 325 LYS A O 1
ATOM 2549 N N . SER A 1 326 ? -20.844 -23.654 47.602 1.00 36.53 326 SER A N 1
ATOM 2550 C CA . SER A 1 326 ? -19.483 -24.161 47.369 1.00 36.53 326 SER A CA 1
ATOM 2551 C C . SER A 1 326 ? -18.562 -23.038 46.890 1.00 36.53 326 SER A C 1
ATOM 2553 O O . SER A 1 326 ? -18.740 -22.465 45.822 1.00 36.53 326 SER A O 1
ATOM 2555 N N . GLN A 1 327 ? -17.589 -22.736 47.748 1.00 34.06 327 GLN A N 1
ATOM 2556 C CA . GLN A 1 327 ? -16.333 -22.044 47.470 1.00 34.06 327 GLN A CA 1
ATOM 2557 C C . GLN A 1 327 ? -15.421 -22.962 46.648 1.00 34.06 327 GLN A C 1
ATOM 2559 O O . GLN A 1 327 ? -15.335 -24.150 46.953 1.00 34.06 327 GLN A O 1
ATOM 2564 N N . THR A 1 328 ? -14.644 -22.418 45.712 1.00 31.67 328 THR A N 1
ATOM 2565 C CA . THR A 1 328 ? -13.301 -22.932 45.391 1.00 31.67 328 THR A CA 1
ATOM 2566 C C . THR A 1 328 ? -12.414 -21.776 44.931 1.00 31.67 328 THR A C 1
ATOM 2568 O O . THR A 1 328 ? -12.827 -20.923 44.150 1.00 31.67 328 THR A O 1
ATOM 2571 N N . THR A 1 329 ? -11.209 -21.763 45.492 1.00 30.36 329 THR A N 1
ATOM 2572 C CA . THR A 1 329 ? -10.139 -20.765 45.397 1.00 30.36 329 THR A CA 1
ATOM 2573 C C . THR A 1 329 ? -8.961 -21.361 44.607 1.00 30.36 329 THR A C 1
ATOM 2575 O O . THR A 1 329 ? -8.814 -22.581 44.609 1.00 30.36 329 THR A O 1
ATOM 2578 N N . LEU A 1 330 ? -8.07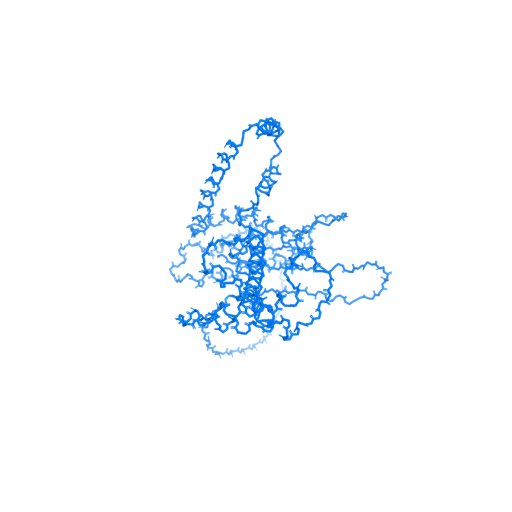3 -20.486 44.099 1.00 31.55 330 LEU A N 1
ATOM 2579 C CA . LEU A 1 330 ? -6.732 -20.707 43.496 1.00 31.55 330 LEU A CA 1
ATOM 2580 C C . LEU A 1 330 ? -6.753 -20.937 41.968 1.00 31.55 330 LEU A C 1
ATOM 2582 O O . LEU A 1 330 ? -7.621 -21.635 41.471 1.00 31.55 330 LEU A O 1
ATOM 2586 N N . ALA A 1 331 ? -5.856 -20.381 41.147 1.00 30.56 331 ALA A N 1
ATOM 2587 C CA . ALA A 1 331 ? -4.530 -19.816 41.391 1.00 30.56 331 ALA A CA 1
ATOM 2588 C C . ALA A 1 331 ? -4.184 -18.715 40.366 1.00 30.56 331 ALA A C 1
ATOM 2590 O O . ALA A 1 331 ? -4.794 -18.612 39.304 1.00 30.56 331 ALA A O 1
ATOM 2591 N N . ALA A 1 332 ? -3.186 -17.909 40.726 1.00 41.09 332 ALA A N 1
ATOM 2592 C CA . ALA A 1 332 ? -2.510 -16.960 39.857 1.00 41.09 332 ALA A CA 1
ATOM 2593 C C . ALA A 1 332 ? -1.702 -17.682 38.768 1.00 41.09 332 ALA A C 1
ATOM 2595 O O . ALA A 1 332 ? -0.978 -18.627 39.078 1.00 41.09 332 ALA A O 1
ATOM 2596 N N . GLU A 1 333 ? -1.780 -17.186 37.535 1.00 34.09 333 GLU A N 1
ATOM 2597 C CA . GLU A 1 333 ? -0.831 -17.490 36.464 1.00 34.09 333 GLU A CA 1
ATOM 2598 C C . GLU A 1 333 ? -0.449 -16.213 35.706 1.00 34.09 333 GLU A C 1
ATOM 2600 O O . GLU A 1 333 ? -1.158 -15.203 35.713 1.00 34.09 333 GLU A O 1
ATOM 2605 N N . ASP A 1 334 ? 0.743 -16.282 35.131 1.00 31.34 334 ASP A N 1
ATOM 2606 C CA . ASP A 1 334 ? 1.629 -15.193 34.764 1.00 31.34 334 ASP A CA 1
ATOM 2607 C C . ASP A 1 334 ? 1.099 -14.221 33.702 1.00 31.34 334 ASP A C 1
ATOM 2609 O O . ASP A 1 334 ? 0.513 -14.587 32.681 1.00 31.34 334 ASP A O 1
ATOM 2613 N N . VAL A 1 335 ? 1.442 -12.945 33.899 1.00 32.97 335 VAL A N 1
ATOM 2614 C CA . VAL A 1 335 ? 1.324 -11.892 32.889 1.00 32.97 335 VAL A CA 1
ATOM 2615 C C . VAL A 1 335 ? 2.397 -12.117 31.822 1.00 32.97 335 VAL A C 1
ATOM 2617 O O . VAL A 1 335 ? 3.538 -11.672 31.940 1.00 32.97 335 VAL A O 1
ATOM 2620 N N . VAL A 1 336 ? 2.018 -12.810 30.751 1.00 38.50 336 VAL A N 1
ATOM 2621 C CA . VAL A 1 336 ? 2.768 -12.854 29.491 1.00 38.50 336 VAL A CA 1
ATOM 2622 C C . VAL A 1 336 ? 2.356 -11.640 28.644 1.00 38.50 336 VAL A C 1
ATOM 2624 O O . VAL A 1 336 ? 1.159 -11.364 28.524 1.00 38.50 336 VAL A O 1
ATOM 2627 N N . PRO A 1 337 ? 3.291 -10.896 28.022 1.00 30.42 337 PRO A N 1
ATOM 2628 C CA . PRO A 1 337 ? 2.934 -9.777 27.158 1.00 30.42 337 PRO A CA 1
ATOM 2629 C C . PRO A 1 337 ? 2.139 -10.279 25.944 1.00 30.42 337 PRO A C 1
ATOM 2631 O O . PRO A 1 337 ? 2.648 -11.029 25.108 1.00 30.42 337 PRO A O 1
ATOM 2634 N N . SER A 1 338 ? 0.876 -9.855 25.856 1.00 28.11 338 SER A N 1
ATOM 2635 C CA . SER A 1 338 ? -0.004 -10.142 24.724 1.00 28.11 338 SER A CA 1
ATOM 2636 C C . SER A 1 338 ? 0.528 -9.476 23.457 1.00 28.11 338 SER A C 1
ATOM 2638 O O . SER A 1 338 ? 0.454 -8.262 23.282 1.00 28.11 338 SER A O 1
ATOM 2640 N N . ILE A 1 339 ? 1.054 -10.293 22.548 1.00 26.30 339 ILE A N 1
ATOM 2641 C CA . ILE A 1 339 ? 1.324 -9.896 21.170 1.00 26.30 339 ILE A CA 1
ATOM 2642 C C . ILE A 1 339 ? -0.020 -9.870 20.435 1.00 26.30 339 ILE A C 1
ATOM 2644 O O . ILE A 1 339 ? -0.651 -10.908 20.223 1.00 26.30 339 ILE A O 1
ATOM 2648 N N . VAL A 1 340 ? -0.449 -8.670 20.039 1.00 32.94 340 VAL A N 1
ATOM 2649 C CA . VAL A 1 340 ? -1.634 -8.447 19.200 1.00 32.94 340 VAL A CA 1
ATOM 2650 C C . VAL A 1 340 ? -1.472 -9.231 17.896 1.00 32.94 340 VAL A C 1
ATOM 2652 O O . VAL A 1 340 ? -0.623 -8.923 17.060 1.00 32.94 340 VAL A O 1
ATOM 2655 N N . THR A 1 341 ? -2.286 -10.273 17.736 1.00 28.77 341 THR A N 1
ATOM 2656 C CA . THR A 1 341 ? -2.325 -11.108 16.534 1.00 28.77 341 THR A CA 1
ATOM 2657 C C . THR A 1 341 ? -3.546 -10.720 15.711 1.00 28.77 341 THR A C 1
ATOM 2659 O O . THR A 1 341 ? -4.677 -10.856 16.168 1.00 28.77 341 THR A O 1
ATOM 2662 N N . VAL A 1 342 ? -3.328 -10.252 14.480 1.00 33.31 342 VAL A N 1
ATOM 2663 C CA . VAL A 1 342 ? -4.399 -10.034 13.498 1.00 33.31 342 VAL A CA 1
ATOM 2664 C C . VAL A 1 342 ? -4.909 -11.405 13.046 1.00 33.31 342 VAL A C 1
ATOM 2666 O O . VAL A 1 342 ? -4.215 -12.106 12.310 1.00 33.31 342 VAL A O 1
ATOM 2669 N N . GLN A 1 343 ? -6.098 -11.810 13.498 1.00 30.02 343 GLN A N 1
ATOM 2670 C CA . GLN A 1 343 ? -6.761 -13.022 13.012 1.00 30.02 343 GLN A CA 1
ATOM 2671 C C . GLN A 1 343 ? -7.729 -12.669 11.880 1.00 30.02 343 GLN A C 1
ATOM 2673 O O . GLN A 1 343 ? -8.709 -11.960 12.083 1.00 30.02 343 GLN A O 1
ATOM 2678 N N . ALA A 1 344 ? -7.462 -13.190 10.683 1.00 30.52 344 ALA A N 1
ATOM 2679 C CA . ALA A 1 344 ? -8.456 -13.246 9.620 1.00 30.52 344 ALA A CA 1
ATOM 2680 C C . ALA A 1 344 ? -9.369 -14.450 9.890 1.00 30.52 344 ALA A C 1
ATOM 2682 O O . ALA A 1 344 ? -8.950 -15.596 9.717 1.00 30.52 344 ALA A O 1
ATOM 2683 N N . VAL A 1 345 ? -10.594 -14.200 10.349 1.00 33.06 345 VAL A N 1
ATOM 2684 C CA . VAL A 1 345 ? -11.618 -15.241 10.492 1.00 33.06 345 VAL A CA 1
ATOM 2685 C C . VAL A 1 345 ? -12.335 -15.366 9.154 1.00 33.06 345 VAL A C 1
ATOM 2687 O O . VAL A 1 345 ? -12.934 -14.408 8.676 1.00 33.06 345 VAL A O 1
ATOM 2690 N N . THR A 1 346 ? -12.248 -16.540 8.533 1.00 30.84 346 THR A N 1
ATOM 2691 C CA . THR A 1 346 ? -13.074 -16.892 7.374 1.00 30.84 346 THR A CA 1
ATOM 2692 C C . THR A 1 346 ? -14.298 -17.625 7.899 1.00 30.84 346 THR A C 1
ATOM 2694 O O . THR A 1 346 ? -14.174 -18.720 8.441 1.00 30.84 346 THR A O 1
ATOM 2697 N N . MET A 1 347 ? -15.472 -17.005 7.793 1.00 32.91 347 MET A N 1
ATOM 2698 C CA . MET A 1 347 ? -16.732 -17.690 8.072 1.00 32.91 347 MET A CA 1
ATOM 2699 C C . MET A 1 347 ? -17.189 -18.400 6.799 1.00 32.91 347 MET A C 1
ATOM 2701 O O . MET A 1 347 ? -17.286 -17.792 5.735 1.00 32.91 347 MET A O 1
ATOM 2705 N N . THR A 1 348 ? -17.385 -19.712 6.894 1.00 33.25 348 THR A N 1
ATOM 2706 C CA . THR A 1 348 ? -17.957 -20.534 5.827 1.00 33.25 348 THR A CA 1
ATOM 2707 C C . THR A 1 348 ? -19.283 -21.081 6.317 1.00 33.25 348 THR A C 1
ATOM 2709 O O . THR A 1 348 ? -19.290 -21.984 7.154 1.00 33.25 348 THR A O 1
ATOM 2712 N N . ASP A 1 349 ? -20.386 -20.561 5.789 1.00 39.03 349 ASP A N 1
ATOM 2713 C CA . ASP A 1 349 ? -21.705 -21.116 6.070 1.00 39.03 349 ASP A CA 1
ATOM 2714 C C . ASP A 1 349 ? -21.908 -22.407 5.276 1.00 39.03 349 ASP A C 1
ATOM 2716 O O . ASP A 1 349 ? -21.930 -22.425 4.042 1.00 39.03 349 ASP A O 1
ATOM 2720 N N . GLY A 1 350 ? -22.026 -23.512 6.010 1.00 37.34 350 GLY A N 1
ATOM 2721 C CA . GLY A 1 350 ? -22.512 -24.787 5.506 1.00 37.34 350 GLY A CA 1
ATOM 2722 C C . GLY A 1 350 ? -24.025 -24.842 5.656 1.00 37.34 350 GLY A C 1
ATOM 2723 O O . GLY A 1 350 ? -24.523 -25.209 6.715 1.00 37.34 350 GLY A O 1
ATOM 2724 N N . ILE A 1 351 ? -24.756 -24.484 4.601 1.00 40.38 351 ILE A N 1
ATOM 2725 C CA . ILE A 1 351 ? -26.202 -24.717 4.526 1.00 40.38 351 ILE A CA 1
ATOM 2726 C C . ILE A 1 351 ? -26.418 -26.029 3.765 1.00 40.38 351 ILE A C 1
ATOM 2728 O O . ILE A 1 351 ? -26.312 -26.078 2.539 1.00 40.38 351 ILE A O 1
ATOM 2732 N N . GLU A 1 352 ? -26.701 -27.108 4.497 1.00 48.72 352 GLU A N 1
ATOM 2733 C CA . GLU A 1 352 ? -27.197 -28.364 3.929 1.00 48.72 352 GLU A CA 1
ATOM 2734 C C . GLU A 1 352 ? -28.716 -28.271 3.710 1.00 48.72 352 GLU A C 1
ATOM 2736 O O . GLU A 1 352 ? -29.495 -28.160 4.654 1.00 48.72 352 GLU A O 1
ATOM 2741 N N . GLY A 1 353 ? -29.150 -28.327 2.446 1.00 41.78 353 GLY A N 1
ATOM 2742 C CA . GLY A 1 353 ? -30.562 -28.372 2.061 1.00 41.78 353 GLY A CA 1
ATOM 2743 C C . GLY A 1 353 ? -30.750 -28.757 0.588 1.00 41.78 353 GLY A C 1
ATOM 2744 O O . GLY A 1 353 ? -30.102 -28.213 -0.296 1.00 41.78 353 GLY A O 1
ATOM 2745 N N . HIS A 1 354 ? -31.613 -29.744 0.347 1.00 39.69 354 HIS A N 1
ATOM 2746 C CA . HIS A 1 354 ? -31.829 -30.544 -0.872 1.00 39.69 354 HIS A CA 1
ATOM 2747 C C . HIS A 1 354 ? -32.158 -29.817 -2.208 1.00 39.69 354 HIS A C 1
ATOM 2749 O O . HIS A 1 354 ? -32.507 -28.640 -2.224 1.00 39.69 354 HIS A O 1
ATOM 2755 N N . PRO A 1 355 ? -32.065 -30.522 -3.365 1.00 50.28 355 PRO A N 1
ATOM 2756 C CA . PRO A 1 355 ? -31.768 -29.904 -4.653 1.00 50.28 355 PRO A CA 1
ATOM 2757 C C . PRO A 1 355 ? -33.011 -29.485 -5.451 1.00 50.28 355 PRO A C 1
ATOM 2759 O O . PRO A 1 355 ? -33.902 -30.286 -5.733 1.00 50.28 355 PRO A O 1
ATOM 2762 N N . ARG A 1 356 ? -32.982 -28.260 -5.984 1.00 39.84 356 ARG A N 1
ATOM 2763 C CA . ARG A 1 356 ? -33.624 -27.932 -7.263 1.00 39.84 356 ARG A CA 1
ATOM 2764 C C . ARG A 1 356 ? -32.583 -27.305 -8.180 1.00 39.84 356 ARG A C 1
ATOM 2766 O O . ARG A 1 356 ? -32.043 -26.238 -7.915 1.00 39.84 356 ARG A O 1
ATOM 2773 N N . GLN A 1 357 ? -32.263 -28.047 -9.232 1.00 46.06 357 GLN A N 1
ATOM 2774 C CA . GLN A 1 357 ? -31.208 -27.754 -10.189 1.00 46.06 357 GLN A CA 1
ATOM 2775 C C . GLN A 1 357 ? -31.602 -26.541 -11.048 1.00 46.06 357 GLN A C 1
ATOM 2777 O O . GLN A 1 357 ? -32.336 -26.666 -12.023 1.00 46.06 357 GLN A O 1
ATOM 2782 N N . VAL A 1 358 ? -31.086 -25.365 -10.700 1.00 40.34 358 VAL A N 1
ATOM 2783 C CA . VAL A 1 358 ? -30.923 -24.246 -11.633 1.00 40.34 358 VAL A CA 1
ATOM 2784 C C . VAL A 1 358 ? -29.425 -23.977 -11.693 1.00 40.34 358 VAL A C 1
ATOM 2786 O O . VAL A 1 358 ? -28.800 -23.705 -10.671 1.00 40.34 358 VAL A O 1
ATOM 2789 N N . ARG A 1 359 ? -28.824 -24.138 -12.879 1.00 37.56 359 ARG A N 1
ATOM 2790 C CA . ARG A 1 359 ? -27.396 -23.883 -13.132 1.00 37.56 359 ARG A CA 1
ATOM 2791 C C . ARG A 1 359 ? -27.107 -22.380 -13.031 1.00 37.56 359 ARG A C 1
ATOM 2793 O O . ARG A 1 359 ? -26.960 -21.709 -14.044 1.00 37.56 359 ARG A O 1
ATOM 2800 N N . GLY A 1 360 ? -27.025 -21.867 -11.812 1.00 41.81 360 GLY A N 1
ATOM 2801 C CA . GLY A 1 360 ? -26.269 -20.667 -11.480 1.00 41.81 360 GLY A CA 1
ATOM 2802 C C . GLY A 1 360 ? -25.024 -21.112 -10.724 1.00 41.81 360 GLY A C 1
ATOM 2803 O O . GLY A 1 360 ? -25.126 -21.865 -9.760 1.00 41.81 360 GLY A O 1
ATOM 2804 N N . SER A 1 361 ? -23.841 -20.718 -11.181 1.00 33.19 361 SER A N 1
ATOM 2805 C CA . SER A 1 361 ? -22.610 -20.871 -10.402 1.00 33.19 361 SER A CA 1
ATOM 2806 C C . SER A 1 361 ? -22.793 -20.181 -9.042 1.00 33.19 361 SER A C 1
ATOM 2808 O O . SER A 1 361 ? -23.101 -18.988 -9.048 1.00 33.19 361 SER A O 1
ATOM 2810 N N . PRO A 1 362 ? -22.636 -20.872 -7.895 1.00 42.97 362 PRO A N 1
ATOM 2811 C CA . PRO A 1 362 ? -22.776 -20.232 -6.593 1.00 42.97 362 PRO A CA 1
ATOM 2812 C C . PRO A 1 362 ? -21.687 -19.167 -6.450 1.00 42.97 362 PRO A C 1
ATOM 2814 O O . PRO A 1 362 ? -20.493 -19.473 -6.463 1.00 42.97 362 PRO A O 1
ATOM 2817 N N . HIS A 1 363 ? -22.098 -17.902 -6.366 1.00 40.22 363 HIS A N 1
ATOM 2818 C CA . HIS A 1 363 ? -21.197 -16.805 -6.042 1.00 40.22 363 HIS A CA 1
ATOM 2819 C C . HIS A 1 363 ? -20.796 -16.950 -4.573 1.00 40.22 363 HIS A C 1
ATOM 2821 O O . HIS A 1 363 ? -21.609 -16.768 -3.672 1.00 40.22 363 HIS A O 1
ATOM 2827 N N . ARG A 1 364 ? -19.542 -17.340 -4.337 1.00 42.62 364 ARG A N 1
ATOM 2828 C CA . ARG A 1 364 ? -18.951 -17.398 -3.002 1.00 42.62 364 ARG A CA 1
ATOM 2829 C C . ARG A 1 364 ? -18.674 -15.966 -2.546 1.00 42.62 364 ARG A C 1
ATOM 2831 O O . ARG A 1 364 ? -17.818 -15.305 -3.128 1.00 42.62 364 ARG A O 1
ATOM 2838 N N . ILE A 1 365 ? -19.408 -15.492 -1.544 1.00 40.72 365 ILE A N 1
ATOM 2839 C CA . ILE A 1 365 ? -19.155 -14.195 -0.912 1.00 40.72 365 ILE A CA 1
ATOM 2840 C C . ILE A 1 365 ? -18.019 -14.402 0.092 1.00 40.72 365 ILE A C 1
ATOM 2842 O O . ILE A 1 365 ? -18.160 -15.163 1.046 1.00 40.72 365 ILE A O 1
ATOM 2846 N N . GLU A 1 366 ? -16.870 -13.773 -0.146 1.00 39.06 366 GLU A N 1
ATOM 2847 C CA . GLU A 1 366 ? -15.766 -13.738 0.815 1.00 39.06 366 GLU A CA 1
ATOM 2848 C C . GLU A 1 366 ? -15.881 -12.453 1.646 1.00 39.06 366 GLU A C 1
ATOM 2850 O O . GLU A 1 366 ? -15.851 -11.347 1.105 1.00 39.06 366 GLU A O 1
ATOM 2855 N N . ALA A 1 367 ? -16.041 -12.602 2.964 1.00 40.06 367 ALA A N 1
ATOM 2856 C CA . ALA A 1 367 ? -16.052 -11.494 3.915 1.00 40.06 367 ALA A CA 1
ATOM 2857 C C . ALA A 1 367 ? -14.677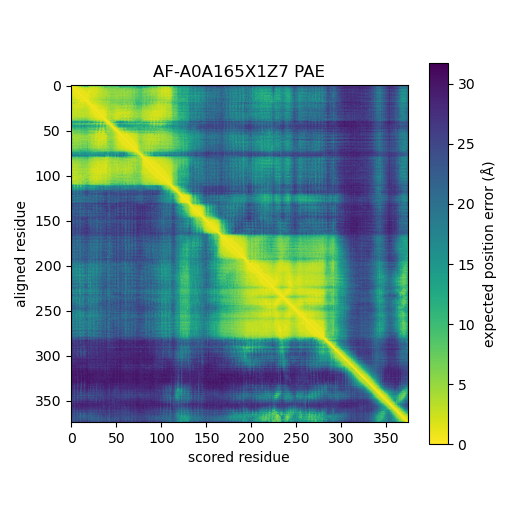 -11.366 4.587 1.00 40.06 367 ALA A C 1
ATOM 2859 O O . ALA A 1 367 ? -14.083 -12.361 5.009 1.00 40.06 367 ALA A O 1
ATOM 2860 N N . ALA A 1 368 ? -14.170 -10.138 4.698 1.00 43.47 368 ALA A N 1
ATOM 2861 C CA . ALA A 1 368 ? -12.937 -9.829 5.415 1.00 43.47 368 ALA A CA 1
ATOM 2862 C C . ALA A 1 368 ? -13.233 -8.820 6.531 1.00 43.47 368 ALA A C 1
ATOM 2864 O O . ALA A 1 368 ? -13.655 -7.697 6.258 1.00 43.47 368 ALA A O 1
ATOM 2865 N N . LEU A 1 369 ? -12.993 -9.220 7.782 1.00 49.28 369 LEU A N 1
ATOM 2866 C CA . LEU A 1 369 ? -13.108 -8.352 8.953 1.00 49.28 369 LEU A CA 1
ATOM 2867 C C . LEU A 1 369 ? -11.738 -7.753 9.285 1.00 49.28 369 LEU A C 1
ATOM 2869 O O . LEU A 1 369 ? -10.785 -8.486 9.555 1.00 49.28 369 LEU A O 1
ATOM 2873 N N . ILE A 1 370 ? -11.643 -6.424 9.289 1.00 52.00 370 ILE A N 1
ATOM 2874 C CA . ILE A 1 370 ? -10.448 -5.697 9.731 1.00 52.00 370 ILE A CA 1
ATOM 2875 C C . ILE A 1 370 ? -10.817 -4.930 11.002 1.00 52.00 370 ILE A C 1
ATOM 2877 O O . ILE A 1 370 ? -11.627 -4.005 10.961 1.00 52.00 370 ILE A O 1
ATOM 2881 N N . VAL A 1 371 ? -10.223 -5.319 12.132 1.00 46.28 371 VAL A N 1
ATOM 2882 C CA . VAL A 1 371 ? -10.379 -4.624 13.418 1.00 46.28 371 VAL A CA 1
ATOM 2883 C C . VAL A 1 371 ? -9.137 -3.769 13.655 1.00 46.28 371 VAL A C 1
ATOM 2885 O O . VAL A 1 371 ? -8.028 -4.301 13.727 1.00 46.28 371 VAL A O 1
ATOM 2888 N N . LEU A 1 372 ? -9.317 -2.450 13.751 1.00 42.28 372 LEU A N 1
ATOM 2889 C CA . LEU A 1 372 ? -8.265 -1.503 14.120 1.00 42.28 372 LEU A CA 1
ATOM 2890 C C . LEU A 1 372 ? -8.586 -0.938 15.506 1.00 42.28 372 LEU A C 1
ATOM 2892 O O . LEU A 1 372 ? -9.629 -0.318 15.701 1.00 42.28 372 LEU A O 1
ATOM 2896 N N . THR A 1 373 ? -7.694 -1.165 16.466 1.00 38.75 373 THR A N 1
ATOM 2897 C CA . THR A 1 373 ? -7.755 -0.573 17.808 1.00 38.75 373 THR A CA 1
ATOM 2898 C C . THR A 1 373 ? -6.767 0.590 17.850 1.00 38.75 373 THR A C 1
ATOM 2900 O O . THR A 1 373 ? -5.585 0.374 17.568 1.00 38.75 373 THR A O 1
ATOM 2903 N N . GLY A 1 374 ? -7.259 1.802 18.112 1.00 36.81 374 GLY A N 1
ATOM 2904 C CA . GLY A 1 374 ? -6.460 3.030 18.201 1.00 36.81 374 GLY A CA 1
ATOM 2905 C C . GLY A 1 374 ? -6.125 3.420 19.627 1.00 36.81 374 GLY A C 1
ATOM 2906 O O . GLY A 1 374 ? -6.871 2.982 20.533 1.00 36.81 374 GLY A O 1
#

Mean predicted aligned error: 17.82 Å

Foldseek 3Di:
DVCLVVLVVQVVCVVVVHDHDNVVSLVLVLLQVCLQPNLDLCVVPDPDDTDGGDVVSSVVSVVVVVVLVVVVVVDPPDDDPVVVVVSVSSVVSSVVSSVVVVVVSVVDVQVDDVPPDPQDPPVVVVCCVVVVPPDPVRVVVVVCVVDPDPVVVVVVVVVVVVVVPDPVVVVVVVVVVVVVVVVVVVVVVVVVPDDDQALVSVVVVVVVCQVVVLVVQQVVQQVLVAKEWEWEAGQPFIDIHIAHHDDPPDDGDTQCNPPVCVVVVVVVRVVLNVVLNVCQDVVDPPVPCPRHVPPVPVPPDPPPDPDDDDDDDDDDDDYDDDDDDDDDDDDDDDDDPDDDGDDWDWDDDDDDDDDDDDPDDDDDHTYTYDYDRD

pLDDT: mean 70.4, std 19.99, range [26.3, 97.06]

Solvent-accessible surface area (backbone atoms only — not comparable to full-atom values): 23391 Å² total; per-residue (Å²): 123,101,51,55,69,59,51,51,53,33,50,49,29,51,75,72,72,41,93,57,62,61,65,60,57,50,50,55,54,45,35,48,46,36,33,42,66,46,96,56,77,52,97,80,67,73,84,72,91,72,67,83,54,51,70,69,41,33,53,52,41,46,51,52,55,50,52,53,54,51,55,65,72,68,50,88,79,83,68,57,69,66,60,53,55,52,48,52,54,50,50,53,47,52,52,52,50,50,53,49,53,50,53,51,53,53,43,49,66,69,66,44,63,95,82,57,78,81,76,61,81,50,61,67,57,50,49,48,56,66,64,43,70,58,50,72,67,53,51,49,52,54,57,55,71,74,48,94,49,74,74,53,52,59,46,45,53,57,46,53,63,52,53,75,74,38,75,66,57,55,53,52,55,50,52,50,54,51,51,50,52,50,53,50,51,48,52,50,51,55,55,71,68,49,73,68,84,42,65,66,49,45,48,52,50,54,61,67,41,43,64,59,50,30,53,51,24,37,53,47,4,53,73,60,64,19,46,20,50,37,51,39,45,53,98,87,51,61,48,79,38,61,23,54,35,85,50,92,97,52,83,88,67,54,69,72,72,37,75,81,44,35,58,52,53,51,54,51,43,52,52,50,33,54,51,47,53,51,51,58,58,66,73,41,55,94,81,37,69,68,69,67,60,77,75,84,65,91,79,84,80,79,72,82,73,78,82,80,81,89,76,90,74,89,86,81,88,86,85,89,84,84,89,82,90,82,89,87,82,88,80,91,79,82,93,68,88,81,74,89,70,89,71,82,67,77,82,78,89,84,82,88,77,85,91,77,94,67,97,64,83,81,81,78,72,55,62,55,68,53,83,55,86,121

Radius of gyration: 33.48 Å; Cα contacts (8 Å, |Δi|>4): 206; chains: 1; bounding box: 96×58×89 Å

Nearest PDB structures (foldseek):
  3jc8-assembly1_Ma  TM=2.787E-01  e=4.374E+00  Myxococcus xanthus DK 1622